Protein AF-0000000083318251 (afdb_homodimer)

Solvent-accessible surface area (backbone atoms only — not comparable to full-atom values): 36968 Å² total; per-residue (Å²): 134,76,71,70,50,58,66,46,50,65,46,56,80,42,42,68,58,52,52,53,50,51,53,50,47,52,53,32,47,53,43,43,46,72,70,48,44,55,51,30,54,49,55,52,57,96,43,34,61,51,55,39,45,80,78,42,57,48,48,56,60,62,6,31,60,29,30,42,24,49,38,45,20,66,58,70,63,47,60,68,31,48,54,24,24,52,47,34,44,60,57,45,47,57,32,65,59,53,40,79,66,62,45,38,44,41,22,44,31,27,29,28,25,23,40,37,45,20,75,74,69,63,40,66,68,27,42,38,52,29,50,48,40,31,25,50,42,45,30,35,46,26,74,56,43,32,35,51,35,29,59,69,66,49,94,94,40,83,32,62,27,29,32,43,35,61,47,42,60,17,37,46,39,24,45,50,46,14,66,76,64,70,28,58,36,37,37,52,52,38,51,38,25,53,52,40,40,60,71,67,35,46,44,95,76,27,47,32,45,40,30,38,31,29,38,52,78,64,34,49,79,71,47,52,55,22,72,57,20,68,36,66,83,30,30,23,29,45,43,40,15,28,41,21,26,17,25,26,50,49,16,70,77,68,65,42,62,70,32,43,53,47,18,50,40,22,43,52,41,49,50,60,58,15,56,76,53,66,23,39,23,42,37,27,75,59,44,65,81,71,75,80,48,45,12,32,34,22,23,17,37,28,22,38,16,28,46,51,41,29,74,74,48,55,72,88,59,20,56,61,30,44,51,50,20,48,44,15,46,49,38,34,42,75,74,31,46,43,78,53,53,89,38,47,60,41,32,26,29,15,42,81,26,60,86,45,87,54,53,46,33,39,33,45,60,24,34,29,28,40,51,49,35,55,28,49,75,69,71,41,53,66,88,57,111,137,73,72,70,50,57,67,45,49,64,45,56,80,44,41,67,58,50,54,51,49,51,54,51,46,53,54,33,48,51,42,44,46,72,70,47,43,54,51,31,54,49,54,53,56,95,43,32,59,50,54,40,45,80,77,41,58,48,48,56,59,61,5,32,61,28,31,42,25,49,36,45,20,67,58,69,64,47,60,68,30,48,54,24,25,54,47,35,44,58,58,45,47,57,34,64,60,53,41,78,64,62,44,36,44,40,23,46,32,27,28,28,26,23,39,38,45,20,74,74,69,63,39,66,67,27,44,38,50,29,49,47,40,32,26,52,44,45,28,34,44,25,76,58,44,32,34,49,34,31,60,71,65,47,97,95,39,84,32,60,26,30,30,43,35,63,46,43,60,18,37,46,38,23,44,48,44,13,65,75,64,70,28,58,37,36,37,50,52,36,50,38,24,52,52,40,40,59,70,68,35,47,44,95,77,26,48,32,45,40,28,40,31,29,38,52,79,63,34,49,81,72,46,51,55,23,73,55,20,68,35,65,84,29,28,24,31,45,43,39,15,28,42,20,26,17,25,26,51,49,16,72,77,67,66,41,63,70,33,44,53,47,18,49,39,22,42,54,42,49,50,60,58,16,56,75,52,66,22,38,24,44,37,27,75,59,44,68,80,70,76,80,48,45,12,32,34,20,22,17,37,29,21,39,16,28,45,52,40,28,73,76,47,54,74,88,60,20,56,60,31,44,52,52,21,49,43,14,47,49,38,34,43,76,74,31,46,44,78,53,55,91,37,47,59,42,32,27,29,16,42,81,25,62,85,46,90,56,53,46,33,36,33,45,62,24,34,28,27,42,50,49,36,54,27,49,75,68,73,40,53,67,87,56,112

Radius of gyration: 29.48 Å; Cα contacts (8 Å, |Δi|>4): 1597; chains: 2; bounding box: 56×85×66 Å

Secondary structure (DSSP, 8-state):
--THHHHHHHHHTTHHHHHHHHHHHHHHHHHHHHHHTT---SS-BTTB---HHHH-TT-GGGGHHHHHHHHHHHHH--HHHHHHHHHHHHHTHHHHHH-TT--TTHHHHHIIIIIHHHHHH--HHHHHHHHHHHHHHHTTEETTTTEE--S--BTTB--TTEEEGGGGGTTHHHHHHHHHHT-HHHHHHHHHHHHHHHHHTB-TTS-B-SEEEE-TTT--EEE---TTSSSTT--BHHHHHHHHHHHHHHHHHH--HHHHHHHHHHHHHHHHHHHTTTT--BSBTTS-SSS--B-HHHHHHHHHHHHHHHTTS-HHHHHHHHHHHHHHHHHHHHHHB---TTS--SB--B-S-TT-S--SB--HHHHHHHHHHHHHHTT------/--THHHHHHHHHTTHHHHHHHHHHHHHHHHHHHHHHTT---SS-BTTB---HHHH-TT-GGGGHHHHHHHHHHHHH--HHHHHHHHHHHHHTHHHHHH-TT--TTHHHHHIIIIIHHHHHH--HHHHHHHHHHHHHHHTTEETTTTEE--S--BTTB--TTEEEGGGGGTTHHHHHHHHHHT-HHHHHHHHHHHHHHHHHTB-TTS-B-SEEEE-TTT--EEE---TTSSSTT--BHHHHHHHHHHHHHHHHHH--HHHHHHHHHHHHHHHHHHHTTTT--BSBTTS-SSS--B-HHHHHHHHHHHHHHHTTS-HHHHHHHHHHHHHHHHHHHHHHB---TTS--SB--B-S-TT-S--SB--HHHHHHHHHHHHHHTT------

Organism: Saccharibacillus brassicae (NCBI:txid2583377)

Structure (mmCIF, N/CA/C/O backbone):
data_AF-0000000083318251-model_v1
#
loop_
_entity.id
_entity.type
_entity.pdbx_description
1 polymer 'Glycosyl hydrolase family 88'
#
loop_
_atom_site.group_PDB
_atom_site.id
_atom_site.type_symbol
_atom_site.label_atom_id
_atom_site.label_alt_id
_atom_site.label_comp_id
_atom_site.label_asym_id
_atom_site.label_entity_id
_atom_site.label_seq_id
_atom_site.pdbx_PDB_ins_code
_atom_site.Cartn_x
_atom_site.Cartn_y
_atom_site.Cartn_z
_atom_site.occupancy
_atom_site.B_iso_or_equiv
_atom_site.auth_seq_id
_atom_site.auth_comp_id
_atom_site.auth_asym_id
_atom_site.auth_atom_id
_atom_site.pdbx_PDB_model_num
ATOM 1 N N . MET A 1 1 ? -28.094 23.766 28.031 1 26.75 1 MET A N 1
ATOM 2 C CA . MET A 1 1 ? -27.516 25.094 28.141 1 26.75 1 MET A CA 1
ATOM 3 C C . MET A 1 1 ? -26.422 25.312 27.094 1 26.75 1 MET A C 1
ATOM 5 O O . MET A 1 1 ? -25.797 24.344 26.641 1 26.75 1 MET A O 1
ATOM 9 N N . GLN A 1 2 ? -26.203 26.562 26.375 1 32.31 2 GLN A N 1
ATOM 10 C CA . GLN A 1 2 ? -25.891 27 25.031 1 32.31 2 GLN A CA 1
ATOM 11 C C . GLN A 1 2 ? -24.391 26.844 24.734 1 32.31 2 GLN A C 1
ATOM 13 O O . GLN A 1 2 ? -23.562 27.578 25.281 1 32.31 2 GLN A O 1
ATOM 18 N N . PRO A 1 3 ? -23.797 25.734 24.578 1 40.62 3 PRO A N 1
ATOM 19 C CA . PRO A 1 3 ? -22.406 25.422 24.234 1 40.62 3 PRO A CA 1
ATOM 20 C C . PRO A 1 3 ? -21.781 26.422 23.281 1 40.62 3 PRO A C 1
ATOM 22 O O . PRO A 1 3 ? -20.562 26.578 23.25 1 40.62 3 PRO A O 1
ATOM 25 N N . SER A 1 4 ? -22.578 26.938 22.266 1 44.03 4 SER A N 1
ATOM 26 C CA . SER A 1 4 ? -22.359 27.922 21.203 1 44.03 4 SER A CA 1
ATOM 27 C C . SER A 1 4 ? -22 29.281 21.766 1 44.03 4 SER A C 1
ATOM 29 O O . SER A 1 4 ? -21.516 30.156 21.047 1 44.03 4 SER A O 1
ATOM 31 N N . ASN A 1 5 ? -22.203 29.531 22.953 1 45.66 5 ASN A N 1
ATOM 32 C CA . ASN A 1 5 ? -22.172 30.906 23.453 1 45.66 5 ASN A CA 1
ATOM 33 C C . ASN A 1 5 ? -20.75 31.359 23.766 1 45.66 5 ASN A C 1
ATOM 35 O O . ASN A 1 5 ? -20.375 32.5 23.469 1 45.66 5 ASN A O 1
ATOM 39 N N . ASP A 1 6 ? -19.953 30.422 24.359 1 48.22 6 ASP A N 1
ATOM 40 C CA . ASP A 1 6 ? -18.625 30.875 24.766 1 48.22 6 ASP A CA 1
ATOM 41 C C . ASP A 1 6 ? -17.688 30.984 23.562 1 48.22 6 ASP A C 1
ATOM 43 O O . ASP A 1 6 ? -16.844 31.891 23.5 1 48.22 6 ASP A O 1
ATOM 47 N N . LYS A 1 7 ? -17.766 29.953 22.672 1 62 7 LYS A N 1
ATOM 48 C CA . LYS A 1 7 ? -17.031 30.125 21.422 1 62 7 LYS A CA 1
ATOM 49 C C . LYS A 1 7 ? -17.406 31.422 20.734 1 62 7 LYS A C 1
ATOM 51 O O . LYS A 1 7 ? -16.547 32.125 20.203 1 62 7 LYS A O 1
ATOM 56 N N . HIS A 1 8 ? -18.469 31.844 20.922 1 63.84 8 HIS A N 1
ATOM 57 C CA . HIS A 1 8 ? -19.047 33.031 20.312 1 63.84 8 HIS A CA 1
ATOM 58 C C . HIS A 1 8 ? -18.625 34.281 21.062 1 63.84 8 HIS A C 1
ATOM 60 O O . HIS A 1 8 ? -18.453 35.344 20.469 1 63.84 8 HIS A O 1
ATOM 66 N N . ALA A 1 9 ? -18.391 34 22.281 1 68 9 ALA A N 1
ATOM 67 C CA . ALA A 1 9 ? -18 35.188 23.062 1 68 9 ALA A CA 1
ATOM 68 C C . ALA A 1 9 ? -16.547 35.594 22.781 1 68 9 ALA A C 1
ATOM 70 O O . ALA A 1 9 ? -16.266 36.75 22.562 1 68 9 ALA A O 1
ATOM 71 N N . ALA A 1 10 ? -15.555 34.625 22.781 1 73.94 10 ALA A N 1
ATOM 72 C CA . ALA A 1 10 ? -14.156 34.938 22.484 1 73.94 10 ALA A CA 1
ATOM 73 C C . ALA A 1 10 ? -14.008 35.469 21.078 1 73.94 10 ALA A C 1
ATOM 75 O O . ALA A 1 10 ? -13.273 36.438 20.859 1 73.94 10 ALA A O 1
ATOM 76 N N . ILE A 1 11 ? -14.734 34.938 20.141 1 84.12 11 ILE A N 1
ATOM 77 C CA . ILE A 1 11 ? -14.68 35.375 18.734 1 84.12 11 ILE A CA 1
ATOM 78 C C . ILE A 1 11 ? -15.25 36.781 18.609 1 84.12 11 ILE A C 1
ATOM 80 O O . ILE A 1 11 ? -14.773 37.562 17.797 1 84.12 11 ILE A O 1
ATOM 84 N N . GLY A 1 12 ? -16.172 37.031 19.406 1 82.44 12 GLY A N 1
ATOM 85 C CA . GLY A 1 12 ? -16.828 38.344 19.359 1 82.44 12 GLY A CA 1
ATOM 86 C C . GLY A 1 12 ? -15.867 39.5 19.594 1 82.44 12 GLY A C 1
ATOM 87 O O . GLY A 1 12 ? -15.945 40.5 18.922 1 82.44 12 GLY A O 1
ATOM 88 N N . GLU A 1 13 ? -14.859 39.312 20.406 1 85.88 13 GLU A N 1
ATOM 89 C CA . GLU A 1 13 ? -13.891 40.344 20.75 1 85.88 13 GLU A CA 1
ATOM 90 C C . GLU A 1 13 ? -12.906 40.594 19.609 1 85.88 13 GLU A C 1
ATOM 92 O O . GLU A 1 13 ? -12.227 41.594 19.562 1 85.88 13 GLU A O 1
ATOM 97 N N . HIS A 1 14 ? -12.867 39.594 18.75 1 91.31 14 HIS A N 1
ATOM 98 C CA . HIS A 1 14 ? -11.898 39.656 17.656 1 91.31 14 HIS A CA 1
ATOM 99 C C . HIS A 1 14 ? -12.594 39.719 16.297 1 91.31 14 HIS A C 1
ATOM 101 O O . HIS A 1 14 ? -11.977 39.438 15.273 1 91.31 14 HIS A O 1
ATOM 107 N N . ARG A 1 15 ? -13.82 40.062 16.281 1 92.5 15 ARG A N 1
ATOM 108 C CA . ARG A 1 15 ? -14.648 40 15.094 1 92.5 15 ARG A CA 1
ATOM 109 C C . ARG A 1 15 ? -14.141 40.969 14.023 1 92.5 15 ARG A C 1
ATOM 111 O O . ARG A 1 15 ? -14.125 40.625 12.836 1 92.5 15 ARG A O 1
ATOM 118 N N . ASP A 1 16 ? -13.727 42.125 14.445 1 94.5 16 ASP A N 1
ATOM 119 C CA . ASP A 1 16 ? -13.234 43.125 13.492 1 94.5 16 ASP A CA 1
ATOM 120 C C . ASP A 1 16 ? -11.977 42.625 12.781 1 94.5 16 ASP A C 1
ATOM 122 O O . ASP A 1 16 ? -11.852 42.75 11.562 1 94.5 16 ASP A O 1
ATOM 126 N N . TRP A 1 17 ? -11.094 42.125 13.539 1 96.12 17 TRP A N 1
ATOM 127 C CA . TRP A 1 17 ? -9.875 41.594 12.969 1 96.12 17 TRP A CA 1
ATOM 128 C C . TRP A 1 17 ? -10.188 40.438 12.016 1 96.12 17 TRP A C 1
ATOM 130 O O . TRP A 1 17 ? -9.617 40.344 10.922 1 96.12 17 TRP A O 1
ATOM 140 N N . LEU A 1 18 ? -11.07 39.594 12.477 1 96.56 18 LEU A N 1
ATOM 141 C CA . LEU A 1 18 ? -11.422 38.406 11.688 1 96.56 18 LEU A CA 1
ATOM 142 C C . LEU A 1 18 ? -12.039 38.812 10.352 1 96.56 18 LEU A C 1
ATOM 144 O O . LEU A 1 18 ? -11.664 38.312 9.305 1 96.56 18 LEU A O 1
ATOM 148 N N . ASP A 1 19 ? -12.945 39.781 10.352 1 96.19 19 ASP A N 1
ATOM 149 C CA . ASP A 1 19 ? -13.617 40.25 9.148 1 96.19 19 ASP A CA 1
ATOM 150 C C . ASP A 1 19 ? -12.641 40.906 8.188 1 96.19 19 ASP A C 1
ATOM 152 O O . ASP A 1 19 ? -12.672 40.656 6.98 1 96.19 19 ASP A O 1
ATOM 156 N N . SER A 1 20 ? -11.828 41.719 8.75 1 97.5 20 SER A N 1
ATOM 157 C CA . SER A 1 20 ? -10.828 42.375 7.934 1 97.5 20 SER A CA 1
ATOM 158 C C . SER A 1 20 ? -9.859 41.375 7.301 1 97.5 20 SER A C 1
ATOM 160 O O . SER A 1 20 ? -9.523 41.5 6.121 1 97.5 20 SER A O 1
ATOM 162 N N . THR A 1 21 ? -9.422 40.438 8.109 1 98 21 THR A N 1
ATOM 163 C CA . THR A 1 21 ? -8.492 39.438 7.625 1 98 21 THR A CA 1
ATOM 164 C C . THR A 1 21 ? -9.141 38.594 6.535 1 98 21 THR A C 1
ATOM 166 O O . THR A 1 21 ? -8.492 38.25 5.539 1 98 21 THR A O 1
ATOM 169 N N . LEU A 1 22 ? -10.375 38.219 6.684 1 97.62 22 LEU A N 1
ATOM 170 C CA . LEU A 1 22 ? -11.102 37.438 5.684 1 97.62 22 LEU A CA 1
ATOM 171 C C . LEU A 1 22 ? -11.188 38.219 4.359 1 97.62 22 LEU A C 1
ATOM 173 O O . LEU A 1 22 ? -11.023 37.625 3.291 1 97.62 22 LEU A O 1
ATOM 177 N N . ASP A 1 23 ? -11.438 39.5 4.434 1 97.81 23 ASP A N 1
ATOM 178 C CA . ASP A 1 23 ? -11.508 40.312 3.23 1 97.81 23 ASP A CA 1
ATOM 179 C C . ASP A 1 23 ? -10.156 40.344 2.518 1 97.81 23 ASP A C 1
ATOM 181 O O . ASP A 1 23 ? -10.094 40.25 1.291 1 97.81 23 ASP A O 1
ATOM 185 N N . LYS A 1 24 ? -9.125 40.5 3.295 1 98.5 24 LYS A N 1
ATOM 186 C CA . LYS A 1 24 ? -7.781 40.531 2.725 1 98.5 24 LYS A CA 1
ATOM 187 C C . LYS A 1 24 ? -7.441 39.188 2.074 1 98.5 24 LYS A C 1
ATOM 189 O O . LYS A 1 24 ? -6.812 39.156 1.016 1 98.5 24 LYS A O 1
ATOM 194 N N . LEU A 1 25 ? -7.852 38.094 2.74 1 98.5 25 LEU A N 1
ATOM 195 C CA . LEU A 1 25 ? -7.605 36.75 2.211 1 98.5 25 LEU A CA 1
ATOM 196 C C . LEU A 1 25 ? -8.297 36.594 0.862 1 98.5 25 LEU A C 1
ATOM 198 O O . LEU A 1 25 ? -7.715 36 -0.059 1 98.5 25 LEU A O 1
ATOM 202 N N . LYS A 1 26 ? -9.516 37.062 0.724 1 98.31 26 LYS A N 1
ATOM 203 C CA . LYS A 1 26 ? -10.258 36.906 -0.522 1 98.31 26 LYS A CA 1
ATOM 204 C C . LYS A 1 26 ? -9.555 37.625 -1.672 1 98.31 26 LYS A C 1
ATOM 206 O O . LYS A 1 26 ? -9.438 37.094 -2.77 1 98.31 26 LYS A O 1
ATOM 211 N N . VAL A 1 27 ? -9.078 38.781 -1.372 1 98.44 27 VAL A N 1
ATOM 212 C CA . VAL A 1 27 ? -8.375 39.562 -2.389 1 98.44 27 VAL A CA 1
ATOM 213 C C . VAL A 1 27 ? -7.07 38.875 -2.764 1 98.44 27 VAL A C 1
ATOM 215 O O . VAL A 1 27 ? -6.777 38.688 -3.947 1 98.44 27 VAL A O 1
ATOM 218 N N . LYS A 1 28 ? -6.285 38.5 -1.766 1 98.69 28 LYS A N 1
ATOM 219 C CA . LYS A 1 28 ? -4.98 37.875 -1.958 1 98.69 28 LYS A CA 1
ATOM 220 C C . LYS A 1 28 ? -5.113 36.562 -2.705 1 98.69 28 LYS A C 1
ATOM 222 O O . LYS A 1 28 ? -4.363 36.281 -3.648 1 98.69 28 LYS A O 1
ATOM 227 N N . MET A 1 29 ? -6.059 35.75 -2.332 1 98.75 29 MET A N 1
ATOM 228 C CA . MET A 1 29 ? -6.215 34.406 -2.91 1 98.75 29 MET A CA 1
ATOM 229 C C . MET A 1 29 ? -6.762 34.5 -4.332 1 98.75 29 MET A C 1
ATOM 231 O O . MET A 1 29 ? -6.414 33.656 -5.184 1 98.75 29 MET A O 1
ATOM 235 N N . SER A 1 30 ? -7.645 35.438 -4.559 1 98.56 30 SER A N 1
ATOM 236 C CA . SER A 1 30 ? -8.133 35.625 -5.922 1 98.56 30 SER A CA 1
ATOM 237 C C . SER A 1 30 ? -6.984 35.938 -6.875 1 98.56 30 SER A C 1
ATOM 239 O O . SER A 1 30 ? -6.887 35.375 -7.957 1 98.56 30 SER A O 1
ATOM 241 N N . ALA A 1 31 ? -6.125 36.812 -6.453 1 98.56 31 ALA A N 1
ATOM 242 C CA . ALA A 1 31 ? -4.984 37.219 -7.273 1 98.56 31 ALA A CA 1
ATOM 243 C C . ALA A 1 31 ? -4.012 36.062 -7.461 1 98.56 31 ALA A C 1
ATOM 245 O O . ALA A 1 31 ? -3.531 35.812 -8.57 1 98.56 31 ALA A O 1
ATOM 246 N N . GLU A 1 32 ? -3.715 35.344 -6.391 1 98.62 32 GLU A N 1
ATOM 247 C CA . GLU A 1 32 ? -2.771 34.25 -6.461 1 98.62 32 GLU A CA 1
ATOM 248 C C . GLU A 1 32 ? -3.332 33.094 -7.297 1 98.62 32 GLU A C 1
ATOM 250 O O . GLU A 1 32 ? -2.598 32.438 -8.047 1 98.62 32 GLU A O 1
ATOM 255 N N . CYS A 1 33 ? -4.613 32.844 -7.148 1 98.69 33 CYS A N 1
ATOM 256 C CA . CYS A 1 33 ? -5.23 31.781 -7.934 1 98.69 33 CYS A CA 1
ATOM 257 C C . CYS A 1 33 ? -5.133 32.062 -9.422 1 98.69 33 CYS A C 1
ATOM 259 O O . CYS A 1 33 ? -4.844 31.172 -10.219 1 98.69 33 CYS A O 1
ATOM 261 N N . ALA A 1 34 ? -5.391 33.281 -9.781 1 98.31 34 ALA A N 1
ATOM 262 C CA . ALA A 1 34 ? -5.309 33.688 -11.188 1 98.31 34 ALA A CA 1
ATOM 263 C C . ALA A 1 34 ? -3.891 33.531 -11.727 1 98.31 34 ALA A C 1
ATOM 265 O O . ALA A 1 34 ? -3.701 33.156 -12.883 1 98.31 34 ALA A O 1
ATOM 266 N N . ARG A 1 35 ? -2.941 33.75 -10.914 1 97.88 35 ARG A N 1
ATOM 267 C CA . ARG A 1 35 ? -1.545 33.75 -11.336 1 97.88 35 ARG A CA 1
ATOM 268 C C . ARG A 1 35 ? -0.963 32.344 -11.289 1 97.88 35 ARG A C 1
ATOM 270 O O . ARG A 1 35 ? -0.237 31.922 -12.203 1 97.88 35 ARG A O 1
ATOM 277 N N . ILE A 1 36 ? -1.237 31.562 -10.234 1 98.25 36 ILE A N 1
ATOM 278 C CA . ILE A 1 36 ? -0.594 30.266 -9.992 1 98.25 36 ILE A CA 1
ATOM 279 C C . ILE A 1 36 ? -1.369 29.172 -10.703 1 98.25 36 ILE A C 1
ATOM 281 O O . ILE A 1 36 ? -0.772 28.25 -11.281 1 98.25 36 ILE A O 1
ATOM 285 N N . GLY A 1 37 ? -2.688 29.219 -10.648 1 97.75 37 GLY A N 1
ATOM 286 C CA . GLY A 1 37 ? -3.533 28.219 -11.281 1 97.75 37 GLY A CA 1
ATOM 287 C C . GLY A 1 37 ? -3.182 26.797 -10.875 1 97.75 37 GLY A C 1
ATOM 288 O O . GLY A 1 37 ? -3.174 26.469 -9.688 1 97.75 37 GLY A O 1
ATOM 289 N N . SER A 1 38 ? -2.715 26.078 -11.828 1 97.62 38 SER A N 1
ATOM 290 C CA . SER A 1 38 ? -2.42 24.672 -11.594 1 97.62 38 SER A CA 1
ATOM 291 C C . SER A 1 38 ? -0.967 24.469 -11.18 1 97.62 38 SER A C 1
ATOM 293 O O . SER A 1 38 ? -0.5 23.328 -11.062 1 97.62 38 SER A O 1
ATOM 295 N N . GLY A 1 39 ? -0.242 25.578 -11.031 1 98.31 39 GLY A N 1
ATOM 296 C CA . GLY A 1 39 ? 1.103 25.453 -10.484 1 98.31 39 GLY A CA 1
ATOM 297 C C . GLY A 1 39 ? 1.131 24.922 -9.07 1 98.31 39 GLY A C 1
ATOM 298 O O . GLY A 1 39 ? 0.113 24.938 -8.375 1 98.31 39 GLY A O 1
ATOM 299 N N . ILE A 1 40 ? 2.277 24.375 -8.688 1 98.69 40 ILE A N 1
ATOM 300 C CA . ILE A 1 40 ? 2.457 23.844 -7.34 1 98.69 40 ILE A CA 1
ATOM 301 C C . ILE A 1 40 ? 3.516 24.656 -6.598 1 98.69 40 ILE A C 1
ATOM 303 O O . ILE A 1 40 ? 4.711 24.5 -6.852 1 98.69 40 ILE A O 1
ATOM 307 N N . PRO A 1 41 ? 3.098 25.5 -5.688 1 98.69 41 PRO A N 1
ATOM 308 C CA . PRO A 1 41 ? 4.016 26.406 -5.008 1 98.69 41 PRO A CA 1
ATOM 309 C C . PRO A 1 41 ? 4.645 25.797 -3.76 1 98.69 41 PRO A C 1
ATOM 311 O O . PRO A 1 41 ? 4.117 24.828 -3.213 1 98.69 41 PRO A O 1
ATOM 314 N N . TYR A 1 42 ? 5.805 26.422 -3.346 1 98.56 42 TYR A N 1
ATOM 315 C CA . TYR A 1 42 ? 6.449 26.031 -2.092 1 98.56 42 TYR A CA 1
ATOM 316 C C . TYR A 1 42 ? 6.973 27.266 -1.355 1 98.56 42 TYR A C 1
ATOM 318 O O . TYR A 1 42 ? 6.289 27.812 -0.494 1 98.56 42 TYR A O 1
ATOM 326 N N . ILE A 1 43 ? 7.98 27.812 -1.711 1 98.5 43 ILE A N 1
ATOM 327 C CA . ILE A 1 43 ? 8.555 29.047 -1.199 1 98.5 43 ILE A CA 1
ATOM 328 C C . ILE A 1 43 ? 8.773 30.031 -2.348 1 98.5 43 ILE A C 1
ATOM 330 O O . ILE A 1 43 ? 9.414 29.703 -3.346 1 98.5 43 ILE A O 1
ATOM 334 N N . PRO A 1 44 ? 8.148 31.266 -2.252 1 97.88 44 PRO A N 1
ATOM 335 C CA . PRO A 1 44 ? 8.344 32.219 -3.354 1 97.88 44 PRO A CA 1
ATOM 336 C C . PRO A 1 44 ? 9.758 32.781 -3.41 1 97.88 44 PRO A C 1
ATOM 338 O O . PRO A 1 44 ? 10.414 32.906 -2.373 1 97.88 44 PRO A O 1
ATOM 341 N N . ALA A 1 45 ? 10.18 33.031 -4.57 1 95.31 45 ALA A N 1
ATOM 342 C CA . ALA A 1 45 ? 11.422 33.75 -4.852 1 95.31 45 ALA A CA 1
ATOM 343 C C . ALA A 1 45 ? 11.148 35.094 -5.523 1 95.31 45 ALA A C 1
ATOM 345 O O . ALA A 1 45 ? 10.477 35.156 -6.555 1 95.31 45 ALA A O 1
ATOM 346 N N . ASN A 1 46 ? 11.641 36.156 -4.914 1 94.69 46 ASN A N 1
ATOM 347 C CA . ASN A 1 46 ? 11.445 37.5 -5.438 1 94.69 46 ASN A CA 1
ATOM 348 C C . ASN A 1 46 ? 9.961 37.812 -5.613 1 94.69 46 ASN A C 1
ATOM 350 O O . ASN A 1 46 ? 9.547 38.312 -6.668 1 94.69 46 ASN A O 1
ATOM 354 N N . GLY A 1 47 ? 9.188 37.344 -4.699 1 95.62 47 GLY A N 1
ATOM 355 C CA . GLY A 1 47 ? 7.777 37.688 -4.645 1 95.62 47 GLY A CA 1
ATOM 356 C C . GLY A 1 47 ? 6.914 36.812 -5.539 1 95.62 47 GLY A C 1
ATOM 357 O O . GLY A 1 47 ? 5.73 37.094 -5.73 1 95.62 47 GLY A O 1
ATOM 358 N N . ARG A 1 48 ? 7.555 35.719 -6.082 1 97.69 48 ARG A N 1
ATOM 359 C CA . ARG A 1 48 ? 6.809 34.875 -7.004 1 97.69 48 ARG A CA 1
ATOM 360 C C . ARG A 1 48 ? 7.047 33.406 -6.703 1 97.69 48 ARG A C 1
ATOM 362 O O . ARG A 1 48 ? 8.18 32.969 -6.434 1 97.69 48 ARG A O 1
ATOM 369 N N . TYR A 1 49 ? 5.914 32.688 -6.715 1 97.81 49 TYR A N 1
ATOM 370 C CA . TYR A 1 49 ? 6.07 31.219 -6.621 1 97.81 49 TYR A CA 1
ATOM 371 C C . TYR A 1 49 ? 6.574 30.641 -7.938 1 97.81 49 TYR A C 1
ATOM 373 O O . TYR A 1 49 ? 6.16 31.078 -9.016 1 97.81 49 TYR A O 1
ATOM 381 N N . GLU A 1 50 ? 7.52 29.75 -7.828 1 96.56 50 GLU A N 1
ATOM 382 C CA . GLU A 1 50 ? 7.852 28.875 -8.945 1 96.56 50 GLU A CA 1
ATOM 383 C C . GLU A 1 50 ? 7.082 27.547 -8.867 1 96.56 50 GLU A C 1
ATOM 385 O O . GLU A 1 50 ? 6.617 27.172 -7.797 1 96.56 50 GLU A O 1
ATOM 390 N N . ASP A 1 51 ? 6.902 26.953 -10.031 1 97.75 51 ASP A N 1
ATOM 391 C CA . ASP A 1 51 ? 6.188 25.672 -10.039 1 97.75 51 ASP A CA 1
ATOM 392 C C . ASP A 1 51 ? 7.062 24.547 -9.484 1 97.75 51 ASP A C 1
ATOM 394 O O . ASP A 1 51 ? 7.789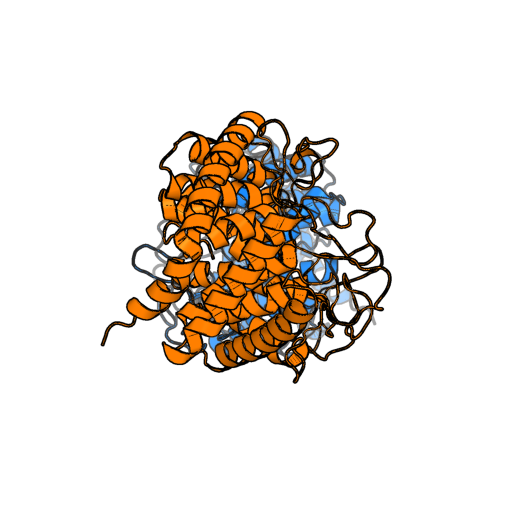 23.891 -10.242 1 97.75 51 ASP A O 1
ATOM 398 N N . TRP A 1 52 ? 6.922 24.219 -8.305 1 97 52 TRP A N 1
ATOM 399 C CA . TRP A 1 52 ? 7.719 23.234 -7.598 1 97 52 TRP A CA 1
ATOM 400 C C . TRP A 1 52 ? 7.402 21.828 -8.094 1 97 52 TRP A C 1
ATOM 402 O O . TRP A 1 52 ? 8.227 20.922 -7.965 1 97 52 TRP A O 1
ATOM 412 N N . GLY A 1 53 ? 6.23 21.609 -8.656 1 96.75 53 GLY A N 1
ATOM 413 C CA . GLY A 1 53 ? 5.848 20.297 -9.172 1 96.75 53 GLY A CA 1
ATOM 414 C C . GLY A 1 53 ? 6.719 19.844 -10.328 1 96.75 53 GLY A C 1
ATOM 415 O O . GLY A 1 53 ? 6.91 18.641 -10.523 1 96.75 53 GLY A O 1
ATOM 416 N N . VAL A 1 54 ? 7.203 20.812 -11.062 1 97.12 54 VAL A N 1
ATOM 417 C CA . VAL A 1 54 ? 8.109 20.484 -12.156 1 97.12 54 VAL A CA 1
ATOM 418 C C . VAL A 1 54 ? 9.453 20.016 -11.594 1 97.12 54 VAL A C 1
ATOM 420 O O . VAL A 1 54 ? 10.07 19.094 -12.141 1 97.12 54 VAL A O 1
ATOM 423 N N . ARG A 1 55 ? 9.836 20.625 -10.508 1 95.94 55 ARG A N 1
ATOM 424 C CA . ARG A 1 55 ? 11.109 20.281 -9.875 1 95.94 55 ARG A CA 1
ATOM 425 C C . ARG A 1 55 ? 11.016 18.953 -9.125 1 95.94 55 ARG A C 1
ATOM 427 O O . ARG A 1 55 ? 11.938 18.141 -9.172 1 95.94 55 ARG A O 1
ATOM 434 N N . ASP A 1 56 ? 9.984 18.766 -8.414 1 98 56 ASP A N 1
ATOM 435 C CA . ASP A 1 56 ? 9.82 17.562 -7.59 1 98 56 ASP A CA 1
ATOM 436 C C . ASP A 1 56 ? 8.336 17.25 -7.379 1 98 56 ASP A C 1
ATOM 438 O O . ASP A 1 56 ? 7.727 17.719 -6.418 1 98 56 ASP A O 1
ATOM 442 N N . ILE A 1 57 ? 7.793 16.344 -8.141 1 98.38 57 ILE A N 1
ATOM 443 C CA . ILE A 1 57 ? 6.375 16 -8.125 1 98.38 57 ILE A CA 1
ATOM 444 C C . ILE A 1 57 ? 6.051 15.203 -6.863 1 98.38 57 ILE A C 1
ATOM 446 O O . ILE A 1 57 ? 4.883 15.023 -6.52 1 98.38 57 ILE A O 1
ATOM 450 N N . TYR A 1 58 ? 7.105 14.734 -6.148 1 98.31 58 TYR A N 1
ATOM 451 C CA . TYR A 1 58 ? 6.918 13.914 -4.957 1 98.31 58 TYR A CA 1
ATOM 452 C C . TYR A 1 58 ? 7.004 14.758 -3.693 1 98.31 58 TYR A C 1
ATOM 454 O O . TYR A 1 58 ? 6.809 14.25 -2.586 1 98.31 58 TYR A O 1
ATOM 462 N N . TRP A 1 59 ? 7.258 16.016 -3.783 1 98.31 59 TRP A N 1
ATOM 463 C CA . TRP A 1 59 ? 7.496 16.844 -2.607 1 98.31 59 TRP A CA 1
ATOM 464 C C . TRP A 1 59 ? 6.27 16.875 -1.703 1 98.31 59 TRP A C 1
ATOM 466 O O . TRP A 1 59 ? 5.141 17.031 -2.18 1 98.31 59 TRP A O 1
ATOM 476 N N . TRP A 1 60 ? 6.492 16.797 -0.399 1 98.12 60 TRP A N 1
ATOM 477 C CA . TRP A 1 60 ? 5.441 16.484 0.561 1 98.12 60 TRP A CA 1
ATOM 478 C C . TRP A 1 60 ? 4.445 17.625 0.679 1 98.12 60 TRP A C 1
ATOM 480 O O . TRP A 1 60 ? 3.311 17.422 1.124 1 98.12 60 TRP A O 1
ATOM 490 N N . THR A 1 61 ? 4.781 18.844 0.282 1 98.62 61 THR A N 1
ATOM 491 C CA . THR A 1 61 ? 3.916 20 0.483 1 98.62 61 THR A CA 1
ATOM 492 C C . THR A 1 61 ? 2.953 20.172 -0.689 1 98.62 61 THR A C 1
ATOM 494 O O . THR A 1 61 ? 2.107 21.062 -0.683 1 98.62 61 THR A O 1
ATOM 497 N N . ASN A 1 62 ? 3.01 19.312 -1.659 1 98.75 62 ASN A N 1
ATOM 498 C CA . ASN A 1 62 ? 2.348 19.531 -2.941 1 98.75 62 ASN A CA 1
ATOM 499 C C . ASN A 1 62 ? 0.829 19.484 -2.801 1 98.75 62 ASN A C 1
ATOM 501 O O . ASN A 1 62 ? 0.105 19.859 -3.729 1 98.75 62 ASN A O 1
ATOM 505 N N . GLY A 1 63 ? 0.365 19.172 -1.646 1 98.69 63 GLY A N 1
ATOM 506 C CA . GLY A 1 63 ? -1.076 19.109 -1.454 1 98.69 63 GLY A CA 1
ATOM 507 C C . GLY A 1 63 ? -1.637 20.375 -0.811 1 98.69 63 GLY A C 1
ATOM 508 O O . GLY A 1 63 ? -2.854 20.578 -0.794 1 98.69 63 GLY A O 1
ATOM 509 N N . PHE A 1 64 ? -0.831 21.281 -0.367 1 98.88 64 PHE A N 1
ATOM 510 C CA . PHE A 1 64 ? -1.318 22.375 0.476 1 98.88 64 PHE A CA 1
ATOM 511 C C . PHE A 1 64 ? -1.976 23.453 -0.366 1 98.88 64 PHE A C 1
ATOM 513 O O . PHE A 1 64 ? -2.969 24.062 0.051 1 98.88 64 PHE A O 1
ATOM 520 N N . TRP A 1 65 ? -1.438 23.719 -1.616 1 98.88 65 TRP A N 1
ATOM 521 C CA . TRP A 1 65 ? -2.055 24.719 -2.49 1 98.88 65 TRP A CA 1
ATOM 522 C C . TRP A 1 65 ? -3.475 24.297 -2.863 1 98.88 65 TRP A C 1
ATOM 524 O O . TRP A 1 65 ? -4.426 25.062 -2.641 1 98.88 65 TRP A O 1
ATOM 534 N N . PRO A 1 66 ? -3.688 23.125 -3.338 1 98.88 66 PRO A N 1
ATOM 535 C CA . PRO A 1 66 ? -5.078 22.734 -3.59 1 98.88 66 PRO A CA 1
ATOM 536 C C . PRO A 1 66 ? -5.934 22.75 -2.326 1 98.88 66 PRO A C 1
ATOM 538 O O . PRO A 1 66 ? -7.133 23.031 -2.395 1 98.88 66 PRO A O 1
ATOM 541 N N . GLY A 1 67 ? -5.344 22.375 -1.172 1 98.81 67 GLY A N 1
ATOM 542 C CA . GLY A 1 67 ? -6.082 22.5 0.074 1 98.81 67 GLY A CA 1
ATOM 543 C C . GLY A 1 67 ? -6.602 23.906 0.323 1 98.81 67 GLY A C 1
ATOM 544 O O . GLY A 1 67 ? -7.754 24.094 0.726 1 98.81 67 GLY A O 1
ATOM 545 N N . MET A 1 68 ? -5.738 24.875 0.074 1 98.88 68 MET A N 1
ATOM 546 C CA . MET A 1 68 ? -6.141 26.281 0.182 1 98.88 68 MET A CA 1
ATOM 547 C C . MET A 1 68 ? -7.273 26.594 -0.789 1 98.88 68 MET A C 1
ATOM 549 O O . MET A 1 68 ? -8.242 27.266 -0.423 1 98.88 68 MET A O 1
ATOM 553 N N . LEU A 1 69 ? -7.117 26.109 -1.968 1 98.88 69 LEU A N 1
ATOM 554 C CA . LEU A 1 69 ? -8.094 26.375 -3.016 1 98.88 69 LEU A CA 1
ATOM 555 C C . LEU A 1 69 ? -9.453 25.781 -2.65 1 98.88 69 LEU A C 1
ATOM 557 O O . LEU A 1 69 ? -10.484 26.438 -2.799 1 98.88 69 LEU A O 1
ATOM 561 N N . TRP A 1 70 ? -9.469 24.609 -2.119 1 98.81 70 TRP A N 1
ATOM 562 C CA . TRP A 1 70 ? -10.727 23.984 -1.72 1 98.81 70 TRP A CA 1
ATOM 563 C C . TRP A 1 70 ? -11.367 24.75 -0.563 1 98.81 70 TRP A C 1
ATOM 565 O O . TRP A 1 70 ? -12.594 24.922 -0.521 1 98.81 70 TRP A O 1
ATOM 575 N N . GLN A 1 71 ? -10.531 25.172 0.425 1 98.69 71 GLN A N 1
ATOM 576 C CA . GLN A 1 71 ? -11.055 25.984 1.517 1 98.69 71 GLN A CA 1
ATOM 577 C C . GLN A 1 71 ? -11.734 27.25 0.987 1 98.69 71 GLN A C 1
ATOM 579 O O . GLN A 1 71 ? -12.844 27.578 1.398 1 98.69 71 GLN A O 1
ATOM 584 N N . MET A 1 72 ? -11.078 27.875 0.052 1 98.69 72 MET A N 1
ATOM 585 C CA . MET A 1 72 ? -11.602 29.141 -0.478 1 98.69 72 MET A CA 1
ATOM 586 C C . MET A 1 72 ? -12.828 28.891 -1.354 1 98.69 72 MET A C 1
ATOM 588 O O . MET A 1 72 ? -13.75 29.703 -1.38 1 98.69 72 MET A O 1
ATOM 592 N N . HIS A 1 73 ? -12.773 27.812 -2.096 1 98.5 73 HIS A N 1
ATOM 593 C CA . HIS A 1 73 ? -13.961 27.453 -2.869 1 98.5 73 HIS A CA 1
ATOM 594 C C . HIS A 1 73 ? -15.18 27.281 -1.967 1 98.5 73 HIS A C 1
ATOM 596 O O . HIS A 1 73 ? -16.266 27.781 -2.279 1 98.5 73 HIS A O 1
ATOM 602 N N . LYS A 1 74 ? -14.992 26.609 -0.92 1 97.44 74 LYS A N 1
ATOM 603 C CA . LYS A 1 74 ? -16.094 26.406 0.028 1 97.44 74 LYS A CA 1
ATOM 604 C C . LYS A 1 74 ? -16.547 27.734 0.617 1 97.44 74 LYS A C 1
ATOM 606 O O . LYS A 1 74 ? -17.75 27.984 0.731 1 97.44 74 LYS A O 1
ATOM 611 N N . ALA A 1 75 ? -15.633 28.594 0.948 1 97.12 75 ALA A N 1
ATOM 612 C CA . ALA A 1 75 ? -15.93 29.844 1.657 1 97.12 75 ALA A CA 1
ATOM 613 C C . ALA A 1 75 ? -16.578 30.859 0.728 1 97.12 75 ALA A C 1
ATOM 615 O O . ALA A 1 75 ? -17.438 31.641 1.152 1 97.12 75 ALA A O 1
ATOM 616 N N . THR A 1 76 ? -16.219 30.844 -0.614 1 97.25 76 THR A N 1
ATOM 617 C CA . THR A 1 76 ? -16.609 31.953 -1.487 1 97.25 76 THR A CA 1
ATOM 618 C C . THR A 1 76 ? -17.547 31.469 -2.582 1 97.25 76 THR A C 1
ATOM 620 O O . THR A 1 76 ? -18.234 32.25 -3.221 1 97.25 76 THR A O 1
ATOM 623 N N . GLY A 1 77 ? -17.453 30.141 -2.922 1 96.75 77 GLY A N 1
ATOM 624 C CA . GLY A 1 77 ? -18.25 29.578 -4.004 1 96.75 77 GLY A CA 1
ATOM 625 C C . GLY A 1 77 ? -17.625 29.812 -5.371 1 96.75 77 GLY A C 1
ATOM 626 O O . GLY A 1 77 ? -18.172 29.359 -6.383 1 96.75 77 GLY A O 1
ATOM 627 N N . GLU A 1 78 ? -16.516 30.453 -5.422 1 97.38 78 GLU A N 1
ATOM 628 C CA . GLU A 1 78 ? -15.906 30.766 -6.711 1 97.38 78 GLU A CA 1
ATOM 629 C C . GLU A 1 78 ? -15.406 29.5 -7.402 1 97.38 78 GLU A C 1
ATOM 631 O O . GLU A 1 78 ? -14.641 28.734 -6.824 1 97.38 78 GLU A O 1
ATOM 636 N N . THR A 1 79 ? -15.688 29.375 -8.656 1 97.81 79 THR A N 1
ATOM 637 C CA . THR A 1 79 ? -15.414 28.141 -9.391 1 97.81 79 THR A CA 1
ATOM 638 C C . THR A 1 79 ? -13.961 28.094 -9.844 1 97.81 79 THR A C 1
ATOM 640 O O . THR A 1 79 ? -13.43 27.016 -10.133 1 97.81 79 THR A O 1
ATOM 643 N N . ALA A 1 80 ? -13.344 29.266 -9.945 1 98.44 80 ALA A N 1
ATOM 644 C CA . ALA A 1 80 ? -11.938 29.312 -10.344 1 98.44 80 ALA A CA 1
ATOM 645 C C . ALA A 1 80 ? -11.07 28.5 -9.383 1 98.44 80 ALA A C 1
ATOM 647 O O . ALA A 1 80 ? -10.094 27.875 -9.797 1 98.44 80 ALA A O 1
ATOM 648 N N . TYR A 1 81 ? -11.391 28.516 -8.109 1 98.75 81 TYR A N 1
ATOM 649 C CA . TYR A 1 81 ? -10.648 27.766 -7.109 1 98.75 81 TYR A CA 1
ATOM 650 C C . TYR A 1 81 ? -10.773 26.266 -7.352 1 98.75 81 TYR A C 1
ATOM 652 O O . TYR A 1 81 ? -9.781 25.531 -7.309 1 98.75 81 TYR A O 1
ATOM 660 N N . ARG A 1 82 ? -11.969 25.828 -7.633 1 98.62 82 ARG A N 1
ATOM 661 C CA . ARG A 1 82 ? -12.203 24.406 -7.902 1 98.62 82 ARG A CA 1
ATOM 662 C C . ARG A 1 82 ? -11.445 23.953 -9.141 1 98.62 82 ARG A C 1
ATOM 664 O O . ARG A 1 82 ? -10.789 22.906 -9.125 1 98.62 82 ARG A O 1
ATOM 671 N N . ALA A 1 83 ? -11.562 24.734 -10.172 1 98.75 83 ALA A N 1
ATOM 672 C CA . ALA A 1 83 ? -10.898 24.375 -11.43 1 98.75 83 ALA A CA 1
ATOM 673 C C . ALA A 1 83 ? -9.398 24.203 -11.227 1 98.75 83 ALA A C 1
ATOM 675 O O . ALA A 1 83 ? -8.812 23.219 -11.68 1 98.75 83 ALA A O 1
ATOM 676 N N . ALA A 1 84 ? -8.781 25.141 -10.539 1 98.81 84 ALA A N 1
ATOM 677 C CA . ALA A 1 84 ? -7.348 25.078 -10.273 1 98.81 84 ALA A CA 1
ATOM 678 C C . ALA A 1 84 ? -7 23.875 -9.406 1 98.81 84 ALA A C 1
ATOM 680 O O . ALA A 1 84 ? -6.023 23.172 -9.664 1 98.81 84 ALA A O 1
ATOM 681 N N . ALA A 1 85 ? -7.742 23.594 -8.336 1 98.88 85 ALA A N 1
ATOM 682 C CA . ALA A 1 85 ? -7.508 22.484 -7.426 1 98.88 85 ALA A CA 1
ATOM 683 C C . ALA A 1 85 ? -7.555 21.156 -8.172 1 98.88 85 ALA A C 1
ATOM 685 O O . ALA A 1 85 ? -6.699 20.297 -7.961 1 98.88 85 ALA A O 1
ATOM 686 N N . GLU A 1 86 ? -8.539 20.984 -9.047 1 98.88 86 GLU A N 1
ATOM 687 C CA . GLU A 1 86 ? -8.703 19.75 -9.805 1 98.88 86 GLU A CA 1
ATOM 688 C C . GLU A 1 86 ? -7.551 19.531 -10.781 1 98.88 86 GLU A C 1
ATOM 690 O O . GLU A 1 86 ? -7.105 18.406 -10.984 1 98.88 86 GLU A O 1
ATOM 695 N N . GLU A 1 87 ? -7.109 20.609 -11.359 1 98.81 87 GLU A N 1
ATOM 696 C CA . GLU A 1 87 ? -5.988 20.5 -12.289 1 98.81 87 GLU A CA 1
ATOM 697 C C . GLU A 1 87 ? -4.711 20.078 -11.562 1 98.81 87 GLU A C 1
ATOM 699 O O . GLU A 1 87 ? -3.926 19.281 -12.078 1 98.81 87 GLU A O 1
ATOM 704 N N . VAL A 1 88 ? -4.449 20.641 -10.375 1 98.81 88 VAL A N 1
ATOM 705 C CA . VAL A 1 88 ? -3.285 20.234 -9.586 1 98.81 88 VAL A CA 1
ATOM 706 C C . VAL A 1 88 ? -3.395 18.75 -9.219 1 98.81 88 VAL A C 1
ATOM 708 O O . VAL A 1 88 ? -2.406 18.016 -9.273 1 98.81 88 VAL A O 1
ATOM 711 N N . GLU A 1 89 ? -4.578 18.344 -8.805 1 98.75 89 GLU A N 1
ATOM 712 C CA . GLU A 1 89 ? -4.805 16.938 -8.477 1 98.75 89 GLU A CA 1
ATOM 713 C C . GLU A 1 89 ? -4.418 16.031 -9.641 1 98.75 89 GLU A C 1
ATOM 715 O O . GLU A 1 89 ? -3.775 14.992 -9.445 1 98.75 89 GLU A O 1
ATOM 720 N N . GLU A 1 90 ? -4.809 16.391 -10.836 1 98.5 90 GLU A N 1
ATOM 721 C CA . GLU A 1 90 ? -4.48 15.609 -12.023 1 98.5 90 GLU A CA 1
ATOM 722 C C . GLU A 1 90 ? -2.971 15.516 -12.234 1 98.5 90 GLU A C 1
ATOM 724 O O . GLU A 1 90 ? -2.451 14.469 -12.617 1 98.5 90 GLU A O 1
ATOM 729 N N . ARG A 1 91 ? -2.287 16.594 -11.977 1 98.5 91 ARG A N 1
ATOM 730 C CA . ARG A 1 91 ? -0.835 16.594 -12.117 1 98.5 91 ARG A CA 1
ATOM 731 C C . ARG A 1 91 ? -0.188 15.609 -11.148 1 98.5 91 ARG A C 1
ATOM 733 O O . ARG A 1 91 ? 0.83 14.992 -11.477 1 98.5 91 ARG A O 1
ATOM 740 N N . LEU A 1 92 ? -0.753 15.445 -9.984 1 98.5 92 LEU A N 1
ATOM 741 C CA . LEU A 1 92 ? -0.173 14.594 -8.945 1 98.5 92 LEU A CA 1
ATOM 742 C C . LEU A 1 92 ? -0.307 13.125 -9.32 1 98.5 92 LEU A C 1
ATOM 744 O O . LEU A 1 92 ? 0.293 12.258 -8.672 1 98.5 92 LEU A O 1
ATOM 748 N N . ASP A 1 93 ? -1.03 12.758 -10.398 1 97.81 93 ASP A N 1
ATOM 749 C CA . ASP A 1 93 ? -1.071 11.391 -10.906 1 97.81 93 ASP A CA 1
ATOM 750 C C . ASP A 1 93 ? 0.327 10.891 -11.273 1 97.81 93 ASP A C 1
ATOM 752 O O . ASP A 1 93 ? 0.625 9.703 -11.141 1 97.81 93 ASP A O 1
ATOM 756 N N . GLU A 1 94 ? 1.098 11.852 -11.703 1 97.38 94 GLU A N 1
ATOM 757 C CA . GLU A 1 94 ? 2.475 11.5 -12.039 1 97.38 94 GLU A CA 1
ATOM 758 C C . GLU A 1 94 ? 3.193 10.891 -10.836 1 97.38 94 GLU A C 1
ATOM 760 O O . GLU A 1 94 ? 3.957 9.938 -10.977 1 97.38 94 GLU A O 1
ATOM 765 N N . ALA A 1 95 ? 2.979 11.406 -9.688 1 98 95 ALA A N 1
ATOM 766 C CA . ALA A 1 95 ? 3.598 10.883 -8.469 1 98 95 ALA A CA 1
ATOM 767 C C . ALA A 1 95 ? 3.051 9.5 -8.125 1 98 95 ALA A C 1
ATOM 769 O O . ALA A 1 95 ? 3.805 8.609 -7.727 1 98 95 ALA A O 1
ATOM 770 N N . LEU A 1 96 ? 1.748 9.266 -8.258 1 97.12 96 LEU A N 1
ATOM 771 C CA . LEU A 1 96 ? 1.14 7.98 -7.949 1 97.12 96 LEU A CA 1
ATOM 772 C C . LEU A 1 96 ? 1.671 6.891 -8.875 1 97.12 96 LEU A C 1
ATOM 774 O O . LEU A 1 96 ? 1.911 5.762 -8.445 1 97.12 96 LEU A O 1
ATOM 778 N N . LEU A 1 97 ? 1.848 7.246 -10.07 1 94.31 97 LEU A N 1
ATOM 779 C CA . LEU A 1 97 ? 2.342 6.27 -11.039 1 94.31 97 LEU A CA 1
ATOM 780 C C . LEU A 1 97 ? 3.822 5.988 -10.812 1 94.31 97 LEU A C 1
ATOM 782 O O . LEU A 1 97 ? 4.266 4.84 -10.938 1 94.31 97 LEU A O 1
ATOM 786 N N . GLY A 1 98 ? 4.555 6.973 -10.547 1 95.69 98 GLY A N 1
ATOM 787 C CA . GLY A 1 98 ? 5.98 6.805 -10.328 1 95.69 98 GLY A CA 1
ATOM 788 C C . GLY A 1 98 ? 6.305 6.07 -9.039 1 95.69 98 GLY A C 1
ATOM 789 O O . GLY A 1 98 ? 7.207 5.23 -9.008 1 95.69 98 GLY A O 1
ATOM 790 N N . PHE A 1 99 ? 5.668 6.414 -7.934 1 96.88 99 PHE A N 1
ATOM 791 C CA . PHE A 1 99 ? 5.672 5.711 -6.656 1 96.88 99 PHE A CA 1
ATOM 792 C C . PHE A 1 99 ? 6.973 5.957 -5.902 1 96.88 99 PHE A C 1
ATOM 794 O O . PHE A 1 99 ? 6.969 6.105 -4.68 1 96.88 99 PHE A O 1
ATOM 801 N N . ASP A 1 100 ? 8.188 5.992 -6.484 1 94.38 100 ASP A N 1
ATOM 802 C CA . ASP A 1 100 ? 9.516 5.887 -5.879 1 94.38 100 ASP A CA 1
ATOM 803 C C . ASP A 1 100 ? 9.75 7.008 -4.867 1 94.38 100 ASP A C 1
ATOM 805 O O . ASP A 1 100 ? 10.477 6.828 -3.889 1 94.38 100 ASP A O 1
ATOM 809 N N . GLY A 1 101 ? 9.164 8.125 -5.121 1 97 101 GLY A N 1
ATOM 810 C CA . GLY A 1 101 ? 9.398 9.258 -4.238 1 97 101 GLY A CA 1
ATOM 811 C C . GLY A 1 101 ? 8.359 9.391 -3.141 1 97 101 GLY A C 1
ATOM 812 O O . GLY A 1 101 ? 8.469 10.266 -2.279 1 97 101 GLY A O 1
ATOM 813 N N . LEU A 1 102 ? 7.352 8.539 -3.164 1 98 102 LEU A N 1
ATOM 814 C CA . LEU A 1 102 ? 6.266 8.648 -2.195 1 98 102 LEU A CA 1
ATOM 815 C C . LEU A 1 102 ? 6.672 8.039 -0.855 1 98 102 LEU A C 1
ATOM 817 O O . LEU A 1 102 ? 7.367 7.023 -0.814 1 98 102 LEU A O 1
ATOM 821 N N . HIS A 1 103 ? 6.297 8.633 0.18 1 98.06 103 HIS A N 1
ATOM 822 C CA . HIS A 1 103 ? 6.516 8.164 1.545 1 98.06 103 HIS A CA 1
ATOM 823 C C . HIS A 1 103 ? 5.34 8.531 2.445 1 98.06 103 HIS A C 1
ATOM 825 O O . HIS A 1 103 ? 4.211 8.672 1.971 1 98.06 103 HIS A O 1
ATOM 831 N N . HIS A 1 104 ? 5.523 8.656 3.736 1 98.31 104 HIS A N 1
ATOM 832 C CA . HIS A 1 104 ? 4.438 8.766 4.703 1 98.31 104 HIS A CA 1
ATOM 833 C C . HIS A 1 104 ? 3.604 10.016 4.449 1 98.31 104 HIS A C 1
ATOM 835 O O . HIS A 1 104 ? 2.463 10.109 4.91 1 98.31 104 HIS A O 1
ATOM 841 N N . ASP A 1 105 ? 4.074 10.977 3.721 1 98.56 105 ASP A N 1
ATOM 842 C CA . ASP A 1 105 ? 3.438 12.281 3.582 1 98.56 105 ASP A CA 1
ATOM 843 C C . ASP A 1 105 ? 2.365 12.258 2.494 1 98.56 105 ASP A C 1
ATOM 845 O O . ASP A 1 105 ? 1.895 13.305 2.057 1 98.56 105 ASP A O 1
ATOM 849 N N . VAL A 1 106 ? 1.978 11.078 2.051 1 98.75 106 VAL A N 1
ATOM 850 C CA . VAL A 1 106 ? 0.869 10.984 1.106 1 98.75 106 VAL A CA 1
ATOM 851 C C . VAL A 1 106 ? -0.401 11.547 1.742 1 98.75 106 VAL A C 1
ATOM 853 O O . VAL A 1 106 ? -1.305 12.008 1.038 1 98.75 106 VAL A O 1
ATOM 856 N N . GLY A 1 107 ? -0.498 11.57 3.049 1 98.5 107 GLY A N 1
ATOM 857 C CA . GLY A 1 107 ? -1.622 12.211 3.711 1 98.5 107 GLY A CA 1
ATOM 858 C C . GLY A 1 107 ? -1.727 13.688 3.406 1 98.5 107 GLY A C 1
ATOM 859 O O . GLY A 1 107 ? -2.781 14.172 2.984 1 98.5 107 GLY A O 1
ATOM 860 N N . PHE A 1 108 ? -0.586 14.406 3.541 1 98.69 108 PHE A N 1
ATOM 861 C CA . PHE A 1 108 ? -0.542 15.828 3.217 1 98.69 108 PHE A CA 1
ATOM 862 C C . PHE A 1 108 ? -0.911 16.062 1.756 1 98.69 108 PHE A C 1
ATOM 864 O O . PHE A 1 108 ? -1.574 17.047 1.427 1 98.69 108 PHE A O 1
ATOM 871 N N . MET A 1 109 ? -0.505 15.18 0.941 1 98.75 109 MET A N 1
ATOM 872 C CA . MET A 1 109 ? -0.636 15.383 -0.499 1 98.75 109 MET A CA 1
ATOM 873 C C . MET A 1 109 ? -2.061 15.102 -0.961 1 98.75 109 MET A C 1
ATOM 875 O O . MET A 1 109 ? -2.607 15.828 -1.79 1 98.75 109 MET A O 1
ATOM 879 N N . TRP A 1 110 ? -2.723 14.102 -0.349 1 98.81 110 TRP A N 1
ATOM 880 C CA . TRP A 1 110 ? -3.945 13.695 -1.035 1 98.81 110 TRP A CA 1
ATOM 881 C C . TRP A 1 110 ? -5.164 13.922 -0.148 1 98.81 110 TRP A C 1
ATOM 883 O O . TRP A 1 110 ? -6.301 13.922 -0.632 1 98.81 110 TRP A O 1
ATOM 893 N N . LEU A 1 111 ? -5.051 14.109 1.181 1 98.75 111 LEU A N 1
ATOM 894 C CA . LEU A 1 111 ? -6.191 14.594 1.956 1 98.75 111 LEU A CA 1
ATOM 895 C C . LEU A 1 111 ? -6.691 15.93 1.42 1 98.75 111 LEU A C 1
ATOM 897 O O . LEU A 1 111 ? -7.898 16.141 1.285 1 98.75 111 LEU A O 1
ATOM 901 N N . HIS A 1 112 ? -5.719 16.719 0.99 1 98.62 112 HIS A N 1
ATOM 902 C CA . HIS A 1 112 ? -6.02 18.109 0.634 1 98.62 112 HIS A CA 1
ATOM 903 C C . HIS A 1 112 ? -6.277 18.234 -0.863 1 98.62 112 HIS A C 1
ATOM 905 O O . HIS A 1 112 ? -6.539 19.344 -1.352 1 98.62 112 HIS A O 1
ATOM 911 N N . THR A 1 113 ? -6.176 17.156 -1.613 1 98.75 113 THR A N 1
ATOM 912 C CA . THR A 1 113 ? -6.473 17.172 -3.041 1 98.75 113 THR A CA 1
ATOM 913 C C . THR A 1 113 ? -7.605 16.188 -3.367 1 98.75 113 THR A C 1
ATOM 915 O O . THR A 1 113 ? -8.781 16.578 -3.352 1 98.75 113 THR A O 1
ATOM 918 N N . ALA A 1 114 ? -7.297 14.961 -3.309 1 98.88 114 ALA A N 1
ATOM 919 C CA . ALA A 1 114 ? -8.227 13.938 -3.787 1 98.88 114 ALA A CA 1
ATOM 920 C C . ALA A 1 114 ? -9.375 13.734 -2.801 1 98.88 114 ALA A C 1
ATOM 922 O O . ALA A 1 114 ? -10.547 13.703 -3.193 1 98.88 114 ALA A O 1
ATOM 923 N N . VAL A 1 115 ? -9.094 13.562 -1.563 1 98.88 115 VAL A N 1
ATOM 924 C CA . VAL A 1 115 ? -10.133 13.328 -0.57 1 98.88 115 VAL A CA 1
ATOM 925 C C . VAL A 1 115 ? -11.023 14.57 -0.448 1 98.88 115 VAL A C 1
ATOM 927 O O . VAL A 1 115 ? -12.242 14.461 -0.367 1 98.88 115 VAL A O 1
ATOM 930 N N . ALA A 1 116 ? -10.344 15.742 -0.411 1 98.81 116 ALA A N 1
ATOM 931 C CA . ALA A 1 116 ? -11.117 16.984 -0.404 1 98.81 116 ALA A CA 1
ATOM 932 C C . ALA A 1 116 ? -12.047 17.062 -1.607 1 98.81 116 ALA A C 1
ATOM 934 O O . ALA A 1 116 ? -13.242 17.344 -1.461 1 98.81 116 ALA A O 1
ATOM 935 N N . ASN A 1 117 ? -11.5 16.828 -2.807 1 98.81 117 ASN A N 1
ATOM 936 C CA . ASN A 1 117 ? -12.297 16.828 -4.027 1 98.81 117 ASN A CA 1
ATOM 937 C C . ASN A 1 117 ? -13.469 15.859 -3.932 1 98.81 117 ASN A C 1
ATOM 939 O O . ASN A 1 117 ? -14.617 16.234 -4.172 1 98.81 117 ASN A O 1
ATOM 943 N N . TYR A 1 118 ? -13.25 14.711 -3.475 1 98.69 118 TYR A N 1
ATOM 944 C CA . TYR A 1 118 ? -14.289 13.695 -3.352 1 98.69 118 TYR A CA 1
ATOM 945 C C . TYR A 1 118 ? -15.375 14.141 -2.375 1 98.69 118 TYR A C 1
ATOM 947 O O . TYR A 1 118 ? -16.562 14 -2.658 1 98.69 118 TYR A O 1
ATOM 955 N N . ARG A 1 119 ? -14.969 14.633 -1.256 1 97.69 119 ARG A N 1
ATOM 956 C CA . ARG A 1 119 ? -15.922 15.086 -0.247 1 97.69 119 ARG A CA 1
ATOM 957 C C . ARG A 1 119 ? -16.797 16.219 -0.785 1 97.69 119 ARG A C 1
ATOM 959 O O . ARG A 1 119 ? -17.984 16.312 -0.437 1 97.69 119 ARG A O 1
ATOM 966 N N . LEU A 1 120 ? -16.219 17.016 -1.622 1 97.19 120 LEU A N 1
ATOM 967 C CA . LEU A 1 120 ? -16.922 18.219 -2.062 1 97.19 120 LEU A CA 1
ATOM 968 C C . LEU A 1 120 ? -17.688 17.969 -3.352 1 97.19 120 LEU A C 1
ATOM 970 O O . LEU A 1 120 ? -18.734 18.578 -3.584 1 97.19 120 LEU A O 1
ATOM 974 N N . THR A 1 121 ? -17.188 17.016 -4.207 1 97.44 121 THR A N 1
ATOM 975 C CA . THR A 1 121 ? -17.781 16.922 -5.543 1 97.44 121 THR A CA 1
ATOM 976 C C . THR A 1 121 ? -18.312 15.508 -5.797 1 97.44 121 THR A C 1
ATOM 978 O O . THR A 1 121 ? -19.078 15.289 -6.734 1 97.44 121 THR A O 1
ATOM 981 N N . GLY A 1 122 ? -17.875 14.523 -5.039 1 97.88 122 GLY A N 1
ATOM 982 C CA . GLY A 1 122 ? -18.281 13.148 -5.281 1 97.88 122 GLY A CA 1
ATOM 983 C C . GLY A 1 122 ? -17.516 12.492 -6.414 1 97.88 122 GLY A C 1
ATOM 984 O O . GLY A 1 122 ? -17.922 11.438 -6.914 1 97.88 122 GLY A O 1
ATOM 985 N N . SER A 1 123 ? -16.391 13.062 -6.789 1 98.19 123 SER A N 1
ATOM 986 C CA . SER A 1 123 ? -15.602 12.539 -7.906 1 98.19 123 SER A CA 1
ATOM 987 C C . SER A 1 123 ? -15.117 11.117 -7.629 1 98.19 123 SER A C 1
ATOM 989 O O . SER A 1 123 ? -14.312 10.898 -6.723 1 98.19 123 SER A O 1
ATOM 991 N N . ALA A 1 124 ? -15.523 10.164 -8.508 1 97.75 124 ALA A N 1
ATOM 992 C CA . ALA A 1 124 ? -15.133 8.766 -8.352 1 97.75 124 ALA A CA 1
ATOM 993 C C . ALA A 1 124 ? -13.625 8.602 -8.523 1 97.75 124 ALA A C 1
ATOM 995 O O . ALA A 1 124 ? -12.992 7.809 -7.816 1 97.75 124 ALA A O 1
ATOM 996 N N . ARG A 1 125 ? -13.086 9.289 -9.477 1 97.75 125 ARG A N 1
ATOM 997 C CA . ARG A 1 125 ? -11.648 9.211 -9.703 1 97.75 125 ARG A CA 1
ATOM 998 C C . ARG A 1 125 ? -10.875 9.742 -8.5 1 97.75 125 ARG A C 1
ATOM 1000 O O . ARG A 1 125 ? -9.836 9.195 -8.133 1 97.75 125 ARG A O 1
ATOM 1007 N N . SER A 1 126 ? -11.352 10.836 -7.902 1 98.75 126 SER A N 1
ATOM 1008 C CA . SER A 1 126 ? -10.711 11.383 -6.711 1 98.75 126 SER A CA 1
ATOM 1009 C C . SER A 1 126 ? -10.781 10.398 -5.547 1 98.75 126 SER A C 1
ATOM 1011 O O . SER A 1 126 ? -9.82 10.258 -4.785 1 98.75 126 SER A O 1
ATOM 1013 N N . ARG A 1 127 ? -11.93 9.758 -5.418 1 98.56 127 ARG A N 1
ATOM 1014 C CA . ARG A 1 127 ? -12.047 8.711 -4.41 1 98.56 127 ARG A CA 1
ATOM 1015 C C . ARG A 1 127 ? -10.977 7.641 -4.598 1 98.56 127 ARG A C 1
ATOM 1017 O O . ARG A 1 127 ? -10.328 7.227 -3.635 1 98.56 127 ARG A O 1
ATOM 1024 N N . SER A 1 128 ? -10.812 7.238 -5.82 1 98.06 128 SER A N 1
ATOM 1025 C CA . SER A 1 128 ? -9.828 6.215 -6.152 1 98.06 128 SER A CA 1
ATOM 1026 C C . SER A 1 128 ? -8.414 6.684 -5.812 1 98.06 128 SER A C 1
ATOM 1028 O O . SER A 1 128 ? -7.617 5.922 -5.262 1 98.06 128 SER A O 1
ATOM 1030 N N . ARG A 1 129 ? -8.094 7.934 -6.148 1 98.56 129 ARG A N 1
ATOM 1031 C CA . ARG A 1 129 ? -6.793 8.5 -5.824 1 98.56 129 ARG A CA 1
ATOM 1032 C C . ARG A 1 129 ? -6.539 8.469 -4.32 1 98.56 129 ARG A C 1
ATOM 1034 O O . ARG A 1 129 ? -5.449 8.109 -3.873 1 98.56 129 ARG A O 1
ATOM 1041 N N . GLY A 1 130 ? -7.586 8.914 -3.584 1 98.81 130 GLY A N 1
ATOM 1042 C CA . GLY A 1 130 ? -7.477 8.922 -2.133 1 98.81 130 GLY A CA 1
ATOM 1043 C C . GLY A 1 130 ? -7.23 7.543 -1.548 1 98.81 130 GLY A C 1
ATOM 1044 O O . GLY A 1 130 ? -6.383 7.379 -0.67 1 98.81 130 GLY A O 1
ATOM 1045 N N . LEU A 1 131 ? -7.93 6.551 -2.035 1 98.75 131 LEU A N 1
ATOM 1046 C CA . LEU A 1 131 ? -7.789 5.188 -1.538 1 98.75 131 LEU A CA 1
ATOM 1047 C C . LEU A 1 131 ? -6.438 4.602 -1.938 1 98.75 131 LEU A C 1
ATOM 1049 O O . LEU A 1 131 ? -5.852 3.816 -1.189 1 98.75 131 LEU A O 1
ATOM 1053 N N . GLN A 1 132 ? -5.949 4.949 -3.131 1 98.69 132 GLN A N 1
ATOM 1054 C CA . GLN A 1 132 ? -4.609 4.531 -3.523 1 98.69 132 GLN A CA 1
ATOM 1055 C C . GLN A 1 132 ? -3.555 5.102 -2.578 1 98.69 132 GLN A C 1
ATOM 1057 O O . GLN A 1 132 ? -2.648 4.387 -2.145 1 98.69 132 GLN A O 1
ATOM 1062 N N . ALA A 1 133 ? -3.689 6.375 -2.283 1 98.81 133 ALA A N 1
ATOM 1063 C CA . ALA A 1 133 ? -2.764 7.008 -1.347 1 98.81 133 ALA A CA 1
ATOM 1064 C C . ALA A 1 133 ? -2.832 6.348 0.026 1 98.81 133 ALA A C 1
ATOM 1066 O O . ALA A 1 133 ? -1.803 6.121 0.666 1 98.81 133 ALA A O 1
ATOM 1067 N N . ALA A 1 134 ? -4.047 6.055 0.487 1 98.88 134 ALA A N 1
ATOM 1068 C CA . ALA A 1 134 ? -4.223 5.375 1.769 1 98.88 134 ALA A CA 1
ATOM 1069 C C . ALA A 1 134 ? -3.555 4.004 1.758 1 98.88 134 ALA A C 1
ATOM 1071 O O . ALA A 1 134 ? -2.957 3.59 2.754 1 98.88 134 ALA A O 1
ATOM 1072 N N . SER A 1 135 ? -3.674 3.328 0.663 1 98.62 135 SER A N 1
ATOM 1073 C CA . SER A 1 135 ? -3.02 2.033 0.511 1 98.62 135 SER A CA 1
ATOM 1074 C C . SER A 1 135 ? -1.503 2.164 0.603 1 98.62 135 SER A C 1
ATOM 1076 O O . SER A 1 135 ? -0.84 1.337 1.23 1 98.62 135 SER A O 1
ATOM 1078 N N . VAL A 1 136 ? -0.907 3.141 -0.054 1 98.62 136 VAL A N 1
ATOM 1079 C CA . VAL A 1 136 ? 0.528 3.393 0.008 1 98.62 136 VAL A CA 1
ATOM 1080 C C . VAL A 1 136 ? 0.951 3.627 1.456 1 98.62 136 VAL A C 1
ATOM 1082 O O . VAL A 1 136 ? 1.95 3.07 1.916 1 98.62 136 VAL A O 1
ATOM 1085 N N . LEU A 1 137 ? 0.166 4.453 2.145 1 98.88 137 LEU A N 1
ATOM 1086 C CA . LEU A 1 137 ? 0.488 4.75 3.535 1 98.88 137 LEU A CA 1
ATOM 1087 C C . LEU A 1 137 ? 0.396 3.496 4.395 1 98.88 137 LEU A C 1
ATOM 1089 O O . LEU A 1 137 ? 1.293 3.217 5.195 1 98.88 137 LEU A O 1
ATOM 1093 N N . ALA A 1 138 ? -0.676 2.74 4.234 1 98.88 138 ALA A N 1
ATOM 1094 C CA . ALA A 1 138 ? -0.856 1.504 4.992 1 98.88 138 ALA A CA 1
ATOM 1095 C C . ALA A 1 138 ? 0.276 0.52 4.711 1 98.88 138 ALA A C 1
ATOM 1097 O O . ALA A 1 138 ? 0.696 -0.224 5.598 1 98.88 138 ALA A O 1
ATOM 1098 N N . GLY A 1 139 ? 0.745 0.527 3.482 1 98.69 139 GLY A N 1
ATOM 1099 C CA . GLY A 1 139 ? 1.825 -0.364 3.09 1 98.69 139 GLY A CA 1
ATOM 1100 C C . GLY A 1 139 ? 3.139 -0.051 3.783 1 98.69 139 GLY A C 1
ATOM 1101 O O . GLY A 1 139 ? 4.102 -0.811 3.67 1 98.69 139 GLY A O 1
ATOM 1102 N N . ARG A 1 140 ? 3.201 1.045 4.52 1 98.75 140 ARG A N 1
ATOM 1103 C CA . ARG A 1 140 ? 4.426 1.43 5.215 1 98.75 140 ARG A CA 1
ATOM 1104 C C . ARG A 1 140 ? 4.387 0.99 6.676 1 98.75 140 ARG A C 1
ATOM 1106 O O . ARG A 1 140 ? 5.305 1.287 7.441 1 98.75 140 ARG A O 1
ATOM 1113 N N . TYR A 1 141 ? 3.354 0.286 7.09 1 98.88 141 TYR A N 1
ATOM 1114 C CA . TYR A 1 141 ? 3.172 -0.177 8.461 1 98.88 141 TYR A CA 1
ATOM 1115 C C . TYR A 1 141 ? 4.156 -1.291 8.797 1 98.88 141 TYR A C 1
ATOM 1117 O O . TYR A 1 141 ? 4.246 -2.287 8.078 1 98.88 141 TYR A O 1
ATOM 1125 N N . ASN A 1 142 ? 4.945 -1.089 9.82 1 98.81 142 ASN A N 1
ATOM 1126 C CA . ASN A 1 142 ? 5.793 -2.107 10.43 1 98.81 142 ASN A CA 1
ATOM 1127 C C . ASN A 1 142 ? 5.082 -2.82 11.578 1 98.81 142 ASN A C 1
ATOM 1129 O O . ASN A 1 142 ? 4.879 -2.238 12.641 1 98.81 142 ASN A O 1
ATOM 1133 N N . PRO A 1 143 ? 4.742 -4.074 11.344 1 98.38 143 PRO A N 1
ATOM 1134 C CA . PRO A 1 143 ? 3.939 -4.758 12.359 1 98.38 143 PRO A CA 1
ATOM 1135 C C . PRO A 1 143 ? 4.734 -5.078 13.625 1 98.38 143 PRO A C 1
ATOM 1137 O O . PRO A 1 143 ? 4.156 -5.172 14.711 1 98.38 143 PRO A O 1
ATOM 1140 N N . ALA A 1 144 ? 6.035 -5.238 13.586 1 97.5 144 ALA A N 1
ATOM 1141 C CA . ALA A 1 144 ? 6.855 -5.578 14.742 1 97.5 144 ALA A CA 1
ATOM 1142 C C . ALA A 1 144 ? 6.906 -4.422 15.742 1 97.5 144 ALA A C 1
ATOM 1144 O O . ALA A 1 144 ? 6.738 -4.625 16.938 1 97.5 144 ALA A O 1
ATOM 1145 N N . GLY A 1 145 ? 7.117 -3.244 15.211 1 98.19 145 GLY A N 1
ATOM 1146 C CA . GLY A 1 145 ? 7.211 -2.072 16.062 1 98.19 145 GLY A CA 1
ATOM 1147 C C . GLY A 1 145 ? 5.914 -1.296 16.156 1 98.19 145 GLY A C 1
ATOM 1148 O O . GLY A 1 145 ? 5.809 -0.344 16.938 1 98.19 145 GLY A O 1
ATOM 1149 N N . ARG A 1 146 ? 4.938 -1.635 15.352 1 98.56 146 ARG A N 1
ATOM 1150 C CA . ARG A 1 146 ? 3.607 -1.029 15.328 1 98.56 146 ARG A CA 1
ATOM 1151 C C . ARG A 1 146 ? 3.689 0.455 14.984 1 98.56 146 ARG A C 1
ATOM 1153 O O . ARG A 1 146 ? 3.148 1.294 15.711 1 98.56 146 ARG A O 1
ATOM 1160 N N . PHE A 1 147 ? 4.34 0.781 13.93 1 98.81 147 PHE A N 1
ATOM 1161 C CA . PHE A 1 147 ? 4.492 2.166 13.5 1 98.81 147 PHE A CA 1
ATOM 1162 C C . PHE A 1 147 ? 4.512 2.26 11.977 1 98.81 147 PHE A C 1
ATOM 1164 O O . PHE A 1 147 ? 4.66 1.248 11.289 1 98.81 147 PHE A O 1
ATOM 1171 N N . LEU A 1 148 ? 4.262 3.477 11.43 1 98.88 148 LEU A N 1
ATOM 1172 C CA . LEU A 1 148 ? 4.398 3.791 10.008 1 98.88 148 LEU A CA 1
ATOM 1173 C C . LEU A 1 148 ? 5.777 4.363 9.711 1 98.88 148 LEU A C 1
ATOM 1175 O O . LEU A 1 148 ? 6.168 5.387 10.273 1 98.88 148 LEU A O 1
ATOM 1179 N N . ARG A 1 149 ? 6.469 3.668 8.82 1 98.75 149 ARG A N 1
ATOM 1180 C CA . ARG A 1 149 ? 7.762 4.16 8.367 1 98.75 149 ARG A CA 1
ATOM 1181 C C . ARG A 1 149 ? 7.629 5.531 7.715 1 98.75 149 ARG A C 1
ATOM 1183 O O . ARG A 1 149 ? 6.766 5.738 6.863 1 98.75 149 ARG A O 1
ATOM 1190 N N . ALA A 1 150 ? 8.508 6.438 8.031 1 98.19 150 ALA A N 1
ATOM 1191 C CA . ALA A 1 150 ? 8.336 7.824 7.617 1 98.19 150 ALA A CA 1
ATOM 1192 C C . ALA A 1 150 ? 8.922 8.055 6.223 1 98.19 150 ALA A C 1
ATOM 1194 O O . ALA A 1 150 ? 8.172 8.242 5.258 1 98.19 150 ALA A O 1
ATOM 1195 N N . TRP A 1 151 ? 10.289 8.016 6.07 1 98.06 151 TRP A N 1
ATOM 1196 C CA . TRP A 1 151 ? 10.984 8.422 4.852 1 98.06 151 TRP A CA 1
ATOM 1197 C C . TRP A 1 151 ? 11.578 7.215 4.133 1 98.06 151 TRP A C 1
ATOM 1199 O O . TRP A 1 151 ? 11.633 6.117 4.695 1 98.06 151 TRP A O 1
ATOM 1209 N N . ASN A 1 152 ? 11.898 7.43 2.9 1 98 152 ASN A N 1
ATOM 1210 C CA . ASN A 1 152 ? 12.641 6.438 2.131 1 98 152 ASN A CA 1
ATOM 1211 C C . ASN A 1 152 ? 14.109 6.406 2.527 1 98 152 ASN A C 1
ATOM 1213 O O . ASN A 1 152 ? 14.586 7.289 3.248 1 98 152 ASN A O 1
ATOM 1217 N N . ASP A 1 153 ? 14.805 5.402 2.094 1 97.25 153 ASP A N 1
ATOM 1218 C CA . ASP A 1 153 ? 16.234 5.266 2.371 1 97.25 153 ASP A CA 1
ATOM 1219 C C . ASP A 1 153 ? 17.031 6.348 1.653 1 97.25 153 ASP A C 1
ATOM 1221 O O . ASP A 1 153 ? 16.609 6.871 0.625 1 97.25 153 ASP A O 1
ATOM 1225 N N . GLU A 1 154 ? 18.109 6.699 2.225 1 94.25 154 GLU A N 1
ATOM 1226 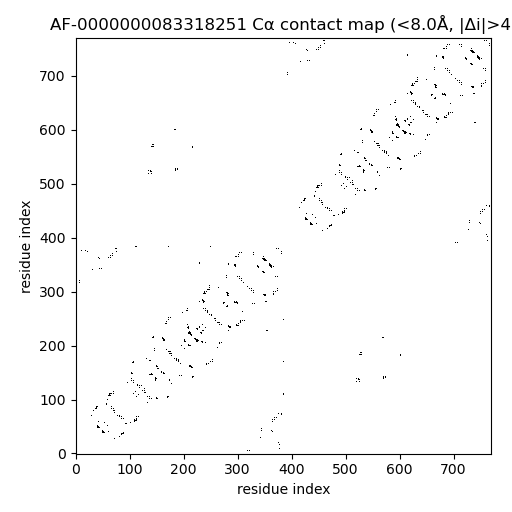C CA . GLU A 1 154 ? 19.172 7.453 1.574 1 94.25 154 GLU A CA 1
ATOM 1227 C C . GLU A 1 154 ? 20.391 6.574 1.322 1 94.25 154 GLU A C 1
ATOM 1229 O O . GLU A 1 154 ? 20.547 5.527 1.949 1 94.25 154 GLU A O 1
ATOM 1234 N N . PRO A 1 155 ? 21.156 6.973 0.328 1 92.62 155 PRO A N 1
ATOM 1235 C CA . PRO A 1 155 ? 22.375 6.168 0.126 1 92.62 155 PRO A CA 1
ATOM 1236 C C . PRO A 1 155 ? 23.156 5.941 1.419 1 92.62 155 PRO A C 1
ATOM 1238 O O . PRO A 1 155 ? 23.578 6.902 2.064 1 92.62 155 PRO A O 1
ATOM 1241 N N . GLY A 1 156 ? 23.281 4.785 1.788 1 92.31 156 GLY A N 1
ATOM 1242 C CA . GLY A 1 156 ? 24.047 4.41 2.961 1 92.31 156 GLY A CA 1
ATOM 1243 C C . GLY A 1 156 ? 23.281 4.555 4.258 1 92.31 156 GLY A C 1
ATOM 1244 O O . GLY A 1 156 ? 23.844 4.391 5.344 1 92.31 156 GLY A O 1
ATOM 1245 N N . ASN A 1 157 ? 22.078 4.891 4.188 1 95.31 157 ASN A N 1
ATOM 1246 C CA . ASN A 1 157 ? 21.25 5.074 5.379 1 95.31 157 ASN A CA 1
ATOM 1247 C C . ASN A 1 157 ? 19.875 4.422 5.219 1 95.31 157 ASN A C 1
ATOM 1249 O O . ASN A 1 157 ? 18.969 5.023 4.656 1 95.31 157 ASN A O 1
ATOM 1253 N N . ASN A 1 158 ? 19.797 3.24 5.75 1 97.56 158 ASN A N 1
ATOM 1254 C CA . ASN A 1 158 ? 18.516 2.551 5.781 1 97.56 158 ASN A CA 1
ATOM 1255 C C . ASN A 1 158 ? 17.594 3.119 6.859 1 97.56 158 ASN A C 1
ATOM 1257 O O . ASN A 1 158 ? 17.953 3.15 8.039 1 97.56 158 ASN A O 1
ATOM 1261 N N . ARG A 1 159 ? 16.406 3.549 6.504 1 98.38 159 ARG A N 1
ATOM 1262 C CA . ARG A 1 159 ? 15.5 4.242 7.414 1 98.38 159 ARG A CA 1
ATOM 1263 C C . ARG A 1 159 ? 14.273 3.389 7.719 1 98.38 159 ARG A C 1
ATOM 1265 O O . ARG A 1 159 ? 13.188 3.92 7.949 1 98.38 159 ARG A O 1
ATOM 1272 N N . ALA A 1 160 ? 14.438 2.055 7.715 1 98.5 160 ALA A N 1
ATOM 1273 C CA . ALA A 1 160 ? 13.32 1.139 7.906 1 98.5 160 ALA A CA 1
ATOM 1274 C C . ALA A 1 160 ? 12.672 1.341 9.273 1 98.5 160 ALA A C 1
ATOM 1276 O O . ALA A 1 160 ? 11.477 1.086 9.453 1 98.5 160 ALA A O 1
ATOM 1277 N N . GLY A 1 161 ? 13.406 1.859 10.203 1 98.62 161 GLY A N 1
ATOM 1278 C CA . GLY A 1 161 ? 12.898 2.006 11.562 1 98.62 161 GLY A CA 1
ATOM 1279 C C . GLY A 1 161 ? 12.57 3.441 11.922 1 98.62 161 GLY A C 1
ATOM 1280 O O . GLY A 1 161 ? 12.289 3.744 13.086 1 98.62 161 GLY A O 1
ATOM 1281 N N . TRP A 1 162 ? 12.562 4.355 10.938 1 98.56 162 TRP A N 1
ATOM 1282 C CA . TRP A 1 162 ? 12.445 5.777 11.234 1 98.56 162 TRP A CA 1
ATOM 1283 C C . TRP A 1 162 ? 10.984 6.207 11.289 1 98.56 162 TRP A C 1
ATOM 1285 O O . TRP A 1 162 ? 10.242 6.027 10.32 1 98.56 162 TRP A O 1
ATOM 1295 N N . MET A 1 163 ? 10.586 6.742 12.367 1 98.25 163 MET A N 1
ATOM 1296 C CA . MET A 1 163 ? 9.289 7.379 12.578 1 98.25 163 MET A CA 1
ATOM 1297 C C . MET A 1 163 ? 9.453 8.859 12.898 1 98.25 163 MET A C 1
ATOM 1299 O O . MET A 1 163 ? 10.398 9.25 13.586 1 98.25 163 MET A O 1
ATOM 1303 N N . ILE A 1 164 ? 8.586 9.68 12.375 1 98.62 164 ILE A N 1
ATOM 1304 C CA . ILE A 1 164 ? 8.68 11.094 12.727 1 98.62 164 ILE A CA 1
ATOM 1305 C C . ILE A 1 164 ? 7.305 11.617 13.133 1 98.62 164 ILE A C 1
ATOM 1307 O O . ILE A 1 164 ? 6.277 11.086 12.711 1 98.62 164 ILE A O 1
ATOM 1311 N N . VAL A 1 165 ? 7.289 12.656 13.93 1 98.69 165 VAL A N 1
ATOM 1312 C CA . VAL A 1 165 ? 6.094 13.18 14.578 1 98.69 165 VAL A CA 1
ATOM 1313 C C . VAL A 1 165 ? 5.129 13.719 13.516 1 98.69 165 VAL A C 1
ATOM 1315 O O . VAL A 1 165 ? 3.91 13.688 13.711 1 98.69 165 VAL A O 1
ATOM 1318 N N . ASP A 1 166 ? 5.621 14.078 12.32 1 98.56 166 ASP A N 1
ATOM 1319 C CA . ASP A 1 166 ? 4.832 14.641 11.227 1 98.56 166 ASP A CA 1
ATOM 1320 C C . ASP A 1 166 ? 3.768 13.656 10.758 1 98.56 166 ASP A C 1
ATOM 1322 O O . ASP A 1 166 ? 2.721 14.055 10.242 1 98.56 166 ASP A O 1
ATOM 1326 N N . CYS A 1 167 ? 4.043 12.367 10.977 1 98.56 167 CYS A N 1
ATOM 1327 C CA . CYS A 1 167 ? 3.146 11.328 10.484 1 98.56 167 CYS A CA 1
ATOM 1328 C C . CYS A 1 167 ? 1.776 11.43 11.148 1 98.56 167 CYS A C 1
ATOM 1330 O O . CYS A 1 167 ? 0.778 10.969 10.594 1 98.56 167 CYS A O 1
ATOM 1332 N N . LEU A 1 168 ? 1.715 12.07 12.305 1 98.81 168 LEU A N 1
ATOM 1333 C CA . LEU A 1 168 ? 0.448 12.242 13 1 98.81 168 LEU A CA 1
ATOM 1334 C C . LEU A 1 168 ? -0.543 13.023 12.148 1 98.81 168 LEU A C 1
ATOM 1336 O O . LEU A 1 168 ? -1.756 12.82 12.258 1 98.81 168 LEU A O 1
ATOM 1340 N N . MET A 1 169 ? -0.01 13.852 11.25 1 98.75 169 MET A N 1
ATOM 1341 C CA . MET A 1 169 ? -0.876 14.648 10.383 1 98.75 169 MET A CA 1
ATOM 1342 C C . MET A 1 169 ? -1.29 13.859 9.148 1 98.75 169 MET A C 1
ATOM 1344 O O . MET A 1 169 ? -2.205 14.266 8.43 1 98.75 169 MET A O 1
ATOM 1348 N N . ASN A 1 170 ? -0.67 12.758 8.93 1 98.75 170 ASN A N 1
ATOM 1349 C CA . ASN A 1 170 ? -0.958 11.961 7.742 1 98.75 170 ASN A CA 1
ATOM 1350 C C . ASN A 1 170 ? -1.911 10.805 8.055 1 98.75 170 ASN A C 1
ATOM 1352 O O . ASN A 1 170 ? -2.621 10.328 7.172 1 98.75 170 ASN A O 1
ATOM 1356 N N . VAL A 1 171 ? -2.045 10.445 9.32 1 98.5 171 VAL A N 1
ATOM 1357 C CA . VAL A 1 171 ? -2.793 9.266 9.742 1 98.5 171 VAL A CA 1
ATOM 1358 C C . VAL A 1 171 ? -4.285 9.484 9.5 1 98.5 171 VAL A C 1
ATOM 1360 O O . VAL A 1 171 ? -5.035 8.531 9.297 1 98.5 171 VAL A O 1
ATOM 1363 N N . PRO A 1 172 ? -4.789 10.766 9.453 1 98.88 172 PRO A N 1
ATOM 1364 C CA . PRO A 1 172 ? -6.211 10.953 9.156 1 98.88 172 PRO A CA 1
ATOM 1365 C C . PRO A 1 172 ? -6.617 10.336 7.816 1 98.88 172 PRO A C 1
ATOM 1367 O O . PRO A 1 172 ? -7.773 9.945 7.637 1 98.88 172 PRO A O 1
ATOM 1370 N N . LEU A 1 173 ? -5.695 10.234 6.91 1 98.94 173 LEU A N 1
ATOM 1371 C CA . LEU A 1 173 ? -5.977 9.578 5.641 1 98.94 173 LEU A CA 1
ATOM 1372 C C . LEU A 1 173 ? -6.449 8.148 5.863 1 98.94 173 LEU A C 1
ATOM 1374 O O . LEU A 1 173 ? -7.344 7.664 5.164 1 98.94 173 LEU A O 1
ATOM 1378 N N . LEU A 1 174 ? -5.848 7.477 6.812 1 98.94 174 LEU A N 1
ATOM 1379 C CA . LEU A 1 174 ? -6.215 6.098 7.117 1 98.94 174 LEU A CA 1
ATOM 1380 C C . LEU A 1 174 ? -7.57 6.043 7.816 1 98.94 174 LEU A C 1
ATOM 1382 O O . LEU A 1 174 ? -8.375 5.141 7.555 1 98.94 174 LEU A O 1
ATOM 1386 N N . TYR A 1 175 ? -7.852 7.016 8.734 1 98.94 175 TYR A N 1
ATOM 1387 C CA . TYR A 1 175 ? -9.18 7.062 9.328 1 98.94 175 TYR A CA 1
ATOM 1388 C C . TYR A 1 175 ? -10.25 7.238 8.258 1 98.94 175 TYR A C 1
ATOM 1390 O O . TYR A 1 175 ? -11.281 6.555 8.281 1 98.94 175 TYR A O 1
ATOM 1398 N N . TRP A 1 176 ? -10 8.125 7.336 1 98.88 176 TRP A N 1
ATOM 1399 C CA . TRP A 1 176 ? -10.938 8.336 6.242 1 98.88 176 TRP A CA 1
ATOM 1400 C C . TRP A 1 176 ? -11.141 7.055 5.438 1 98.88 176 TRP A C 1
ATOM 1402 O O . TRP A 1 176 ? -12.273 6.668 5.148 1 98.88 176 TRP A O 1
ATOM 1412 N N . ALA A 1 177 ? -10.078 6.43 5.074 1 98.81 177 ALA A N 1
ATOM 1413 C CA . ALA A 1 177 ? -10.172 5.215 4.27 1 98.81 177 ALA A CA 1
ATOM 1414 C C . ALA A 1 177 ? -10.984 4.141 4.984 1 98.81 177 ALA A C 1
ATOM 1416 O O . ALA A 1 177 ? -11.758 3.418 4.355 1 98.81 177 ALA A O 1
ATOM 1417 N N . SER A 1 178 ? -10.75 3.982 6.254 1 98.81 178 SER A N 1
ATOM 1418 C CA . SER A 1 178 ? -11.5 3.01 7.035 1 98.81 178 SER A CA 1
ATOM 1419 C C . SER A 1 178 ? -13 3.301 6.984 1 98.81 178 SER A C 1
ATOM 1421 O O . SER A 1 178 ? -13.805 2.396 6.75 1 98.81 178 SER A O 1
ATOM 1423 N N . GLU A 1 179 ? -13.328 4.535 7.195 1 98.44 179 GLU A N 1
ATOM 1424 C CA . GLU A 1 179 ? -14.734 4.922 7.164 1 98.44 179 GLU A CA 1
ATOM 1425 C C . GLU A 1 179 ? -15.336 4.719 5.773 1 98.44 179 GLU A C 1
ATOM 1427 O O . GLU A 1 179 ? -16.438 4.188 5.641 1 98.44 179 GLU A O 1
ATOM 1432 N N . GLU A 1 180 ? -14.617 5.105 4.777 1 97.88 180 GLU A N 1
ATOM 1433 C CA . GLU A 1 180 ? -15.094 5.07 3.396 1 97.88 180 GLU A CA 1
ATOM 1434 C C . GLU A 1 180 ? -15.328 3.635 2.93 1 97.88 180 GLU A C 1
ATOM 1436 O O . GLU A 1 180 ? -16.281 3.361 2.203 1 97.88 180 GLU A O 1
ATOM 1441 N N . THR A 1 181 ? -14.477 2.736 3.396 1 97.62 181 THR A N 1
ATOM 1442 C CA . THR A 1 181 ? -14.516 1.376 2.871 1 97.62 181 THR A CA 1
ATOM 1443 C C . THR A 1 181 ? -15.156 0.427 3.879 1 97.62 181 THR A C 1
ATOM 1445 O O . THR A 1 181 ? -15.367 -0.752 3.584 1 97.62 181 THR A O 1
ATOM 1448 N N . GLN A 1 182 ? -15.398 0.894 5.082 1 97.88 182 GLN A N 1
ATOM 1449 C CA . GLN A 1 182 ? -15.859 0.044 6.176 1 97.88 182 GLN A CA 1
ATOM 1450 C C . GLN A 1 182 ? -14.914 -1.138 6.387 1 97.88 182 GLN A C 1
ATOM 1452 O O . GLN A 1 182 ? -15.367 -2.279 6.508 1 97.88 182 GLN A O 1
ATOM 1457 N N . ASP A 1 183 ? -13.695 -0.899 6.297 1 98.38 183 ASP A N 1
ATOM 1458 C CA . ASP A 1 183 ? -12.602 -1.826 6.547 1 98.38 183 ASP A CA 1
ATOM 1459 C C . ASP A 1 183 ? -11.766 -1.377 7.746 1 98.38 183 ASP A C 1
ATOM 1461 O O . ASP A 1 183 ? -11.055 -0.369 7.672 1 98.38 183 ASP A O 1
ATOM 1465 N N . PRO A 1 184 ? -11.766 -2.064 8.844 1 98.56 184 PRO A N 1
ATOM 1466 C CA . PRO A 1 184 ? -11.141 -1.585 10.07 1 98.56 184 PRO A CA 1
ATOM 1467 C C . PRO A 1 184 ? -9.617 -1.616 10.008 1 98.56 184 PRO A C 1
ATOM 1469 O O . PRO A 1 184 ? -8.945 -1.027 10.859 1 98.56 184 PRO A O 1
ATOM 1472 N N . ARG A 1 185 ? -9.031 -2.291 9 1 98.44 185 ARG A N 1
ATOM 1473 C CA . ARG A 1 185 ? -7.578 -2.43 8.984 1 98.44 185 ARG A CA 1
ATOM 1474 C C . ARG A 1 185 ? -6.898 -1.063 8.984 1 98.44 185 ARG A C 1
ATOM 1476 O O . ARG A 1 185 ? -5.875 -0.877 9.648 1 98.44 185 ARG A O 1
ATOM 1483 N N . TYR A 1 186 ? -7.469 -0.1 8.227 1 98.81 186 TYR A N 1
ATOM 1484 C CA . TYR A 1 186 ? -6.863 1.223 8.125 1 98.81 186 TYR A CA 1
ATOM 1485 C C . TYR A 1 186 ? -6.863 1.926 9.477 1 98.81 186 TYR A C 1
ATOM 1487 O O . TYR A 1 186 ? -5.848 2.484 9.891 1 98.81 186 TYR A O 1
ATOM 1495 N N . ARG A 1 187 ? -7.973 1.888 10.109 1 98.75 187 ARG A N 1
ATOM 1496 C CA . ARG A 1 187 ? -8.102 2.488 11.438 1 98.75 187 ARG A CA 1
ATOM 1497 C C . ARG A 1 187 ? -7.176 1.809 12.438 1 98.75 187 ARG A C 1
ATOM 1499 O O . ARG A 1 187 ? -6.559 2.475 13.273 1 98.75 187 ARG A O 1
ATOM 1506 N N . ASP A 1 188 ? -7.098 0.506 12.398 1 98.81 188 ASP A N 1
ATOM 1507 C CA . ASP A 1 188 ? -6.254 -0.245 13.32 1 98.81 188 ASP A CA 1
ATOM 1508 C C . ASP A 1 188 ? -4.781 0.122 13.141 1 98.81 188 ASP A C 1
ATOM 1510 O O . ASP A 1 188 ? -4.047 0.255 14.125 1 98.81 188 ASP A O 1
ATOM 1514 N N . ILE A 1 189 ? -4.363 0.264 11.922 1 98.88 189 ILE A N 1
ATOM 1515 C CA . ILE A 1 189 ? -2.994 0.675 11.633 1 98.88 189 ILE A CA 1
ATOM 1516 C C . ILE A 1 189 ? -2.756 2.086 12.164 1 98.88 189 ILE A C 1
ATOM 1518 O O . ILE A 1 189 ? -1.724 2.355 12.781 1 98.88 189 ILE A O 1
ATOM 1522 N N . ALA A 1 190 ? -3.697 3 11.922 1 98.88 190 ALA A N 1
ATOM 1523 C CA . ALA A 1 190 ? -3.596 4.367 12.43 1 98.88 190 ALA A CA 1
ATOM 1524 C C . ALA A 1 190 ? -3.447 4.379 13.945 1 98.88 190 ALA A C 1
ATOM 1526 O O . ALA A 1 190 ? -2.537 5.02 14.477 1 98.88 190 ALA A O 1
ATOM 1527 N N . ILE A 1 191 ? -4.273 3.621 14.633 1 98.88 191 ILE A N 1
ATOM 1528 C CA . ILE A 1 191 ? -4.273 3.578 16.094 1 98.88 191 ILE A CA 1
ATOM 1529 C C . ILE A 1 191 ? -2.957 2.99 16.594 1 98.88 191 ILE A C 1
ATOM 1531 O O . ILE A 1 191 ? -2.365 3.5 17.547 1 98.88 191 ILE A O 1
ATOM 1535 N N . ALA A 1 192 ? -2.514 1.936 15.922 1 98.81 192 ALA A N 1
ATOM 1536 C CA . ALA A 1 192 ? -1.238 1.336 16.312 1 98.81 192 ALA A CA 1
ATOM 1537 C C . ALA A 1 192 ? -0.11 2.361 16.25 1 98.81 192 ALA A C 1
ATOM 1539 O O . ALA A 1 192 ? 0.694 2.467 17.172 1 98.81 192 ALA A O 1
ATOM 1540 N N . HIS A 1 193 ? -0.055 3.109 15.211 1 98.88 193 HIS A N 1
ATOM 1541 C CA . HIS A 1 193 ? 0.982 4.121 15.047 1 98.88 193 HIS A CA 1
ATOM 1542 C C . HIS A 1 193 ? 0.876 5.195 16.125 1 98.88 193 HIS A C 1
ATOM 1544 O O . HIS A 1 193 ? 1.877 5.555 16.75 1 98.88 193 HIS A O 1
ATOM 1550 N N . VAL A 1 194 ? -0.288 5.723 16.328 1 98.88 194 VAL A N 1
ATOM 1551 C CA . VAL A 1 194 ? -0.491 6.82 17.266 1 98.88 194 VAL A CA 1
ATOM 1552 C C . VAL A 1 194 ? -0.157 6.352 18.688 1 98.88 194 VAL A C 1
ATOM 1554 O O . VAL A 1 194 ? 0.441 7.094 19.469 1 98.88 194 VAL A O 1
ATOM 1557 N N . ASP A 1 195 ? -0.508 5.109 19 1 98.81 195 ASP A N 1
ATOM 1558 C CA . ASP A 1 195 ? -0.14 4.543 20.297 1 98.81 195 ASP A CA 1
ATOM 1559 C C . ASP A 1 195 ? 1.378 4.492 20.469 1 98.81 195 ASP A C 1
ATOM 1561 O O . ASP A 1 195 ? 1.896 4.75 21.547 1 98.81 195 ASP A O 1
ATOM 1565 N N . THR A 1 196 ? 2.033 4.156 19.422 1 98.81 196 THR A N 1
ATOM 1566 C CA . THR A 1 196 ? 3.49 4.102 19.469 1 98.81 196 THR A CA 1
ATOM 1567 C C . THR A 1 196 ? 4.074 5.5 19.656 1 98.81 196 THR A C 1
ATOM 1569 O O . THR A 1 196 ? 5.031 5.68 20.422 1 98.81 196 THR A O 1
ATOM 1572 N N . VAL A 1 197 ? 3.518 6.488 19 1 98.62 197 VAL A N 1
ATOM 1573 C CA . VAL A 1 197 ? 3.943 7.871 19.156 1 98.62 197 VAL A CA 1
ATOM 1574 C C . VAL A 1 197 ? 3.764 8.289 20.625 1 98.62 197 VAL A C 1
ATOM 1576 O O . VAL A 1 197 ? 4.664 8.891 21.219 1 98.62 197 VAL A O 1
ATOM 1579 N N . LEU A 1 198 ? 2.654 7.98 21.156 1 98.06 198 LEU A N 1
ATOM 1580 C CA . LEU A 1 198 ? 2.35 8.328 22.547 1 98.06 198 LEU A CA 1
ATOM 1581 C C . LEU A 1 198 ? 3.398 7.75 23.484 1 98.06 198 LEU A C 1
ATOM 1583 O O . LEU A 1 198 ? 3.822 8.414 24.438 1 98.06 198 LEU A O 1
ATOM 1587 N N . ARG A 1 199 ? 3.859 6.59 23.141 1 97.19 199 ARG A N 1
ATOM 1588 C CA . ARG A 1 199 ? 4.75 5.863 24.047 1 97.19 199 ARG A CA 1
ATOM 1589 C C . ARG A 1 199 ? 6.199 6.301 23.844 1 97.19 199 ARG A C 1
ATOM 1591 O O . ARG A 1 199 ? 7.012 6.207 24.766 1 97.19 199 ARG A O 1
ATOM 1598 N N . THR A 1 200 ? 6.5 6.785 22.688 1 98.31 200 THR A N 1
ATOM 1599 C CA . THR A 1 200 ? 7.922 6.898 22.391 1 98.31 200 THR A CA 1
ATOM 1600 C C . THR A 1 200 ? 8.297 8.344 22.078 1 98.31 200 THR A C 1
ATOM 1602 O O . THR A 1 200 ? 9.406 8.781 22.391 1 98.31 200 THR A O 1
ATOM 1605 N N . THR A 1 201 ? 7.434 9.109 21.484 1 98.44 201 THR A N 1
ATOM 1606 C CA . THR A 1 201 ? 7.77 10.383 20.859 1 98.44 201 THR A CA 1
ATOM 1607 C C . THR A 1 201 ? 7.457 11.539 21.812 1 98.44 201 THR A C 1
ATOM 1609 O O . THR A 1 201 ? 8.18 12.531 21.844 1 98.44 201 THR A O 1
ATOM 1612 N N . LEU A 1 202 ? 6.383 11.391 22.547 1 98 202 LEU A N 1
ATOM 1613 C CA . LEU A 1 202 ? 5.926 12.438 23.453 1 98 202 LEU A CA 1
ATOM 1614 C C . LEU A 1 202 ? 6.59 12.305 24.812 1 98 202 LEU A C 1
ATOM 1616 O O . LEU A 1 202 ? 6.629 11.211 25.391 1 98 202 LEU A O 1
ATOM 1620 N N . ARG A 1 203 ? 7.129 13.391 25.281 1 97.31 203 ARG A N 1
ATOM 1621 C CA . ARG A 1 203 ? 7.723 13.422 26.609 1 97.31 203 ARG A CA 1
ATOM 1622 C C . ARG A 1 203 ? 6.676 13.75 27.672 1 97.31 203 ARG A C 1
ATOM 1624 O O . ARG A 1 203 ? 5.605 14.266 27.359 1 97.31 203 ARG A O 1
ATOM 1631 N N . ALA A 1 204 ? 7.008 13.523 28.922 1 96 204 ALA A N 1
ATOM 1632 C CA . ALA A 1 204 ? 6.062 13.68 30.016 1 96 204 ALA A CA 1
ATOM 1633 C C . ALA A 1 204 ? 5.664 15.141 30.203 1 96 204 ALA A C 1
ATOM 1635 O O . ALA A 1 204 ? 4.551 15.438 30.641 1 96 204 ALA A O 1
ATOM 1636 N N . ASP A 1 205 ? 6.496 16.016 29.828 1 97.06 205 ASP A N 1
ATOM 1637 C CA . ASP A 1 205 ? 6.215 17.422 30.047 1 97.06 205 ASP A CA 1
ATOM 1638 C C . ASP A 1 205 ? 5.398 18.016 28.906 1 97.06 205 ASP A C 1
ATOM 1640 O O . ASP A 1 205 ? 5.113 19.219 28.891 1 97.06 205 ASP A O 1
ATOM 1644 N N . GLY A 1 206 ? 5.09 17.234 27.875 1 97.81 206 GLY A N 1
ATOM 1645 C CA . GLY A 1 206 ? 4.27 17.688 26.766 1 97.81 206 GLY A CA 1
ATOM 1646 C C . GLY A 1 206 ? 5.078 18.031 25.531 1 97.81 206 GLY A C 1
ATOM 1647 O O . GLY A 1 206 ? 4.516 18.266 24.453 1 97.81 206 GLY A O 1
ATOM 1648 N N . SER A 1 207 ? 6.402 18.094 25.688 1 98.44 207 SER A N 1
ATOM 1649 C CA . SER A 1 207 ? 7.242 18.297 24.516 1 98.44 207 SER A CA 1
ATOM 1650 C C . SER A 1 207 ? 7.387 17.016 23.703 1 98.44 207 SER A C 1
ATOM 1652 O O . SER A 1 207 ? 7.082 15.93 24.188 1 98.44 207 SER A O 1
ATOM 1654 N N . ALA A 1 208 ? 7.812 17.219 22.453 1 98.38 208 ALA A N 1
ATOM 1655 C CA . ALA A 1 208 ? 7.863 16.062 21.562 1 98.38 208 ALA A CA 1
ATOM 1656 C C . ALA A 1 208 ? 9.211 15.977 20.844 1 98.38 208 ALA A C 1
ATOM 1658 O O . ALA A 1 208 ? 9.805 17 20.5 1 98.38 208 ALA A O 1
ATOM 1659 N N . ASN A 1 209 ? 9.688 14.75 20.656 1 98.31 209 ASN A N 1
ATOM 1660 C CA . ASN A 1 209 ? 10.781 14.5 19.719 1 98.31 209 ASN A CA 1
ATOM 1661 C C . ASN A 1 209 ? 10.32 14.617 18.281 1 98.31 209 ASN A C 1
ATOM 1663 O O . ASN A 1 209 ? 9.172 14.305 17.953 1 98.31 209 ASN A O 1
ATOM 1667 N N . HIS A 1 210 ? 11.211 15.078 17.438 1 98.62 210 HIS A N 1
ATOM 1668 C CA . HIS A 1 210 ? 10.906 15.094 16.016 1 98.62 210 HIS A CA 1
ATOM 1669 C C . HIS A 1 210 ? 11.008 13.688 15.422 1 98.62 210 HIS A C 1
ATOM 1671 O O . HIS A 1 210 ? 10.102 13.242 14.719 1 98.62 210 HIS A O 1
ATOM 1677 N N . ILE A 1 211 ? 12.094 13.023 15.617 1 98.69 211 ILE A N 1
ATOM 1678 C CA . ILE A 1 211 ? 12.414 11.719 15.039 1 98.69 211 ILE A CA 1
ATOM 1679 C C . ILE A 1 211 ? 12.602 10.688 16.156 1 98.69 211 ILE A C 1
ATOM 1681 O O . ILE A 1 211 ? 13.219 10.984 17.172 1 98.69 211 ILE A O 1
ATOM 1685 N N . VAL A 1 212 ? 12.078 9.539 16.016 1 98.75 212 VAL A N 1
ATOM 1686 C CA . VAL A 1 212 ? 12.383 8.352 16.812 1 98.75 212 VAL A CA 1
ATOM 1687 C C . VAL A 1 212 ? 12.781 7.199 15.898 1 98.75 212 VAL A C 1
ATOM 1689 O O . VAL A 1 212 ? 12.055 6.859 14.961 1 98.75 212 VAL A O 1
ATOM 1692 N N . ILE A 1 213 ? 13.922 6.66 16.156 1 98.69 213 ILE A N 1
ATOM 1693 C CA . ILE A 1 213 ? 14.391 5.496 15.414 1 98.69 213 ILE A CA 1
ATOM 1694 C C . ILE A 1 213 ? 14.148 4.23 16.234 1 98.69 213 ILE A C 1
ATOM 1696 O O . ILE A 1 213 ? 14.625 4.109 17.359 1 98.69 213 ILE A O 1
ATOM 1700 N N . LEU A 1 214 ? 13.422 3.332 15.664 1 98.75 214 LEU A N 1
ATOM 1701 C CA . LEU A 1 214 ? 13.156 2.035 16.266 1 98.75 214 LEU A CA 1
ATOM 1702 C C . LEU A 1 214 ? 13.891 0.922 15.539 1 98.75 214 LEU A C 1
ATOM 1704 O O . LEU A 1 214 ? 14.188 1.048 14.344 1 98.75 214 LEU A O 1
ATOM 1708 N N . ASP A 1 215 ? 14.242 -0.092 16.266 1 98.62 215 ASP A N 1
ATOM 1709 C CA . ASP A 1 215 ? 14.648 -1.323 15.594 1 98.62 215 ASP A CA 1
ATOM 1710 C C . ASP A 1 215 ? 13.484 -1.915 14.797 1 98.62 215 ASP A C 1
ATOM 1712 O O . ASP A 1 215 ? 12.461 -2.297 15.367 1 98.62 215 ASP A O 1
ATOM 1716 N N . PRO A 1 216 ? 13.633 -1.951 13.523 1 98.25 216 PRO A N 1
ATOM 1717 C CA . PRO A 1 216 ? 12.492 -2.398 12.727 1 98.25 216 PRO A CA 1
ATOM 1718 C C . PRO A 1 216 ? 12.18 -3.881 12.914 1 98.25 216 PRO A C 1
ATOM 1720 O O . PRO A 1 216 ? 11.141 -4.363 12.461 1 98.25 216 PRO A O 1
ATOM 1723 N N . VAL A 1 217 ? 12.992 -4.652 13.562 1 98.06 217 VAL A N 1
ATOM 1724 C CA . VAL A 1 217 ? 12.812 -6.086 13.758 1 98.06 217 VAL A CA 1
ATOM 1725 C C . VAL A 1 217 ? 11.969 -6.336 15.008 1 98.06 217 VAL A C 1
ATOM 1727 O O . VAL A 1 217 ? 11.141 -7.254 15.031 1 98.06 217 VAL A O 1
ATOM 1730 N N . ASP A 1 218 ? 12.141 -5.375 16.031 1 97.44 218 ASP A N 1
ATOM 1731 C CA . ASP A 1 218 ? 11.445 -5.73 17.266 1 97.44 218 ASP A CA 1
ATOM 1732 C C . ASP A 1 218 ? 10.773 -4.512 17.891 1 97.44 218 ASP A C 1
ATOM 1734 O O . ASP A 1 218 ? 10.07 -4.633 18.891 1 97.44 218 ASP A O 1
ATOM 1738 N N . GLY A 1 219 ? 11.016 -3.357 17.406 1 97.75 219 GLY A N 1
ATOM 1739 C CA . GLY A 1 219 ? 10.281 -2.174 17.812 1 97.75 219 GLY A CA 1
ATOM 1740 C C . GLY A 1 219 ? 10.922 -1.437 18.969 1 97.75 219 GLY A C 1
ATOM 1741 O O . GLY A 1 219 ? 10.383 -0.444 19.469 1 97.75 219 GLY A O 1
ATOM 1742 N N . THR A 1 220 ? 12.094 -1.865 19.391 1 98.5 220 THR A N 1
ATOM 1743 C CA . THR A 1 220 ? 12.758 -1.181 20.5 1 98.5 220 THR A CA 1
ATOM 1744 C C . THR A 1 220 ? 13.297 0.176 20.047 1 98.5 220 THR A C 1
ATOM 1746 O O . THR A 1 220 ? 13.766 0.318 18.922 1 98.5 220 THR A O 1
ATOM 1749 N N . VAL A 1 221 ? 13.25 1.154 20.906 1 98.5 221 VAL A N 1
ATOM 1750 C CA . VAL A 1 221 ? 13.75 2.486 20.578 1 98.5 221 VAL A CA 1
ATOM 1751 C C . VAL A 1 221 ? 15.273 2.477 20.562 1 98.5 221 VAL A C 1
ATOM 1753 O O . VAL A 1 221 ? 15.914 2.043 21.531 1 98.5 221 VAL A O 1
ATOM 1756 N N . LEU A 1 222 ? 15.797 2.945 19.484 1 98.62 222 LEU A N 1
ATOM 1757 C CA . LEU A 1 222 ? 17.25 2.949 19.312 1 98.62 222 LEU A CA 1
ATOM 1758 C C . LEU A 1 222 ? 17.812 4.348 19.516 1 98.62 222 LEU A C 1
ATOM 1760 O O . LEU A 1 222 ? 18.891 4.508 20.094 1 98.62 222 LEU A O 1
ATOM 1764 N N . ASP A 1 223 ? 17.156 5.336 19.031 1 98.25 223 ASP A N 1
ATOM 1765 C CA . ASP A 1 223 ? 17.703 6.691 19.047 1 98.25 223 ASP A CA 1
ATOM 1766 C C . ASP A 1 223 ? 16.594 7.723 18.844 1 98.25 223 ASP A C 1
ATOM 1768 O O . ASP A 1 223 ? 15.484 7.379 18.422 1 98.25 223 ASP A O 1
ATOM 1772 N N . LYS A 1 224 ? 16.828 8.961 19.203 1 98.19 224 LYS A N 1
ATOM 1773 C CA . LYS A 1 224 ? 15.922 10.086 18.984 1 98.19 224 LYS A CA 1
ATOM 1774 C C . LYS A 1 224 ? 16.688 11.312 18.5 1 98.19 224 LYS A C 1
ATOM 1776 O O . LYS A 1 224 ? 16.828 12.305 19.219 1 98.19 224 LYS A O 1
ATOM 1781 N N . PRO A 1 225 ? 17.094 11.281 17.219 1 97.56 225 PRO A N 1
ATOM 1782 C CA . PRO A 1 225 ? 17.875 12.398 16.688 1 97.56 225 PRO A CA 1
ATOM 1783 C C . PRO A 1 225 ? 17.078 13.711 16.672 1 97.56 225 PRO A C 1
ATOM 1785 O O . PRO A 1 225 ? 15.852 13.688 16.688 1 97.56 225 PRO A O 1
ATOM 1788 N N . GLY A 1 226 ? 17.844 14.844 16.609 1 96.31 226 GLY A N 1
ATOM 1789 C CA . GLY A 1 226 ? 17.234 16.172 16.719 1 96.31 226 GLY A CA 1
ATOM 1790 C C . GLY A 1 226 ? 16.438 16.562 15.492 1 96.31 226 GLY A C 1
ATOM 1791 O O . GLY A 1 226 ? 15.539 17.406 15.578 1 96.31 226 GLY A O 1
ATOM 1792 N N . GLY A 1 227 ? 16.844 15.984 14.328 1 96.81 227 GLY A N 1
ATOM 1793 C CA . GLY A 1 227 ? 16.109 16.25 13.102 1 96.81 227 GLY A CA 1
ATOM 1794 C C . GLY A 1 227 ? 16.156 17.719 12.695 1 96.81 227 GLY A C 1
ATOM 1795 O O . GLY A 1 227 ? 17.219 18.312 12.609 1 96.81 227 GLY A O 1
ATOM 1796 N N . GLN A 1 228 ? 14.914 18.297 12.531 1 97.56 228 GLN A N 1
ATOM 1797 C CA . GLN A 1 228 ? 14.797 19.656 12.016 1 97.56 228 GLN A CA 1
ATOM 1798 C C . GLN A 1 228 ? 14.852 20.672 13.141 1 97.56 228 GLN A C 1
ATOM 1800 O O . GLN A 1 228 ? 14.773 21.875 12.898 1 97.56 228 GLN A O 1
ATOM 1805 N N . GLY A 1 229 ? 14.898 20.266 14.359 1 98.19 229 GLY A N 1
ATOM 1806 C CA . GLY A 1 229 ? 15.062 21.141 15.508 1 98.19 229 GLY A CA 1
ATOM 1807 C C . GLY A 1 229 ? 16.516 21.5 15.789 1 98.19 229 GLY A C 1
ATOM 1808 O O . GLY A 1 229 ? 17.375 21.328 14.93 1 98.19 229 GLY A O 1
ATOM 1809 N N . PHE A 1 230 ? 16.734 22.078 16.922 1 98.19 230 PHE A N 1
ATOM 1810 C CA . PHE A 1 230 ? 18.047 22.594 17.281 1 98.19 230 PHE A CA 1
ATOM 1811 C C . PHE A 1 230 ? 19.016 21.453 17.578 1 98.19 230 PHE A C 1
ATOM 1813 O O . PHE A 1 230 ? 20.156 21.469 17.141 1 98.19 230 PHE A O 1
ATOM 1820 N N . ALA A 1 231 ? 18.562 20.531 18.391 1 97.5 231 ALA A N 1
ATOM 1821 C CA . ALA A 1 231 ? 19.438 19.453 18.859 1 97.5 231 ALA A CA 1
ATOM 1822 C C . ALA A 1 231 ? 18.641 18.266 19.391 1 97.5 231 ALA A C 1
ATOM 1824 O O . ALA A 1 231 ? 17.406 18.328 19.469 1 97.5 231 ALA A O 1
ATOM 1825 N N . GLU A 1 232 ? 19.391 17.172 19.594 1 96.81 232 GLU A N 1
ATOM 1826 C CA . GLU A 1 232 ? 18.781 16.062 20.344 1 96.81 232 GLU A CA 1
ATOM 1827 C C . GLU A 1 232 ? 18.25 16.547 21.688 1 96.81 232 GLU A C 1
ATOM 1829 O O . GLU A 1 232 ? 18.938 17.25 22.422 1 96.81 232 GLU A O 1
ATOM 1834 N N . GLY A 1 233 ? 16.984 16.188 21.891 1 95.44 233 GLY A N 1
ATOM 1835 C CA . GLY A 1 233 ? 16.375 16.578 23.141 1 95.44 233 GLY A CA 1
ATOM 1836 C C . GLY A 1 233 ? 15.727 17.938 23.109 1 95.44 233 GLY A C 1
ATOM 1837 O O . GLY A 1 233 ? 15.008 18.328 24.031 1 95.44 233 GLY A O 1
ATOM 1838 N N . SER A 1 234 ? 15.984 18.656 22.016 1 97.56 234 SER A N 1
ATOM 1839 C CA . SER A 1 234 ? 15.344 19.969 21.906 1 97.56 234 SER A CA 1
ATOM 1840 C C . SER A 1 234 ? 13.859 19.828 21.578 1 97.56 234 SER A C 1
ATOM 1842 O O . SER A 1 234 ? 13.297 18.734 21.688 1 97.56 234 SER A O 1
ATOM 1844 N N . SER A 1 235 ? 13.18 21 21.359 1 98.31 235 SER A N 1
ATOM 1845 C CA . SER A 1 235 ? 11.742 21.016 21.109 1 98.31 235 SER A CA 1
ATOM 1846 C C . SER A 1 235 ? 11.406 21.859 19.891 1 98.31 235 SER A C 1
ATOM 1848 O O . SER A 1 235 ? 11.062 23.031 20.016 1 98.31 235 SER A O 1
ATOM 1850 N N . TRP A 1 236 ? 11.508 21.156 18.734 1 98.75 236 TRP A N 1
ATOM 1851 C CA . TRP A 1 236 ? 11.18 21.766 17.453 1 98.75 236 TRP A CA 1
ATOM 1852 C C . TRP A 1 236 ? 9.719 22.188 17.406 1 98.75 236 TRP A C 1
ATOM 1854 O O . TRP A 1 236 ? 8.82 21.344 17.562 1 98.75 236 TRP A O 1
ATOM 1864 N N . SER A 1 237 ? 9.445 23.484 17.203 1 98.81 237 SER A N 1
ATOM 1865 C CA . SER A 1 237 ? 8.117 24.031 17.422 1 98.81 237 SER A CA 1
ATOM 1866 C C . SER A 1 237 ? 7.109 23.484 16.422 1 98.81 237 SER A C 1
ATOM 1868 O O . SER A 1 237 ? 5.969 23.172 16.781 1 98.81 237 SER A O 1
ATOM 1870 N N . ARG A 1 238 ? 7.461 23.391 15.18 1 98.81 238 ARG A N 1
ATOM 1871 C CA . ARG A 1 238 ? 6.512 22.828 14.219 1 98.81 238 ARG A CA 1
ATOM 1872 C C . ARG A 1 238 ? 6.215 21.359 14.523 1 98.81 238 ARG A C 1
ATOM 1874 O O . ARG A 1 238 ? 5.09 20.906 14.328 1 98.81 238 ARG A O 1
ATOM 1881 N N . GLY A 1 239 ? 7.223 20.578 14.914 1 98.75 239 GLY A N 1
ATOM 1882 C CA . GLY A 1 239 ? 6.965 19.234 15.383 1 98.75 239 GLY A CA 1
ATOM 1883 C C . GLY A 1 239 ? 5.969 19.172 16.516 1 98.75 239 GLY A C 1
ATOM 1884 O O . GLY A 1 239 ? 5.121 18.281 16.578 1 98.75 239 GLY A O 1
ATOM 1885 N N . GLN A 1 240 ? 6.074 20.125 17.422 1 98.75 240 GLN A N 1
ATOM 1886 C CA . GLN A 1 240 ? 5.109 20.25 18.516 1 98.75 240 GLN A CA 1
ATOM 1887 C C . GLN A 1 240 ? 3.705 20.516 17.969 1 98.75 240 GLN A C 1
ATOM 1889 O O . GLN A 1 240 ? 2.727 19.969 18.484 1 98.75 240 GLN A O 1
ATOM 1894 N N . ALA A 1 241 ? 3.684 21.359 17 1 98.94 241 ALA A N 1
ATOM 1895 C CA . ALA A 1 241 ? 2.391 21.688 16.406 1 98.94 241 ALA A CA 1
ATOM 1896 C C . ALA A 1 241 ? 1.777 20.469 15.727 1 98.94 241 ALA A C 1
ATOM 1898 O O . ALA A 1 241 ? 0.577 20.219 15.852 1 98.94 241 ALA A O 1
ATOM 1899 N N . TRP A 1 242 ? 2.621 19.688 14.977 1 98.69 242 TRP A N 1
ATOM 1900 C CA . TRP A 1 242 ? 2.166 18.438 14.375 1 98.69 242 TRP A CA 1
ATOM 1901 C C . TRP A 1 242 ? 1.591 17.5 15.43 1 98.69 242 TRP A C 1
ATOM 1903 O O . TRP A 1 242 ? 0.539 16.891 15.227 1 98.69 242 TRP A O 1
ATOM 1913 N N . ALA A 1 243 ? 2.287 17.391 16.531 1 98.88 243 ALA A N 1
ATOM 1914 C CA . ALA A 1 243 ? 1.861 16.5 17.625 1 98.88 243 ALA A CA 1
ATOM 1915 C C . ALA A 1 243 ? 0.518 16.953 18.188 1 98.88 243 ALA A C 1
ATOM 1917 O O . ALA A 1 243 ? -0.372 16.125 18.406 1 98.88 243 ALA A O 1
ATOM 1918 N N . LEU A 1 244 ? 0.414 18.234 18.438 1 98.94 244 LEU A N 1
ATOM 1919 C CA . LEU A 1 244 ? -0.813 18.797 19 1 98.94 244 LEU A CA 1
ATOM 1920 C C . LEU A 1 244 ? -2 18.516 18.078 1 98.94 244 LEU A C 1
ATOM 1922 O O . LEU A 1 244 ? -2.986 17.906 18.5 1 98.94 244 LEU A O 1
ATOM 1926 N N . TYR A 1 245 ? -1.846 18.938 16.859 1 98.94 245 TYR A N 1
ATOM 1927 C CA . TYR A 1 245 ? -2.951 18.812 15.922 1 98.94 245 TYR A CA 1
ATOM 1928 C C . TYR A 1 245 ? -3.246 17.344 15.633 1 98.94 245 TYR A C 1
ATOM 1930 O O . TYR A 1 245 ? -4.406 16.922 15.641 1 98.94 245 TYR A O 1
ATOM 1938 N N . GLY A 1 246 ? -2.203 16.594 15.438 1 98.81 246 GLY A N 1
ATOM 1939 C CA . GLY A 1 246 ? -2.363 15.172 15.141 1 98.81 246 GLY A CA 1
ATOM 1940 C C . GLY A 1 246 ? -3.055 14.406 16.25 1 98.81 246 GLY A C 1
ATOM 1941 O O . GLY A 1 246 ? -3.912 13.562 15.984 1 98.81 246 GLY A O 1
ATOM 1942 N N . MET A 1 247 ? -2.707 14.68 17.5 1 98.81 247 MET A N 1
ATOM 1943 C CA . MET A 1 247 ? -3.352 14.008 18.625 1 98.81 247 MET A CA 1
ATOM 1944 C C . MET A 1 247 ? -4.812 14.422 18.734 1 98.81 247 MET A C 1
ATOM 1946 O O . MET A 1 247 ? -5.68 13.594 19.016 1 98.81 247 MET A O 1
ATOM 1950 N N . ALA A 1 248 ? -5.039 15.664 18.547 1 98.88 248 ALA A N 1
ATOM 1951 C CA . ALA A 1 248 ? -6.418 16.141 18.594 1 98.88 248 ALA A CA 1
ATOM 1952 C C . ALA A 1 248 ? -7.262 15.477 17.5 1 98.88 248 ALA A C 1
ATOM 1954 O O . ALA A 1 248 ? -8.391 15.039 17.766 1 98.88 248 ALA A O 1
ATOM 1955 N N . LEU A 1 249 ? -6.73 15.406 16.297 1 98.88 249 LEU A N 1
ATOM 1956 C CA . LEU A 1 249 ? -7.434 14.75 15.195 1 98.88 249 LEU A CA 1
ATOM 1957 C C . LEU A 1 249 ? -7.648 13.273 15.484 1 98.88 249 LEU A C 1
ATOM 1959 O O . LEU A 1 249 ? -8.711 12.719 15.18 1 98.88 249 LEU A O 1
ATOM 1963 N N . SER A 1 250 ? -6.617 12.633 15.992 1 98.88 250 SER A N 1
ATOM 1964 C CA . SER A 1 250 ? -6.762 11.219 16.328 1 98.88 250 SER A CA 1
ATOM 1965 C C . SER A 1 250 ? -7.863 11 17.359 1 98.88 250 SER A C 1
ATOM 1967 O O . SER A 1 250 ? -8.617 10.031 17.281 1 98.88 250 SER A O 1
ATOM 1969 N N . HIS A 1 251 ? -7.93 11.906 18.328 1 98.81 251 HIS A N 1
ATOM 1970 C CA . HIS A 1 251 ? -9.031 11.828 19.281 1 98.81 251 HIS A CA 1
ATOM 1971 C C . HIS A 1 251 ? -10.375 11.969 18.562 1 98.81 251 HIS A C 1
ATOM 1973 O O . HIS A 1 251 ? -11.32 11.242 18.875 1 98.81 251 HIS A O 1
ATOM 1979 N N . ARG A 1 252 ? -10.477 12.891 17.719 1 98.56 252 ARG A N 1
ATOM 1980 C CA . ARG A 1 252 ? -11.727 13.078 16.984 1 98.56 252 ARG A CA 1
ATOM 1981 C C . ARG A 1 252 ? -12.172 11.781 16.328 1 98.56 252 ARG A C 1
ATOM 1983 O O . ARG A 1 252 ? -13.352 11.422 16.391 1 98.56 252 ARG A O 1
ATOM 1990 N N . HIS A 1 253 ? -11.234 11.062 15.719 1 98.44 253 HIS A N 1
ATOM 1991 C CA . HIS A 1 253 ? -11.562 9.898 14.898 1 98.44 253 HIS A CA 1
ATOM 1992 C C . HIS A 1 253 ? -11.766 8.656 15.766 1 98.44 253 HIS A C 1
ATOM 1994 O O . HIS A 1 253 ? -12.461 7.727 15.359 1 98.44 253 HIS A O 1
ATOM 2000 N N . THR A 1 254 ? -11.211 8.617 16.969 1 98.44 254 THR A N 1
ATOM 2001 C CA . THR A 1 254 ? -11.211 7.371 17.719 1 98.44 254 THR A CA 1
ATOM 2002 C C . THR A 1 254 ? -11.984 7.531 19.031 1 98.44 254 THR A C 1
ATOM 2004 O O . THR A 1 254 ? -12.375 6.543 19.656 1 98.44 254 THR A O 1
ATOM 2007 N N . ARG A 1 255 ? -12.023 8.789 19.5 1 98.19 255 ARG A N 1
ATOM 2008 C CA . ARG A 1 255 ? -12.656 9.164 20.766 1 98.19 255 ARG A CA 1
ATOM 2009 C C . ARG A 1 255 ? -11.867 8.617 21.953 1 98.19 255 ARG A C 1
ATOM 2011 O O . ARG A 1 255 ? -12.391 8.523 23.062 1 98.19 255 ARG A O 1
ATOM 2018 N N . LYS A 1 256 ? -10.625 8.242 21.719 1 98.31 256 LYS A N 1
ATOM 2019 C CA . LYS A 1 256 ? -9.773 7.785 22.812 1 98.31 256 LYS A CA 1
ATOM 2020 C C . LYS A 1 256 ? -9.391 8.938 23.734 1 98.31 256 LYS A C 1
ATOM 2022 O O . LYS A 1 256 ? -8.828 9.945 23.281 1 98.31 256 LYS A O 1
ATOM 2027 N N . SER A 1 257 ? -9.547 8.703 25 1 98.5 257 SER A N 1
ATOM 2028 C CA . SER A 1 257 ? -9.281 9.758 25.984 1 98.5 257 SER A CA 1
ATOM 2029 C C . SER A 1 257 ? -7.781 10.008 26.125 1 98.5 257 SER A C 1
ATOM 2031 O O . SER A 1 257 ? -7.355 11.133 26.375 1 98.5 257 SER A O 1
ATOM 2033 N N . GLU A 1 258 ? -7.004 8.977 25.938 1 98.5 258 GLU A N 1
ATOM 2034 C CA . GLU A 1 258 ? -5.559 9.125 26.047 1 98.5 258 GLU A CA 1
ATOM 2035 C C . GLU A 1 258 ? -5.02 10.109 25.016 1 98.5 258 GLU A C 1
ATOM 2037 O O . GLU A 1 258 ? -4.055 10.828 25.281 1 98.5 258 GLU A O 1
ATOM 2042 N N . TYR A 1 259 ? -5.656 10.102 23.859 1 98.75 259 TYR A N 1
ATOM 2043 C CA . TYR A 1 259 ? -5.238 11.031 22.812 1 98.75 259 TYR A CA 1
ATOM 2044 C C . TYR A 1 259 ? -5.625 12.461 23.172 1 98.75 259 TYR A C 1
ATOM 2046 O O . TYR A 1 259 ? -4.855 13.398 22.938 1 98.75 259 TYR A O 1
ATOM 2054 N N . LEU A 1 260 ? -6.773 12.648 23.719 1 98.69 260 LEU A N 1
ATOM 2055 C CA . LEU A 1 260 ? -7.223 13.961 24.172 1 98.69 260 LEU A CA 1
ATOM 2056 C C . LEU A 1 260 ? -6.309 14.508 25.25 1 98.69 260 LEU A C 1
ATOM 2058 O O . LEU A 1 260 ? -5.898 15.672 25.203 1 98.69 260 LEU A O 1
ATOM 2062 N N . ASP A 1 261 ? -6.02 13.656 26.219 1 98.69 261 ASP A N 1
ATOM 2063 C CA . ASP A 1 261 ? -5.145 14.062 27.312 1 98.69 261 ASP A CA 1
ATOM 2064 C C . ASP A 1 261 ? -3.762 14.453 26.797 1 98.69 261 ASP A C 1
ATOM 2066 O O . ASP A 1 261 ? -3.172 15.43 27.25 1 98.69 261 ASP A O 1
ATOM 2070 N N . ALA A 1 262 ? -3.295 13.688 25.875 1 98.75 262 ALA A N 1
ATOM 2071 C CA . ALA A 1 262 ? -2.008 14.016 25.266 1 98.75 262 ALA A CA 1
ATOM 2072 C C . ALA A 1 262 ? -2.066 15.359 24.547 1 98.75 262 ALA A C 1
ATOM 2074 O O . ALA A 1 262 ? -1.156 16.188 24.672 1 98.75 262 ALA A O 1
ATOM 2075 N N . ALA A 1 263 ? -3.104 15.586 23.75 1 98.81 263 ALA A N 1
ATOM 2076 C CA . ALA A 1 263 ? -3.273 16.844 23.047 1 98.81 263 ALA A CA 1
ATOM 2077 C C . ALA A 1 263 ? -3.279 18.031 24.016 1 98.81 263 ALA A C 1
ATOM 2079 O O . ALA A 1 263 ? -2.678 19.062 23.734 1 98.81 263 ALA A O 1
ATOM 2080 N N . LYS A 1 264 ? -3.941 17.859 25.141 1 98.75 264 LYS A N 1
ATOM 2081 C CA . LYS A 1 264 ? -3.988 18.906 26.156 1 98.75 264 LYS A CA 1
ATOM 2082 C C . LYS A 1 264 ? -2.598 19.203 26.703 1 98.75 264 LYS A C 1
ATOM 2084 O O . LYS A 1 264 ? -2.209 20.375 26.828 1 98.75 264 LYS A O 1
ATOM 2089 N N . ARG A 1 265 ? -1.896 18.156 27.031 1 98.75 265 ARG A N 1
ATOM 2090 C CA . ARG A 1 265 ? -0.552 18.328 27.562 1 98.75 265 ARG A CA 1
ATOM 2091 C C . ARG A 1 265 ? 0.347 19.062 26.562 1 98.75 265 ARG A C 1
ATOM 2093 O O . ARG A 1 265 ? 1.093 19.969 26.953 1 98.75 265 ARG A O 1
ATOM 2100 N N . ILE A 1 266 ? 0.27 18.656 25.344 1 98.88 266 ILE A N 1
ATOM 2101 C CA . ILE A 1 266 ? 1.074 19.281 24.297 1 98.88 266 ILE A CA 1
ATOM 2102 C C . ILE A 1 266 ? 0.665 20.734 24.125 1 98.88 266 ILE A C 1
ATOM 2104 O O . ILE A 1 266 ? 1.518 21.609 23.969 1 98.88 266 ILE A O 1
ATOM 2108 N N . ALA A 1 267 ? -0.62 20.969 24.141 1 98.88 267 ALA A N 1
ATOM 2109 C CA . ALA A 1 267 ? -1.161 22.312 23.969 1 98.88 267 ALA A CA 1
ATOM 2110 C C . ALA A 1 267 ? -0.635 23.25 25.062 1 98.88 267 ALA A C 1
ATOM 2112 O O . ALA A 1 267 ? -0.196 24.375 24.766 1 98.88 267 ALA A O 1
ATOM 2113 N N . HIS A 1 268 ? -0.715 22.812 26.266 1 98.88 268 HIS A N 1
ATOM 2114 C CA . HIS A 1 268 ? -0.272 23.656 27.375 1 98.88 268 HIS A CA 1
ATOM 2115 C C . HIS A 1 268 ? 1.211 23.984 27.266 1 98.88 268 HIS A C 1
ATOM 2117 O O . HIS A 1 268 ? 1.615 25.125 27.484 1 98.88 268 HIS A O 1
ATOM 2123 N N . TYR A 1 269 ? 1.996 22.969 26.922 1 98.81 269 TYR A N 1
ATOM 2124 C CA . TYR A 1 269 ? 3.422 23.203 26.703 1 98.81 269 TYR A CA 1
ATOM 2125 C C . TYR A 1 269 ? 3.648 24.219 25.594 1 98.81 269 TYR A C 1
ATOM 2127 O O . TYR A 1 269 ? 4.457 25.141 25.75 1 98.81 269 TYR A O 1
ATOM 2135 N N . PHE A 1 270 ? 2.945 24.047 24.5 1 98.94 270 PHE A N 1
ATOM 2136 C CA . PHE A 1 270 ? 3.102 24.922 23.344 1 98.94 270 PHE A CA 1
ATOM 2137 C C . PHE A 1 270 ? 2.703 26.344 23.688 1 98.94 270 PHE A C 1
ATOM 2139 O O . PHE A 1 270 ? 3.441 27.297 23.391 1 98.94 270 PHE A O 1
ATOM 2146 N N . ILE A 1 271 ? 1.545 26.562 24.344 1 98.88 271 ILE A N 1
ATOM 2147 C CA . ILE A 1 271 ? 1.014 27.875 24.703 1 98.88 271 ILE A CA 1
ATOM 2148 C C . ILE A 1 271 ? 1.984 28.594 25.625 1 98.88 271 ILE A C 1
ATOM 2150 O O . ILE A 1 271 ? 2.275 29.781 25.453 1 98.88 271 ILE A O 1
ATOM 2154 N N . ALA A 1 272 ? 2.465 27.875 26.594 1 98.75 272 ALA A N 1
ATOM 2155 C CA . ALA A 1 272 ? 3.391 28.469 27.547 1 98.75 272 ALA A CA 1
ATOM 2156 C C . ALA A 1 272 ? 4.629 29.016 26.859 1 98.75 272 ALA A C 1
ATOM 2158 O O . ALA A 1 272 ? 5.105 30.109 27.188 1 98.75 272 ALA A O 1
ATOM 2159 N N . ASN A 1 273 ? 5.156 28.25 25.938 1 98.62 273 ASN A N 1
ATOM 2160 C CA . ASN A 1 273 ? 6.352 28.688 25.234 1 98.62 273 ASN A CA 1
ATOM 2161 C C . ASN A 1 273 ? 6.051 29.828 24.266 1 98.62 273 ASN A C 1
ATOM 2163 O O . ASN A 1 273 ? 6.824 30.797 24.172 1 98.62 273 ASN A O 1
ATOM 2167 N N . ALA A 1 274 ? 4.941 29.766 23.547 1 98.5 274 ALA A N 1
ATOM 2168 C CA . ALA A 1 274 ? 4.57 30.797 22.578 1 98.5 274 ALA A CA 1
ATOM 2169 C C . ALA A 1 274 ? 4.293 32.125 23.281 1 98.5 274 ALA A C 1
ATOM 2171 O O . ALA A 1 274 ? 4.586 33.188 22.75 1 98.5 274 ALA A O 1
ATOM 2172 N N . ALA A 1 275 ? 3.719 32.094 24.438 1 98.06 275 ALA A N 1
ATOM 2173 C CA . ALA A 1 275 ? 3.373 33.281 25.203 1 98.06 275 ALA A CA 1
ATOM 2174 C C . ALA A 1 275 ? 4.621 34.094 25.547 1 98.06 275 ALA A C 1
ATOM 2176 O O . ALA A 1 275 ? 4.562 35.312 25.641 1 98.06 275 ALA A O 1
ATOM 2177 N N . MET A 1 276 ? 5.734 33.469 25.672 1 96.88 276 MET A N 1
ATOM 2178 C CA . MET A 1 276 ? 6.977 34.125 26.047 1 96.88 276 MET A CA 1
ATOM 2179 C C . MET A 1 276 ? 7.477 35.031 24.938 1 96.88 276 MET A C 1
ATOM 2181 O O . MET A 1 276 ? 8.289 35.938 25.188 1 96.88 276 MET A O 1
ATOM 2185 N N . THR A 1 277 ? 7 34.781 23.734 1 97.25 277 THR A N 1
ATOM 2186 C CA . THR A 1 277 ? 7.48 35.562 22.594 1 97.25 277 THR A CA 1
ATOM 2187 C C . THR A 1 277 ? 6.32 36.281 21.891 1 97.25 277 THR A C 1
ATOM 2189 O O . THR A 1 277 ? 6.309 36.375 20.656 1 97.25 277 THR A O 1
ATOM 2192 N N . GLY A 1 278 ? 5.262 36.625 22.641 1 97.62 278 GLY A N 1
ATOM 2193 C CA . GLY A 1 278 ? 4.137 37.344 22.078 1 97.62 278 GLY A CA 1
ATOM 2194 C C . GLY A 1 278 ? 3.287 36.5 21.156 1 97.62 278 GLY A C 1
ATOM 2195 O O . GLY A 1 278 ? 2.721 37.031 20.188 1 97.62 278 GLY A O 1
ATOM 2196 N N . TYR A 1 279 ? 3.332 35.156 21.266 1 98.31 279 TYR A N 1
ATOM 2197 C CA . TYR A 1 279 ? 2.492 34.188 20.578 1 98.31 279 TYR A CA 1
ATOM 2198 C C . TYR A 1 279 ? 2.951 33.969 19.141 1 98.31 279 TYR A C 1
ATOM 2200 O O . TYR A 1 279 ? 2.199 33.438 18.312 1 98.31 279 TYR A O 1
ATOM 2208 N N . VAL A 1 280 ? 4.102 34.438 18.797 1 98.44 280 VAL A N 1
ATOM 2209 C CA . VAL A 1 280 ? 4.836 33.938 17.625 1 98.44 280 VAL A CA 1
ATOM 2210 C C . VAL A 1 280 ? 5.945 33 18.078 1 98.44 280 VAL A C 1
ATOM 2212 O O . VAL A 1 280 ? 7.02 33.438 18.484 1 98.44 280 VAL A O 1
ATOM 2215 N N . PRO A 1 281 ? 5.77 31.719 17.891 1 98.62 281 PRO A N 1
ATOM 2216 C CA . PRO A 1 281 ? 6.723 30.75 18.453 1 98.62 281 PRO A CA 1
ATOM 2217 C C . PRO A 1 281 ? 8.102 30.844 17.812 1 98.62 281 PRO A C 1
ATOM 2219 O O . PRO A 1 281 ? 8.219 31.219 16.641 1 98.62 281 PRO A O 1
ATOM 2222 N N . LEU A 1 282 ? 9.109 30.531 18.641 1 98.56 282 LEU A N 1
ATOM 2223 C CA . LEU A 1 282 ? 10.453 30.312 18.125 1 98.56 282 LEU A CA 1
ATOM 2224 C C . LEU A 1 282 ? 10.516 29.016 17.328 1 98.56 282 LEU A C 1
ATOM 2226 O O . LEU A 1 282 ? 9.672 28.125 17.5 1 98.56 282 LEU A O 1
ATOM 2230 N N . ALA A 1 283 ? 11.539 28.922 16.469 1 98.69 283 ALA A N 1
ATOM 2231 C CA . ALA A 1 283 ? 11.68 27.75 15.625 1 98.69 283 ALA A CA 1
ATOM 2232 C C . ALA A 1 283 ? 11.961 26.5 16.469 1 98.69 283 ALA A C 1
ATOM 2234 O O . ALA A 1 283 ? 11.656 25.375 16.047 1 98.69 283 ALA A O 1
ATOM 2235 N N . ASP A 1 284 ? 12.5 26.688 17.578 1 98.81 284 ASP A N 1
ATOM 2236 C CA . ASP A 1 284 ? 12.75 25.656 18.562 1 98.81 284 ASP A CA 1
ATOM 2237 C C . ASP A 1 284 ? 12.672 26.219 19.984 1 98.81 284 ASP A C 1
ATOM 2239 O O . ASP A 1 284 ? 13.391 27.156 20.312 1 98.81 284 ASP A O 1
ATOM 2243 N N . PHE A 1 285 ? 11.867 25.609 20.844 1 98.62 285 PHE A N 1
ATOM 2244 C CA . PHE A 1 285 ? 11.57 26.156 22.156 1 98.62 285 PHE A CA 1
ATOM 2245 C C . PHE A 1 285 ? 12.742 25.938 23.109 1 98.62 285 PHE A C 1
ATOM 2247 O O . PHE A 1 285 ? 12.805 26.547 24.172 1 98.62 285 PHE A O 1
ATOM 2254 N N . ARG A 1 286 ? 13.648 25.062 22.734 1 98.06 286 ARG A N 1
ATOM 2255 C CA . ARG A 1 286 ? 14.781 24.75 23.594 1 98.06 286 ARG A CA 1
ATOM 2256 C C . ARG A 1 286 ? 16.094 25.141 22.938 1 98.06 286 ARG A C 1
ATOM 2258 O O . ARG A 1 286 ? 17.156 24.609 23.297 1 98.06 286 ARG A O 1
ATOM 2265 N N . ALA A 1 287 ? 16.047 25.906 21.922 1 97.81 287 ALA A N 1
ATOM 2266 C CA . ALA A 1 287 ? 17.25 26.453 21.297 1 97.81 287 ALA A CA 1
ATOM 2267 C C . ALA A 1 287 ? 17.828 27.594 22.141 1 97.81 287 ALA A C 1
ATOM 2269 O O . ALA A 1 287 ? 17.141 28.141 23 1 97.81 287 ALA A O 1
ATOM 2270 N N . PRO A 1 288 ? 19.141 27.938 21.875 1 96.94 288 PRO A N 1
ATOM 2271 C CA . PRO A 1 288 ? 19.688 29.125 22.531 1 96.94 288 PRO A CA 1
ATOM 2272 C C . PRO A 1 288 ? 18.891 30.391 22.219 1 96.94 288 PRO A C 1
ATOM 2274 O O . PRO A 1 288 ? 18.219 30.453 21.188 1 96.94 288 PRO A O 1
ATOM 2277 N N . ALA A 1 289 ? 19.016 31.375 23.141 1 95.75 289 ALA A N 1
ATOM 2278 C CA . ALA A 1 289 ? 18.25 32.594 23.016 1 95.75 289 ALA A CA 1
ATOM 2279 C C . ALA A 1 289 ? 18.578 33.344 21.719 1 95.75 289 ALA A C 1
ATOM 2281 O O . ALA A 1 289 ? 17.734 34.031 21.156 1 95.75 289 ALA A O 1
ATOM 2282 N N . GLU A 1 290 ? 19.922 33.188 21.344 1 95.81 290 GLU A N 1
ATOM 2283 C CA . GLU A 1 290 ? 20.344 33.844 20.109 1 95.81 290 GLU A CA 1
ATOM 2284 C C . GLU A 1 290 ? 20.922 32.812 19.141 1 95.81 290 GLU A C 1
ATOM 2286 O O . GLU A 1 290 ? 21.625 31.875 19.547 1 95.81 290 GLU A O 1
ATOM 2291 N N . PRO A 1 291 ? 20.719 32.969 17.891 1 96.31 291 PRO A N 1
ATOM 2292 C CA . PRO A 1 291 ? 19.859 33.969 17.281 1 96.31 291 PRO A CA 1
ATOM 2293 C C . PRO A 1 291 ? 18.375 33.688 17.484 1 96.31 291 PRO A C 1
ATOM 2295 O O . PRO A 1 291 ? 17.984 32.531 17.672 1 96.31 291 PRO A O 1
ATOM 2298 N N . VAL A 1 292 ? 17.562 34.719 17.484 1 96.19 292 VAL A N 1
ATOM 2299 C CA . VAL A 1 292 ? 16.125 34.594 17.547 1 96.19 292 VAL A CA 1
ATOM 2300 C C . VAL A 1 292 ? 15.594 34.188 16.156 1 96.19 292 VAL A C 1
ATOM 2302 O O . VAL A 1 292 ? 15.773 34.906 15.188 1 96.19 292 VAL A O 1
ATOM 2305 N N . VAL A 1 293 ? 15.047 33.062 16.094 1 97.12 293 VAL A N 1
ATOM 2306 C CA . VAL A 1 293 ? 14.453 32.562 14.867 1 97.12 293 VAL A CA 1
ATOM 2307 C C . VAL A 1 293 ? 13 32.156 15.117 1 97.12 293 VAL A C 1
ATOM 2309 O O . VAL A 1 293 ? 12.734 31.25 15.914 1 97.12 293 VAL A O 1
ATOM 2312 N N . HIS A 1 294 ? 12.07 32.812 14.406 1 98.12 294 HIS A N 1
ATOM 2313 C CA . HIS A 1 294 ? 10.648 32.5 14.57 1 98.12 294 HIS A CA 1
ATOM 2314 C C . HIS A 1 294 ? 10.195 31.453 13.57 1 98.12 294 HIS A C 1
ATOM 2316 O O . HIS A 1 294 ? 10.906 31.141 12.609 1 98.12 294 HIS A O 1
ATOM 2322 N N . ASP A 1 295 ? 9.055 30.844 13.844 1 98.75 295 ASP A N 1
ATOM 2323 C CA . ASP A 1 295 ? 8.391 29.969 12.883 1 98.75 295 ASP A CA 1
ATOM 2324 C C . ASP A 1 295 ? 6.875 30.156 12.922 1 98.75 295 ASP A C 1
ATOM 2326 O O . ASP A 1 295 ? 6.18 29.484 13.695 1 98.75 295 ASP A O 1
ATOM 2330 N N . THR A 1 296 ? 6.359 30.938 12 1 98.88 296 THR A N 1
ATOM 2331 C CA . THR A 1 296 ? 4.93 31.219 11.945 1 98.88 296 THR A CA 1
ATOM 2332 C C . THR A 1 296 ? 4.156 30 11.438 1 98.88 296 THR A C 1
ATOM 2334 O O . THR A 1 296 ? 2.943 29.906 11.633 1 98.88 296 THR A O 1
ATOM 2337 N N . THR A 1 297 ? 4.84 29.047 10.68 1 98.81 297 THR A N 1
ATOM 2338 C CA . THR A 1 297 ? 4.156 27.828 10.273 1 98.81 297 THR A CA 1
ATOM 2339 C C . THR A 1 297 ? 3.771 27 11.492 1 98.81 297 THR A C 1
ATOM 2341 O O . THR A 1 297 ? 2.705 26.375 11.508 1 98.81 297 THR A O 1
ATOM 2344 N N . ALA A 1 298 ? 4.613 26.984 12.5 1 98.88 298 ALA A N 1
ATOM 2345 C CA . ALA A 1 298 ? 4.289 26.312 13.758 1 98.88 298 ALA A CA 1
ATOM 2346 C C . ALA A 1 298 ? 3.096 26.969 14.438 1 98.88 298 ALA A C 1
ATOM 2348 O O . ALA A 1 298 ? 2.197 26.297 14.93 1 98.88 298 ALA A O 1
ATOM 2349 N N . ALA A 1 299 ? 3.1 28.312 14.461 1 98.88 299 ALA A N 1
ATOM 2350 C CA . ALA A 1 299 ? 2.014 29.062 15.086 1 98.88 299 ALA A CA 1
ATOM 2351 C C . ALA A 1 299 ? 0.677 28.75 14.422 1 98.88 299 ALA A C 1
ATOM 2353 O O . ALA A 1 299 ? -0.313 28.469 15.102 1 98.88 299 ALA A O 1
ATOM 2354 N N . ALA A 1 300 ? 0.665 28.844 13.109 1 98.94 300 ALA A N 1
ATOM 2355 C CA . ALA A 1 300 ? -0.571 28.641 12.359 1 98.94 300 ALA A CA 1
ATOM 2356 C C . ALA A 1 300 ? -1.079 27.203 12.523 1 98.94 300 ALA A C 1
ATOM 2358 O O . ALA A 1 300 ? -2.275 26.984 12.719 1 98.94 300 ALA A O 1
ATOM 2359 N N . CYS A 1 301 ? -0.181 26.234 12.406 1 98.94 301 CYS A N 1
ATOM 2360 C CA . CYS A 1 301 ? -0.561 24.828 12.578 1 98.94 301 CYS A CA 1
ATOM 2361 C C . CYS A 1 301 ? -1.062 24.578 13.992 1 98.94 301 CYS A C 1
ATOM 2363 O O . CYS A 1 301 ? -2.092 23.922 14.188 1 98.94 301 CYS A O 1
ATOM 2365 N N . ALA A 1 302 ? -0.334 25.062 14.977 1 98.94 302 ALA A N 1
ATOM 2366 C CA . ALA A 1 302 ? -0.753 24.891 16.359 1 98.94 302 ALA A CA 1
ATOM 2367 C C . ALA A 1 302 ? -2.119 25.531 16.609 1 98.94 302 ALA A C 1
ATOM 2369 O O . ALA A 1 302 ? -2.945 24.984 17.344 1 98.94 302 ALA A O 1
ATOM 2370 N N . ALA A 1 303 ? -2.297 26.719 16.062 1 98.94 303 ALA A N 1
ATOM 2371 C CA . ALA A 1 303 ? -3.592 27.375 16.203 1 98.94 303 ALA A CA 1
ATOM 2372 C C . ALA A 1 303 ? -4.723 26.469 15.719 1 98.94 303 ALA A C 1
ATOM 2374 O O . ALA A 1 303 ? -5.754 26.344 16.391 1 98.94 303 ALA A O 1
ATOM 2375 N N . CYS A 1 304 ? -4.527 25.828 14.586 1 98.88 304 CYS A N 1
ATOM 2376 C CA . CYS A 1 304 ? -5.531 24.906 14.078 1 98.88 304 CYS A CA 1
ATOM 2377 C C . CYS A 1 304 ? -5.703 23.719 15.016 1 98.88 304 CYS A C 1
ATOM 2379 O O . CYS A 1 304 ? -6.82 23.266 15.25 1 98.88 304 CYS A O 1
ATOM 2381 N N . GLY A 1 305 ? -4.582 23.203 15.547 1 98.94 305 GLY A N 1
ATOM 2382 C CA . GLY A 1 305 ? -4.66 22.141 16.547 1 98.94 305 GLY A CA 1
ATOM 2383 C C . GLY A 1 305 ? -5.418 22.547 17.797 1 98.94 305 GLY A C 1
ATOM 2384 O O . GLY A 1 305 ? -6.203 21.766 18.328 1 98.94 305 GLY A O 1
ATOM 2385 N N . LEU A 1 306 ? -5.176 23.75 18.234 1 98.88 306 LEU A N 1
ATOM 2386 C CA . LEU A 1 306 ? -5.871 24.281 19.406 1 98.88 306 LEU A CA 1
ATOM 2387 C C . LEU A 1 306 ? -7.363 24.422 19.125 1 98.88 306 LEU A C 1
ATOM 2389 O O . LEU A 1 306 ? -8.188 24.125 20 1 98.88 306 LEU A O 1
ATOM 2393 N N . LEU A 1 307 ? -7.684 24.891 17.969 1 98.75 307 LEU A N 1
ATOM 2394 C CA . LEU A 1 307 ? -9.094 24.984 17.609 1 98.75 307 LEU A CA 1
ATOM 2395 C C . LEU A 1 307 ? -9.742 23.609 17.547 1 98.75 307 LEU A C 1
ATOM 2397 O O . LEU A 1 307 ? -10.898 23.438 17.953 1 98.75 307 LEU A O 1
ATOM 2401 N N . GLU A 1 308 ? -9.023 22.625 17.016 1 98.75 308 GLU A N 1
ATOM 2402 C CA . GLU A 1 308 ? -9.516 21.25 17.031 1 98.75 308 GLU A CA 1
ATOM 2403 C C . GLU A 1 308 ? -9.742 20.75 18.453 1 98.75 308 GLU A C 1
ATOM 2405 O O . GLU A 1 308 ? -10.773 20.141 18.75 1 98.75 308 GLU A O 1
ATOM 2410 N N . LEU A 1 309 ? -8.797 21 19.281 1 98.62 309 LEU A N 1
ATOM 2411 C CA . LEU A 1 309 ? -8.883 20.609 20.688 1 98.62 309 LEU A CA 1
ATOM 2412 C C . LEU A 1 309 ? -10.07 21.281 21.359 1 98.62 309 LEU A C 1
ATOM 2414 O O . LEU A 1 309 ? -10.758 20.672 22.172 1 98.62 309 LEU A O 1
ATOM 2418 N N . ALA A 1 310 ? -10.297 22.516 21.047 1 98.19 310 ALA A N 1
ATOM 2419 C CA . ALA A 1 310 ? -11.383 23.297 21.641 1 98.19 310 ALA A CA 1
ATOM 2420 C C . ALA A 1 310 ? -12.734 22.641 21.359 1 98.19 310 ALA A C 1
ATOM 2422 O O . ALA A 1 310 ? -13.656 22.734 22.172 1 98.19 310 ALA A O 1
ATOM 2423 N N . GLU A 1 311 ? -12.852 22 20.25 1 97.12 311 GLU A N 1
ATOM 2424 C CA . GLU A 1 311 ? -14.102 21.344 19.875 1 97.12 311 GLU A CA 1
ATOM 2425 C C . GLU A 1 311 ? -14.32 20.078 20.719 1 97.12 311 GLU A C 1
ATOM 2427 O O . GLU A 1 311 ? -15.438 19.562 20.797 1 97.12 311 GLU A O 1
ATOM 2432 N N . ALA A 1 312 ? -13.266 19.578 21.344 1 97.62 312 ALA A N 1
ATOM 2433 C CA . ALA A 1 312 ? -13.328 18.281 22 1 97.62 312 ALA A CA 1
ATOM 2434 C C . ALA A 1 312 ? -13.516 18.438 23.5 1 97.62 312 ALA A C 1
ATOM 2436 O O . ALA A 1 312 ? -13.727 17.453 24.219 1 97.62 312 ALA A O 1
ATOM 2437 N N . VAL A 1 313 ? -13.469 19.703 23.984 1 97.25 313 VAL A N 1
ATOM 2438 C CA . VAL A 1 313 ? -13.469 19.906 25.422 1 97.25 313 VAL A CA 1
ATOM 2439 C C . VAL A 1 313 ? -14.711 20.688 25.844 1 97.25 313 VAL A C 1
ATOM 2441 O O . VAL A 1 313 ? -15.445 21.188 24.984 1 97.25 313 VAL A O 1
ATOM 2444 N N . ASP A 1 314 ? -14.906 20.781 27.156 1 93.81 314 ASP A N 1
ATOM 2445 C CA . ASP A 1 314 ? -16.094 21.453 27.672 1 93.81 314 ASP A CA 1
ATOM 2446 C C . ASP A 1 314 ? -15.938 22.984 27.594 1 93.81 314 ASP A C 1
ATOM 2448 O O . ASP A 1 314 ? -14.844 23.484 27.344 1 93.81 314 ASP A O 1
ATOM 2452 N N . GLU A 1 315 ? -16.969 23.609 27.906 1 89.69 315 GLU A N 1
ATOM 2453 C CA . GLU A 1 315 ? -17.094 25.062 27.719 1 89.69 315 GLU A CA 1
ATOM 2454 C C . GLU A 1 315 ? -16.062 25.812 28.531 1 89.69 315 GLU A C 1
ATOM 2456 O O . GLU A 1 315 ? -15.492 26.797 28.062 1 89.69 315 GLU A O 1
ATOM 2461 N N . HIS A 1 316 ? -15.766 25.406 29.672 1 90.88 316 HIS A N 1
ATOM 2462 C CA . HIS A 1 316 ? -14.891 26.156 30.562 1 90.88 316 HIS A CA 1
ATOM 2463 C C . HIS A 1 316 ? -13.43 26.016 30.172 1 90.88 316 HIS A C 1
ATOM 2465 O O . HIS A 1 316 ? -12.594 26.844 30.531 1 90.88 316 HIS A O 1
ATOM 2471 N N . GLU A 1 317 ? -13.102 24.922 29.391 1 93.62 317 GLU A N 1
ATOM 2472 C CA . GLU A 1 317 ? -11.742 24.734 28.891 1 93.62 317 GLU A CA 1
ATOM 2473 C C . GLU A 1 317 ? -11.57 25.359 27.516 1 93.62 317 GLU A C 1
ATOM 2475 O O . GLU A 1 317 ? -10.453 25.719 27.125 1 93.62 317 GLU A O 1
ATOM 2480 N N . ARG A 1 318 ? -12.594 25.5 26.859 1 96.12 318 ARG A N 1
ATOM 2481 C CA . ARG A 1 318 ? -12.609 25.875 25.453 1 96.12 318 ARG A CA 1
ATOM 2482 C C . ARG A 1 318 ? -11.984 27.25 25.234 1 96.12 318 ARG A C 1
ATOM 2484 O O . ARG A 1 318 ? -11.227 27.453 24.297 1 96.12 318 ARG A O 1
ATOM 2491 N N . ARG A 1 319 ? -12.281 28.219 26.078 1 94.69 319 ARG A N 1
ATOM 2492 C CA . ARG A 1 319 ? -11.867 29.609 25.906 1 94.69 319 ARG A CA 1
ATOM 2493 C C . ARG A 1 319 ? -10.344 29.719 25.812 1 94.69 319 ARG A C 1
ATOM 2495 O O . ARG A 1 319 ? -9.82 30.484 25 1 94.69 319 ARG A O 1
ATOM 2502 N N . LEU A 1 320 ? -9.648 28.984 26.656 1 96.44 320 LEU A N 1
ATOM 2503 C CA . LEU A 1 320 ? -8.195 29.016 26.672 1 96.44 320 LEU A CA 1
ATOM 2504 C C . LEU A 1 320 ? -7.629 28.719 25.281 1 96.44 320 LEU A C 1
ATOM 2506 O O . LEU A 1 320 ? -6.758 29.438 24.781 1 96.44 320 LEU A O 1
ATOM 2510 N N . TYR A 1 321 ? -8.133 27.625 24.719 1 98.44 321 TYR A N 1
ATOM 2511 C CA . TYR A 1 321 ? -7.59 27.141 23.453 1 98.44 321 TYR A CA 1
ATOM 2512 C C . TYR A 1 321 ? -7.953 28.078 22.312 1 98.44 321 TYR A C 1
ATOM 2514 O O . TYR A 1 321 ? -7.105 28.406 21.484 1 98.44 321 TYR A O 1
ATOM 2522 N N . VAL A 1 322 ? -9.18 28.578 22.266 1 97.88 322 VAL A N 1
ATOM 2523 C CA . VAL A 1 322 ? -9.625 29.469 21.219 1 97.88 322 VAL A CA 1
ATOM 2524 C C . VAL A 1 322 ? -8.844 30.797 21.297 1 97.88 322 VAL A C 1
ATOM 2526 O O . VAL A 1 322 ? -8.352 31.281 20.281 1 97.88 322 VAL A O 1
ATOM 2529 N N . GLU A 1 323 ? -8.68 31.344 22.484 1 97.12 323 GLU A N 1
ATOM 2530 C CA . GLU A 1 323 ? -7.965 32.594 22.672 1 97.12 323 GLU A CA 1
ATOM 2531 C C . GLU A 1 323 ? -6.5 32.469 22.266 1 97.12 323 GLU A C 1
ATOM 2533 O O . GLU A 1 323 ? -5.945 33.344 21.609 1 97.12 323 GLU A O 1
ATOM 2538 N N . ALA A 1 324 ? -5.922 31.391 22.672 1 98.44 324 ALA A N 1
ATOM 2539 C CA . ALA A 1 324 ? -4.527 31.172 22.312 1 98.44 324 ALA A CA 1
ATOM 2540 C C . ALA A 1 324 ? -4.375 31.062 20.797 1 98.44 324 ALA A C 1
ATOM 2542 O O . ALA A 1 324 ? -3.42 31.594 20.219 1 98.44 324 ALA A O 1
ATOM 2543 N N . ALA A 1 325 ? -5.309 30.312 20.172 1 98.75 325 ALA A N 1
ATOM 2544 C CA . ALA A 1 325 ? -5.285 30.188 18.719 1 98.75 325 ALA A CA 1
ATOM 2545 C C . ALA A 1 325 ? -5.371 31.547 18.047 1 98.75 325 ALA A C 1
ATOM 2547 O O . ALA A 1 325 ? -4.586 31.859 17.141 1 98.75 325 ALA A O 1
ATOM 2548 N N . ILE A 1 326 ? -6.277 32.375 18.5 1 98.56 326 ILE A N 1
ATOM 2549 C CA . ILE A 1 326 ? -6.488 33.719 17.922 1 98.56 326 ILE A CA 1
ATOM 2550 C C . ILE A 1 326 ? -5.23 34.562 18.125 1 98.56 326 ILE A C 1
ATOM 2552 O O . ILE A 1 326 ? -4.77 35.219 17.188 1 98.56 326 ILE A O 1
ATOM 2556 N N . ARG A 1 327 ? -4.676 34.531 19.281 1 98.44 327 ARG A N 1
ATOM 2557 C CA . ARG A 1 327 ? -3.488 35.344 19.562 1 98.44 327 ARG A CA 1
ATOM 2558 C C . ARG A 1 327 ? -2.322 34.938 18.672 1 98.44 327 ARG A C 1
ATOM 2560 O O . ARG A 1 327 ? -1.568 35.781 18.203 1 98.44 327 ARG A O 1
ATOM 2567 N N . MET A 1 328 ? -2.182 33.656 18.438 1 98.81 328 MET A N 1
ATOM 2568 C CA . MET A 1 328 ? -1.096 33.156 17.594 1 98.81 328 MET A CA 1
ATOM 2569 C C . MET A 1 328 ? -1.286 33.625 16.156 1 98.81 328 MET A C 1
ATOM 2571 O O . MET A 1 328 ? -0.343 34.094 15.516 1 98.81 328 MET A O 1
ATOM 2575 N N . LEU A 1 329 ? -2.5 33.438 15.641 1 98.81 329 LEU A N 1
ATOM 2576 C CA . LEU A 1 329 ? -2.785 33.844 14.266 1 98.81 329 LEU A CA 1
ATOM 2577 C C . LEU A 1 329 ? -2.627 35.344 14.094 1 98.81 329 LEU A C 1
ATOM 2579 O O . LEU A 1 329 ? -2.006 35.812 13.133 1 98.81 329 LEU A O 1
ATOM 2583 N N . ARG A 1 330 ? -3.121 36.125 15.023 1 98.31 330 ARG A N 1
ATOM 2584 C CA . ARG A 1 330 ? -3.074 37.562 14.953 1 98.31 330 ARG A CA 1
ATOM 2585 C C . ARG A 1 330 ? -1.642 38.094 15.062 1 98.31 330 ARG A C 1
ATOM 2587 O O . ARG A 1 330 ? -1.228 38.969 14.312 1 98.31 330 ARG A O 1
ATOM 2594 N N . ALA A 1 331 ? -0.949 37.562 16 1 98.62 331 ALA A N 1
ATOM 2595 C CA . ALA A 1 331 ? 0.436 37.969 16.188 1 98.62 331 ALA A CA 1
ATOM 2596 C C . ALA A 1 331 ? 1.275 37.656 14.953 1 98.62 331 ALA A C 1
ATOM 2598 O O . ALA A 1 331 ? 2.086 38.5 14.531 1 98.62 331 ALA A O 1
ATOM 2599 N N . SER A 1 332 ? 1.115 36.469 14.406 1 98.75 332 SER A N 1
ATOM 2600 C CA . SER A 1 332 ? 1.843 36.062 13.203 1 98.75 332 SER A CA 1
ATOM 2601 C C . SER A 1 332 ? 1.483 36.969 12.023 1 98.75 332 SER A C 1
ATOM 2603 O O . SER A 1 332 ? 2.357 37.375 11.258 1 98.75 332 SER A O 1
ATOM 2605 N N . GLU A 1 333 ? 0.208 37.281 11.852 1 98.56 333 GLU A N 1
ATOM 2606 C CA . GLU A 1 333 ? -0.263 38.125 10.766 1 98.56 333 GLU A CA 1
ATOM 2607 C C . GLU A 1 333 ? 0.301 39.562 10.898 1 98.56 333 GLU A C 1
ATOM 2609 O O . GLU A 1 333 ? 0.806 40.125 9.922 1 98.56 333 GLU A O 1
ATOM 2614 N N . GLN A 1 334 ? 0.182 40.094 12.086 1 97.88 334 GLN A N 1
ATOM 2615 C CA . GLN A 1 334 ? 0.615 41.469 12.336 1 97.88 334 GLN A CA 1
ATOM 2616 C C . GLN A 1 334 ? 2.098 41.656 12.016 1 97.88 334 GLN A C 1
ATOM 2618 O O . GLN A 1 334 ? 2.502 42.656 11.453 1 97.88 334 GLN A O 1
ATOM 2623 N N . LYS A 1 335 ? 2.822 40.688 12.312 1 98 335 LYS A N 1
ATOM 2624 C CA . LYS A 1 335 ? 4.273 40.812 12.211 1 98 335 LYS A CA 1
ATOM 2625 C C . LYS A 1 335 ? 4.773 40.406 10.828 1 98 335 LYS A C 1
ATOM 2627 O O . LYS A 1 335 ? 5.766 40.938 10.336 1 98 335 LYS A O 1
ATOM 2632 N N . PHE A 1 336 ? 4.082 39.438 10.172 1 98.44 336 PHE A N 1
ATOM 2633 C CA . PHE A 1 336 ? 4.793 38.812 9.07 1 98.44 336 PHE A CA 1
ATOM 2634 C C . PHE A 1 336 ? 3.918 38.75 7.824 1 98.44 336 PHE A C 1
ATOM 2636 O O . PHE A 1 336 ? 4.387 38.344 6.75 1 98.44 336 PHE A O 1
ATOM 2643 N N . ALA A 1 337 ? 2.666 39.094 7.848 1 98.56 337 ALA A N 1
ATOM 2644 C CA . ALA A 1 337 ? 1.78 38.906 6.707 1 98.56 337 ALA A CA 1
ATOM 2645 C C . ALA A 1 337 ? 2.102 39.875 5.582 1 98.56 337 ALA A C 1
ATOM 2647 O O . ALA A 1 337 ? 2.443 41.031 5.84 1 98.56 337 ALA A O 1
ATOM 2648 N N . ASN A 1 338 ? 2.078 39.469 4.426 1 98.44 338 ASN A N 1
ATOM 2649 C CA . ASN A 1 338 ? 2.145 40.25 3.199 1 98.44 338 ASN A CA 1
ATOM 2650 C C . ASN A 1 338 ? 0.818 40.219 2.445 1 98.44 338 ASN A C 1
ATOM 2652 O O . ASN A 1 338 ? 0.452 39.188 1.856 1 98.44 338 ASN A O 1
ATOM 2656 N N . TRP A 1 339 ? 0.112 41.375 2.346 1 98.38 339 TRP A N 1
ATOM 2657 C CA . TRP A 1 339 ? -1.224 41.406 1.76 1 98.38 339 TRP A CA 1
ATOM 2658 C C . TRP A 1 339 ? -1.186 42.031 0.365 1 98.38 339 TRP A C 1
ATOM 2660 O O . TRP A 1 339 ? -2.232 42.281 -0.24 1 98.38 339 TRP A O 1
ATOM 2670 N N . ALA A 1 340 ? 0.063 42.25 -0.142 1 98.06 340 ALA A N 1
ATOM 2671 C CA . ALA A 1 340 ? 0.175 42.781 -1.493 1 98.06 340 ALA A CA 1
ATOM 2672 C C . ALA A 1 340 ? -0.295 41.75 -2.531 1 98.06 340 ALA A C 1
ATOM 2674 O O . ALA A 1 340 ? 0.324 40.719 -2.707 1 98.06 340 ALA A O 1
ATOM 2675 N N . PRO A 1 341 ? -1.333 42.094 -3.285 1 96.94 341 PRO A N 1
ATOM 2676 C CA . PRO A 1 341 ? -1.858 41.125 -4.242 1 96.94 341 PRO A CA 1
ATOM 2677 C C . PRO A 1 341 ? -0.875 40.812 -5.371 1 96.94 341 PRO A C 1
ATOM 2679 O O . PRO A 1 341 ? -0.947 39.75 -5.984 1 96.94 341 PRO A O 1
ATOM 2682 N N . GLY A 1 342 ? 0.063 41.719 -5.617 1 97.19 342 GLY A N 1
ATOM 2683 C CA . GLY A 1 342 ? 1.015 41.531 -6.703 1 97.19 342 GLY A CA 1
ATOM 2684 C C . GLY A 1 342 ? 2.178 40.625 -6.328 1 97.19 342 GLY A C 1
ATOM 2685 O O . GLY A 1 342 ? 2.973 40.25 -7.191 1 97.19 342 GLY A O 1
ATOM 2686 N N . GLU A 1 343 ? 2.289 40.281 -5.051 1 98.12 343 GLU A N 1
ATOM 2687 C CA . GLU A 1 343 ? 3.334 39.375 -4.547 1 98.12 343 GLU A CA 1
ATOM 2688 C C . GLU A 1 343 ? 2.744 38.094 -4.004 1 98.12 343 GLU A C 1
ATOM 2690 O O . GLU A 1 343 ? 1.643 38.094 -3.449 1 98.12 343 GLU A O 1
ATOM 2695 N N . ASP A 1 344 ? 3.49 37.031 -4.219 1 98.25 344 ASP A N 1
ATOM 2696 C CA . ASP A 1 344 ? 3.004 35.719 -3.754 1 98.25 344 ASP A CA 1
ATOM 2697 C C . ASP A 1 344 ? 3.41 35.5 -2.303 1 98.25 344 ASP A C 1
ATOM 2699 O O . ASP A 1 344 ? 4.406 36.031 -1.829 1 98.25 344 ASP A O 1
ATOM 2703 N N . GLY A 1 345 ? 2.594 34.594 -1.677 1 98.44 345 GLY A N 1
ATOM 2704 C CA . GLY A 1 345 ? 2.816 34.312 -0.272 1 98.44 345 GLY A CA 1
ATOM 2705 C C . GLY A 1 345 ? 2.045 35.219 0.666 1 98.44 345 GLY A C 1
ATOM 2706 O O . GLY A 1 345 ? 1.914 36.406 0.408 1 98.44 345 GLY A O 1
ATOM 2707 N N . ILE A 1 346 ? 1.574 34.688 1.739 1 98.69 346 ILE A N 1
ATOM 2708 C CA . ILE A 1 346 ? 0.74 35.438 2.656 1 98.69 346 ILE A CA 1
ATOM 2709 C C . ILE A 1 346 ? 1.446 35.594 4.004 1 98.69 346 ILE A C 1
ATOM 2711 O O . ILE A 1 346 ? 1.751 36.688 4.441 1 98.69 346 ILE A O 1
ATOM 2715 N N . LEU A 1 347 ? 1.685 34.469 4.598 1 98.62 347 LEU A N 1
ATOM 2716 C CA . LEU A 1 347 ? 2.289 34.469 5.926 1 98.62 347 LEU A CA 1
ATOM 2717 C C . LEU A 1 347 ? 3.793 34.219 5.84 1 98.62 347 LEU A C 1
ATOM 2719 O O . LEU A 1 347 ? 4.234 33.094 5.594 1 98.62 347 LEU A O 1
ATOM 2723 N N . GLY A 1 348 ? 4.602 35.281 6.004 1 98.19 348 GLY A N 1
ATOM 2724 C CA . GLY A 1 348 ? 6.035 35.125 6.168 1 98.19 348 GLY A CA 1
ATOM 2725 C C . GLY A 1 348 ? 6.418 34.562 7.531 1 98.19 348 GLY A C 1
ATOM 2726 O O . GLY A 1 348 ? 5.562 34.094 8.273 1 98.19 348 GLY A O 1
ATOM 2727 N N . GLY A 1 349 ? 7.664 34.531 7.777 1 98.31 349 GLY A N 1
ATOM 2728 C CA . GLY A 1 349 ? 8.141 34.188 9.102 1 98.31 349 GLY A CA 1
ATOM 2729 C C . GLY A 1 349 ? 8.234 32.688 9.32 1 98.31 349 GLY A C 1
ATOM 2730 O O . GLY A 1 349 ? 8.477 32.219 10.445 1 98.31 349 GLY A O 1
ATOM 2731 N N . GLY A 1 350 ? 7.953 31.875 8.289 1 98.62 350 GLY A N 1
ATOM 2732 C CA . GLY A 1 350 ? 8.102 30.422 8.406 1 98.62 350 GLY A CA 1
ATOM 2733 C C . GLY A 1 350 ? 9.547 29.969 8.32 1 98.62 350 GLY A C 1
ATOM 2734 O O . GLY A 1 350 ? 10.336 30.531 7.562 1 98.62 350 GLY A O 1
ATOM 2735 N N . THR A 1 351 ? 9.875 28.953 9.047 1 98.69 351 THR A N 1
ATOM 2736 C CA . THR A 1 351 ? 11.219 28.375 9.039 1 98.69 351 THR A CA 1
ATOM 2737 C C . THR A 1 351 ? 11.18 26.891 8.703 1 98.69 351 THR A C 1
ATOM 2739 O O . THR A 1 351 ? 10.516 26.109 9.391 1 98.69 351 THR A O 1
ATOM 2742 N N . VAL A 1 352 ? 11.906 26.484 7.637 1 98.31 352 VAL A N 1
ATOM 2743 C CA . VAL A 1 352 ? 11.898 25.109 7.156 1 98.31 352 VAL A CA 1
ATOM 2744 C C . VAL A 1 352 ? 12.516 24.188 8.203 1 98.31 352 VAL A C 1
ATOM 2746 O O . VAL A 1 352 ? 11.961 23.125 8.516 1 98.31 352 VAL A O 1
ATOM 2749 N N . ALA A 1 353 ? 13.68 24.469 8.703 1 98.06 353 ALA A N 1
ATOM 2750 C CA . ALA A 1 353 ? 14.422 23.812 9.773 1 98.06 353 ALA A CA 1
ATOM 2751 C C . ALA A 1 353 ? 15.336 24.797 10.492 1 98.06 353 ALA A C 1
ATOM 2753 O O . ALA A 1 353 ? 15.703 25.844 9.938 1 98.06 353 ALA A O 1
ATOM 2754 N N . TYR A 1 354 ? 15.648 24.469 11.648 1 98 354 TYR A N 1
ATOM 2755 C CA . TYR A 1 354 ? 16.391 25.422 12.484 1 98 354 TYR A CA 1
ATOM 2756 C C . TYR A 1 354 ? 17.672 25.859 11.805 1 98 354 TYR A C 1
ATOM 2758 O O . TYR A 1 354 ? 18.031 27.031 11.844 1 98 354 TYR A O 1
ATOM 2766 N N . PHE A 1 355 ? 18.422 24.969 11.148 1 97.25 355 PHE A N 1
ATOM 2767 C CA . PHE A 1 355 ? 19.719 25.297 10.57 1 97.25 355 PHE A CA 1
ATOM 2768 C C . PHE A 1 355 ? 19.609 25.484 9.062 1 97.25 355 PHE A C 1
ATOM 2770 O O . PHE A 1 355 ? 20.625 25.531 8.359 1 97.25 355 PHE A O 1
ATOM 2777 N N . SER A 1 356 ? 18.406 25.531 8.578 1 96.62 356 SER A N 1
ATOM 2778 C CA . SER A 1 356 ? 18.188 25.766 7.156 1 96.62 356 SER A CA 1
ATOM 2779 C C . SER A 1 356 ? 18.5 27.219 6.789 1 96.62 356 SER A C 1
ATOM 2781 O O . SER A 1 356 ? 18.469 28.094 7.645 1 96.62 356 SER A O 1
ATOM 2783 N N . GLU A 1 357 ? 18.812 27.422 5.52 1 95.81 357 GLU A N 1
ATOM 2784 C CA . GLU A 1 357 ? 18.953 28.781 5.016 1 95.81 357 GLU A CA 1
ATOM 2785 C C . GLU A 1 357 ? 17.594 29.438 4.801 1 95.81 357 GLU A C 1
ATOM 2787 O O . GLU A 1 357 ? 17.484 30.672 4.801 1 95.81 357 GLU A O 1
ATOM 2792 N N . GLU A 1 358 ? 16.625 28.672 4.625 1 95.81 358 GLU A N 1
ATOM 2793 C CA . GLU A 1 358 ? 15.258 29.172 4.449 1 95.81 358 GLU A CA 1
ATOM 2794 C C . GLU A 1 358 ? 14.578 29.406 5.793 1 95.81 358 GLU A C 1
ATOM 2796 O O . GLU A 1 358 ? 13.766 28.594 6.242 1 95.81 358 GLU A O 1
ATOM 2801 N N . ARG A 1 359 ? 14.891 30.594 6.34 1 96.56 359 ARG A N 1
ATOM 2802 C CA . ARG A 1 359 ? 14.375 31 7.641 1 96.56 359 ARG A CA 1
ATOM 2803 C C . ARG A 1 359 ? 13.516 32.25 7.516 1 96.56 359 ARG A C 1
ATOM 2805 O O . ARG A 1 359 ? 13.859 33.188 6.773 1 96.56 359 ARG A O 1
ATOM 2812 N N . GLU A 1 360 ? 12.422 32.125 8.211 1 97.12 360 GLU A N 1
ATOM 2813 C CA . GLU A 1 360 ? 11.492 33.25 8.32 1 97.12 360 GLU A CA 1
ATOM 2814 C C . GLU A 1 360 ? 11.094 33.781 6.938 1 97.12 360 GLU A C 1
ATOM 2816 O O . GLU A 1 360 ? 11.18 34.969 6.664 1 97.12 360 GLU A O 1
ATOM 2821 N N . VAL A 1 361 ? 10.734 32.875 6.133 1 98 361 VAL A N 1
ATOM 2822 C CA . VAL A 1 361 ? 10.242 33.125 4.785 1 98 361 VAL A CA 1
ATOM 2823 C C . VAL A 1 361 ? 8.797 32.656 4.652 1 98 361 VAL A C 1
ATOM 2825 O O . VAL A 1 361 ? 8.32 31.875 5.488 1 98 361 VAL A O 1
ATOM 2828 N N . PRO A 1 362 ? 8.094 33.188 3.621 1 98.25 362 PRO A N 1
ATOM 2829 C CA . PRO A 1 362 ? 6.785 32.562 3.363 1 98.25 362 PRO A CA 1
ATOM 2830 C C . PRO A 1 362 ? 6.891 31.109 2.914 1 98.25 362 PRO A C 1
ATOM 2832 O O . PRO A 1 362 ? 7.777 30.766 2.127 1 98.25 362 PRO A O 1
ATOM 2835 N N . ILE A 1 363 ? 6.113 30.25 3.475 1 98.56 363 ILE A N 1
ATOM 2836 C CA . ILE A 1 363 ? 6.047 28.844 3.084 1 98.56 363 ILE A CA 1
ATOM 2837 C C . ILE A 1 363 ? 4.594 28.453 2.852 1 98.56 363 ILE A C 1
ATOM 2839 O O . ILE A 1 363 ? 3.705 28.828 3.617 1 98.56 363 ILE A O 1
ATOM 2843 N N . ILE A 1 364 ? 4.285 27.641 1.899 1 98.88 364 ILE A N 1
ATOM 2844 C CA . ILE A 1 364 ? 2.943 27.375 1.398 1 98.88 364 ILE A CA 1
ATOM 2845 C C . ILE A 1 364 ? 2.09 26.766 2.512 1 98.88 364 ILE A C 1
ATOM 2847 O O . ILE A 1 364 ? 0.897 27.062 2.617 1 98.88 364 ILE A O 1
ATOM 2851 N N . TYR A 1 365 ? 2.641 25.891 3.336 1 98.75 365 TYR A N 1
ATOM 2852 C CA . TYR A 1 365 ? 1.814 25.266 4.363 1 98.75 365 TYR A CA 1
ATOM 2853 C C . TYR A 1 365 ? 1.553 26.219 5.512 1 98.75 365 TYR A C 1
ATOM 2855 O O . TYR A 1 365 ? 0.597 26.047 6.273 1 98.75 365 TYR A O 1
ATOM 2863 N N . GLY A 1 366 ? 2.383 27.266 5.711 1 98.81 366 GLY A N 1
ATOM 2864 C CA . GLY A 1 366 ? 2.006 28.359 6.598 1 98.81 366 GLY A CA 1
ATOM 2865 C C . GLY A 1 366 ? 0.735 29.062 6.168 1 98.81 366 GLY A C 1
ATOM 2866 O O . GLY A 1 366 ? -0.147 29.312 6.988 1 98.81 366 GLY A O 1
ATOM 2867 N N . ASP A 1 367 ? 0.693 29.359 4.863 1 98.88 367 ASP A N 1
ATOM 2868 C CA . ASP A 1 367 ? -0.506 29.969 4.301 1 98.88 367 ASP A CA 1
ATOM 2869 C C . ASP A 1 367 ? -1.723 29.062 4.488 1 98.88 367 ASP A C 1
ATOM 2871 O O . ASP A 1 367 ? -2.807 29.547 4.84 1 98.88 367 ASP A O 1
ATOM 2875 N N . TYR A 1 368 ? -1.568 27.812 4.23 1 98.88 368 TYR A N 1
ATOM 2876 C CA . TYR A 1 368 ? -2.688 26.875 4.363 1 98.88 368 TYR A CA 1
ATOM 2877 C C . TYR A 1 368 ? -3.264 26.922 5.773 1 98.88 368 TYR A C 1
ATOM 2879 O O . TYR A 1 368 ? -4.473 27.109 5.949 1 98.88 368 TYR A O 1
ATOM 2887 N N . PHE A 1 369 ? -2.463 26.703 6.773 1 98.94 369 PHE A N 1
ATOM 2888 C CA . PHE A 1 369 ? -2.961 26.609 8.141 1 98.94 369 PHE A CA 1
ATOM 2889 C C . PHE A 1 369 ? -3.496 27.953 8.617 1 98.94 369 PHE A C 1
ATOM 2891 O O . PHE A 1 369 ? -4.449 28 9.398 1 98.94 369 PHE A O 1
ATOM 2898 N N . PHE A 1 370 ? -2.863 29.062 8.133 1 98.88 370 PHE A N 1
ATOM 2899 C CA . PHE A 1 370 ? -3.395 30.375 8.453 1 98.88 370 PHE A CA 1
ATOM 2900 C C . PHE A 1 370 ? -4.809 30.531 7.91 1 98.88 370 PHE A C 1
ATOM 2902 O O . PHE A 1 370 ? -5.715 30.953 8.641 1 98.88 370 PHE A O 1
ATOM 2909 N N . ILE A 1 371 ? -4.984 30.172 6.691 1 98.88 371 ILE A N 1
ATOM 2910 C CA . ILE A 1 371 ? -6.297 30.266 6.055 1 98.88 371 ILE A CA 1
ATOM 2911 C C . ILE A 1 371 ? -7.281 29.344 6.777 1 98.88 371 ILE A C 1
ATOM 2913 O O . ILE A 1 371 ? -8.398 29.75 7.098 1 98.88 371 ILE A O 1
ATOM 2917 N N . GLU A 1 372 ? -6.875 28.109 7.043 1 98.75 372 GLU A N 1
ATOM 2918 C CA . GLU A 1 372 ? -7.734 27.172 7.77 1 98.75 372 GLU A CA 1
ATOM 2919 C C . GLU A 1 372 ? -8.164 27.75 9.117 1 98.75 372 GLU A C 1
ATOM 2921 O O . GLU A 1 372 ? -9.344 27.719 9.461 1 98.75 372 GLU A O 1
ATOM 2926 N N . GLY A 1 373 ? -7.195 28.312 9.844 1 98.75 373 GLY A N 1
ATOM 2927 C CA . GLY A 1 373 ? -7.5 28.875 11.141 1 98.75 373 GLY A CA 1
ATOM 2928 C C . GLY A 1 373 ? -8.508 30.016 11.078 1 98.75 373 GLY A C 1
ATOM 2929 O O . GLY A 1 373 ? -9.477 30.031 11.844 1 98.75 373 GLY A O 1
ATOM 2930 N N . VAL A 1 374 ? -8.289 30.922 10.188 1 98.56 374 VAL A N 1
ATOM 2931 C CA . VAL A 1 374 ? -9.156 32.094 10.047 1 98.56 374 VAL A CA 1
ATOM 2932 C C . VAL A 1 374 ? -10.555 31.641 9.633 1 98.56 374 VAL A C 1
ATOM 2934 O O . VAL A 1 374 ? -11.555 32.125 10.188 1 98.56 374 VAL A O 1
ATOM 2937 N N . LEU A 1 375 ? -10.602 30.734 8.703 1 98.38 375 LEU A N 1
ATOM 2938 C CA . LEU A 1 375 ? -11.898 30.266 8.227 1 98.38 375 LEU A CA 1
ATOM 2939 C C . LEU A 1 375 ? -12.633 29.484 9.32 1 98.38 375 LEU A C 1
ATOM 2941 O O . LEU A 1 375 ? -13.859 29.562 9.43 1 98.38 375 LEU A O 1
ATOM 2945 N N . ARG A 1 376 ? -11.914 28.688 10.078 1 97.94 376 ARG A N 1
ATOM 2946 C CA . ARG A 1 376 ? -12.531 27.969 11.18 1 97.94 376 ARG A CA 1
ATOM 2947 C C . ARG A 1 376 ? -13.125 28.922 12.203 1 97.94 376 ARG A C 1
ATOM 2949 O O . ARG A 1 376 ? -14.234 28.703 12.688 1 97.94 376 ARG A O 1
ATOM 2956 N N . LEU A 1 377 ? -12.398 29.969 12.5 1 97.69 377 LEU A N 1
ATOM 2957 C CA . LEU A 1 377 ? -12.875 30.953 13.469 1 97.69 377 LEU A CA 1
ATOM 2958 C C . LEU A 1 377 ? -14.117 31.672 12.945 1 97.69 377 LEU A C 1
ATOM 2960 O O . LEU A 1 377 ? -14.969 32.094 13.734 1 97.69 377 LEU A O 1
ATOM 2964 N N . SER A 1 378 ? -14.227 31.766 11.656 1 95.75 378 SER A N 1
ATOM 2965 C CA . SER A 1 378 ? -15.359 32.438 11.047 1 95.75 378 SER A CA 1
ATOM 2966 C C . SER A 1 378 ? -16.5 31.469 10.734 1 95.75 378 SER A C 1
ATOM 2968 O O . SER A 1 378 ? -17.547 31.875 10.227 1 95.75 378 SER A O 1
ATOM 2970 N N . GLY A 1 379 ? -16.297 30.141 10.953 1 94.75 379 GLY A N 1
ATOM 2971 C CA . GLY A 1 379 ? -17.312 29.125 10.688 1 94.75 379 GLY A CA 1
ATOM 2972 C C . GLY A 1 379 ? -17.516 28.859 9.211 1 94.75 379 GLY A C 1
ATOM 2973 O O . GLY A 1 379 ? -18.609 28.469 8.797 1 94.75 379 GLY A O 1
ATOM 2974 N N . GLN A 1 380 ? -16.484 29.094 8.422 1 95.25 380 GLN A N 1
ATOM 2975 C CA . GLN A 1 380 ? -16.641 28.984 6.977 1 95.25 380 GLN A CA 1
ATOM 2976 C C . GLN A 1 380 ? -15.75 27.891 6.402 1 95.25 380 GLN A C 1
ATOM 2978 O O . GLN A 1 380 ? -15.742 27.656 5.191 1 95.25 380 GLN A O 1
ATOM 2983 N N . ASP A 1 381 ? -15.047 27.188 7.281 1 94.69 381 ASP A N 1
ATOM 2984 C CA . ASP A 1 381 ? -14.062 26.203 6.816 1 94.69 381 ASP A CA 1
ATOM 2985 C C . ASP A 1 381 ? -14.75 24.922 6.355 1 94.69 381 ASP A C 1
ATOM 2987 O O . ASP A 1 381 ? -15.93 24.703 6.648 1 94.69 381 ASP A O 1
ATOM 2991 N N . ARG A 1 382 ? -14.039 24.188 5.566 1 93.81 382 ARG A N 1
ATOM 2992 C CA . ARG A 1 382 ? -14.312 22.766 5.348 1 93.81 382 ARG A CA 1
ATOM 2993 C C . ARG A 1 382 ? -13.289 21.891 6.078 1 93.81 382 ARG A C 1
ATOM 2995 O O . ARG A 1 382 ? -12.086 22.141 5.992 1 93.81 382 ARG A O 1
ATOM 3002 N N . HIS A 1 383 ? -13.758 20.938 6.816 1 95.12 383 HIS A N 1
ATOM 3003 C CA . HIS A 1 383 ? -12.852 20.031 7.488 1 95.12 383 HIS A CA 1
ATOM 3004 C C . HIS A 1 383 ? -12.203 19.062 6.496 1 95.12 383 HIS A C 1
ATOM 3006 O O . HIS A 1 383 ? -12.844 18.141 6.012 1 95.12 383 HIS A O 1
ATOM 3012 N N . LEU A 1 384 ? -10.922 19.188 6.281 1 96.44 384 LEU A N 1
ATOM 3013 C CA . LEU A 1 384 ? -10.258 18.422 5.234 1 96.44 384 LEU A CA 1
ATOM 3014 C C . LEU A 1 384 ? -9.461 17.266 5.828 1 96.44 384 LEU A C 1
ATOM 3016 O O . LEU A 1 384 ? -8.977 16.406 5.098 1 96.44 384 LEU A O 1
ATOM 3020 N N . TRP A 1 385 ? -9.398 17.266 7.203 1 97.25 385 TRP A N 1
ATOM 3021 C CA . TRP A 1 385 ? -8.578 16.266 7.867 1 97.25 385 TRP A CA 1
ATOM 3022 C C . TRP A 1 385 ? -9.43 15.07 8.297 1 97.25 385 TRP A C 1
ATOM 3024 O O . TRP A 1 385 ? -10.531 15.25 8.82 1 97.25 385 TRP A O 1
ATOM 3034 N N . MET B 1 1 ? 29.016 -36.656 -0.21 1 26.36 1 MET B N 1
ATOM 3035 C CA . MET B 1 1 ? 28.359 -37.562 -1.153 1 26.36 1 MET B CA 1
ATOM 3036 C C . MET B 1 1 ? 27.25 -36.844 -1.922 1 26.36 1 MET B C 1
ATOM 3038 O O . MET B 1 1 ? 26.703 -35.844 -1.447 1 26.36 1 MET B O 1
ATOM 3042 N N . GLN B 1 2 ? 26.891 -37.188 -3.309 1 32.38 2 GLN B N 1
ATOM 3043 C CA . GLN B 1 2 ? 26.5 -36.5 -4.543 1 32.38 2 GLN B CA 1
ATOM 3044 C C . GLN B 1 2 ? 25.016 -36.156 -4.535 1 32.38 2 GLN B C 1
ATOM 3046 O O . GLN B 1 2 ? 24.172 -37.031 -4.656 1 32.38 2 GLN B O 1
ATOM 3051 N N . PRO B 1 3 ? 24.5 -35.281 -3.812 1 41.16 3 PRO B N 1
ATOM 3052 C CA . PRO B 1 3 ? 23.109 -34.812 -3.771 1 41.16 3 PRO B CA 1
ATOM 3053 C C . PRO B 1 3 ? 22.469 -34.75 -5.152 1 41.16 3 PRO B C 1
ATOM 3055 O O . PRO B 1 3 ? 21.25 -34.906 -5.277 1 41.16 3 PRO B O 1
ATOM 3058 N N . SER B 1 4 ? 23.219 -34.312 -6.242 1 44.19 4 SER B N 1
ATOM 3059 C CA . SER B 1 4 ? 22.969 -34.156 -7.672 1 44.19 4 SER B CA 1
ATOM 3060 C C . SER B 1 4 ? 22.609 -35.5 -8.328 1 44.19 4 SER B C 1
ATOM 3062 O O . SER B 1 4 ? 22.078 -35.531 -9.438 1 44.19 4 SER B O 1
ATOM 3064 N N . ASN B 1 5 ? 22.859 -36.562 -7.723 1 45.31 5 ASN B N 1
ATOM 3065 C CA . ASN B 1 5 ? 22.812 -37.844 -8.422 1 45.31 5 ASN B CA 1
ATOM 3066 C C . ASN B 1 5 ? 21.406 -38.406 -8.508 1 45.31 5 ASN B C 1
ATOM 3068 O O . ASN B 1 5 ? 21 -38.938 -9.539 1 45.31 5 ASN B O 1
ATOM 3072 N N . ASP B 1 6 ? 20.625 -38.219 -7.398 1 47.81 6 ASP B N 1
ATOM 3073 C CA . ASP B 1 6 ? 19.297 -38.844 -7.43 1 47.81 6 ASP B CA 1
ATOM 3074 C C . ASP B 1 6 ? 18.328 -38.031 -8.273 1 47.81 6 ASP B C 1
ATOM 3076 O O . ASP B 1 6 ? 17.469 -38.594 -8.961 1 47.81 6 ASP B O 1
ATOM 3080 N N . LYS B 1 7 ? 18.391 -36.656 -8.07 1 61.47 7 LYS B N 1
ATOM 3081 C CA . LYS B 1 7 ? 17.609 -35.844 -9 1 61.47 7 LYS B CA 1
ATOM 3082 C C . LYS B 1 7 ? 17.953 -36.188 -10.445 1 61.47 7 LYS B C 1
ATOM 3084 O O . LYS B 1 7 ? 17.062 -36.25 -11.297 1 61.47 7 LYS B O 1
ATOM 3089 N N . HIS B 1 8 ? 19 -36.562 -10.672 1 63.78 8 HIS B N 1
ATOM 3090 C CA . HIS B 1 8 ? 19.547 -36.875 -11.992 1 63.78 8 HIS B CA 1
ATOM 3091 C C . HIS B 1 8 ? 19.141 -38.281 -12.422 1 63.78 8 HIS B C 1
ATOM 3093 O O . HIS B 1 8 ? 18.938 -38.531 -13.609 1 63.78 8 HIS B O 1
ATOM 3099 N N . ALA B 1 9 ? 18.922 -39.031 -11.391 1 67.06 9 ALA B N 1
ATOM 3100 C CA . ALA B 1 9 ? 18.547 -40.406 -11.742 1 67.06 9 ALA B CA 1
ATOM 3101 C C . ALA B 1 9 ? 17.078 -40.469 -12.18 1 67.06 9 ALA B C 1
ATOM 3103 O O . ALA B 1 9 ? 16.766 -41.094 -13.195 1 67.06 9 ALA B O 1
ATOM 3104 N N . ALA B 1 10 ? 16.094 -39.844 -11.422 1 73.75 10 ALA B N 1
ATOM 3105 C CA . ALA B 1 10 ? 14.688 -39.875 -11.805 1 73.75 10 ALA B CA 1
ATOM 3106 C C . ALA B 1 10 ? 14.484 -39.188 -13.148 1 73.75 10 ALA B C 1
ATOM 3108 O O . ALA B 1 10 ? 13.727 -39.656 -13.992 1 73.75 10 ALA B O 1
ATOM 3109 N N . ILE B 1 11 ? 15.188 -38.125 -13.398 1 84.12 11 ILE B N 1
ATOM 3110 C CA . ILE B 1 11 ? 15.078 -37.344 -14.633 1 84.12 11 ILE B CA 1
ATOM 3111 C C . ILE B 1 11 ? 15.625 -38.156 -15.797 1 84.12 11 ILE B C 1
ATOM 3113 O O . ILE B 1 11 ? 15.109 -38.094 -16.922 1 84.12 11 ILE B O 1
ATOM 3117 N N . GLY B 1 12 ? 16.578 -38.906 -15.484 1 82.38 12 GLY B N 1
ATOM 3118 C CA . GLY B 1 12 ? 17.203 -39.719 -16.516 1 82.38 12 GLY B CA 1
ATOM 3119 C C . GLY B 1 12 ? 16.234 -40.688 -17.188 1 82.38 12 GLY B C 1
ATOM 3120 O O . GLY B 1 12 ? 16.266 -40.844 -18.422 1 82.38 12 GLY B O 1
ATOM 3121 N N . GLU B 1 13 ? 15.258 -41.188 -16.5 1 85.75 13 GLU B N 1
ATOM 3122 C CA . GLU B 1 13 ? 14.281 -42.156 -17.016 1 85.75 13 GLU B CA 1
ATOM 3123 C C . GLU B 1 13 ? 13.258 -41.469 -17.906 1 85.75 13 GLU B C 1
ATOM 3125 O O . GLU B 1 13 ? 12.562 -42.125 -18.688 1 85.75 13 GLU B O 1
ATOM 3130 N N . HIS B 1 14 ? 13.203 -40.156 -17.719 1 91.38 14 HIS B N 1
ATOM 3131 C CA . HIS B 1 14 ? 12.203 -39.406 -18.453 1 91.38 14 HIS B CA 1
ATOM 3132 C C . HIS B 1 14 ? 12.852 -38.406 -19.406 1 91.38 14 HIS B C 1
ATOM 3134 O O . HIS B 1 14 ? 12.203 -37.469 -19.875 1 91.38 14 HIS B O 1
ATOM 3140 N N . ARG B 1 15 ? 14.062 -38.594 -19.734 1 92.56 15 ARG B N 1
ATOM 3141 C CA . ARG B 1 15 ? 14.859 -37.656 -20.5 1 92.56 15 ARG B CA 1
ATOM 3142 C C . ARG B 1 15 ? 14.297 -37.5 -21.906 1 92.56 15 ARG B C 1
ATOM 3144 O O . ARG B 1 15 ? 14.25 -36.375 -22.438 1 92.56 15 ARG B O 1
ATOM 3151 N N . ASP B 1 16 ? 13.883 -38.594 -22.5 1 94.56 16 ASP B N 1
ATOM 3152 C CA . ASP B 1 16 ? 13.344 -38.562 -23.859 1 94.56 16 ASP B CA 1
ATOM 3153 C C . ASP B 1 16 ? 12.07 -37.719 -23.906 1 94.56 16 ASP B C 1
ATOM 3155 O O . ASP B 1 16 ? 11.898 -36.875 -24.797 1 94.56 16 ASP B O 1
ATOM 3159 N N . TRP B 1 17 ? 11.219 -37.969 -23.016 1 96.12 17 TRP B N 1
ATOM 3160 C CA . TRP B 1 17 ? 9.984 -37.188 -22.938 1 96.12 17 TRP B CA 1
ATOM 3161 C C . TRP B 1 17 ? 10.281 -35.719 -22.719 1 96.12 17 TRP B C 1
ATOM 3163 O O . TRP B 1 17 ? 9.68 -34.844 -23.359 1 96.12 17 TRP B O 1
ATOM 3173 N N . LEU B 1 18 ? 11.195 -35.469 -21.812 1 96.56 18 LEU B N 1
ATOM 3174 C CA . LEU B 1 18 ? 11.531 -34.094 -21.469 1 96.56 18 LEU B CA 1
ATOM 3175 C C . LEU B 1 18 ? 12.102 -33.375 -22.672 1 96.56 18 LEU B C 1
ATOM 3177 O O . LEU B 1 18 ? 11.695 -32.25 -22.969 1 96.56 18 LEU B O 1
ATOM 3181 N N . ASP B 1 19 ? 12.984 -34 -23.422 1 96.25 19 ASP B N 1
ATOM 3182 C CA . ASP B 1 19 ? 13.617 -33.375 -24.594 1 96.25 19 ASP B CA 1
ATOM 3183 C C . ASP B 1 19 ? 12.594 -33.125 -25.688 1 96.25 19 ASP B C 1
ATOM 3185 O O . ASP B 1 19 ? 12.586 -32.031 -26.297 1 96.25 19 ASP B O 1
ATOM 3189 N N . SER B 1 20 ? 11.789 -34.094 -25.875 1 97.5 20 SER B N 1
ATOM 3190 C CA . SER B 1 20 ? 10.75 -33.938 -26.891 1 97.5 20 SER B CA 1
ATOM 3191 C C . SER B 1 20 ? 9.781 -32.812 -26.531 1 97.5 20 SER B C 1
ATOM 3193 O O . SER B 1 20 ? 9.391 -32.031 -27.391 1 97.5 20 SER B O 1
ATOM 3195 N N . THR B 1 21 ? 9.375 -32.812 -25.281 1 98 21 THR B N 1
ATOM 3196 C CA . THR B 1 21 ? 8.445 -31.797 -24.812 1 98 21 THR B CA 1
ATOM 3197 C C . THR B 1 21 ? 9.062 -30.406 -24.922 1 98 21 THR B C 1
ATOM 3199 O O . THR B 1 21 ? 8.391 -29.453 -25.312 1 98 21 THR B O 1
ATOM 3202 N N . LEU B 1 22 ? 10.312 -30.266 -24.594 1 97.62 22 LEU B N 1
ATOM 3203 C CA . LEU B 1 22 ? 11.016 -28.984 -24.703 1 97.62 22 LEU B CA 1
ATOM 3204 C C . LEU B 1 22 ? 11.039 -28.5 -26.141 1 97.62 22 LEU B C 1
ATOM 3206 O O . LEU B 1 22 ? 10.844 -27.312 -26.406 1 97.62 22 LEU B O 1
ATOM 3210 N N . ASP B 1 23 ? 11.273 -29.406 -27.062 1 97.81 23 ASP B N 1
ATOM 3211 C CA . ASP B 1 23 ? 11.289 -29.047 -28.484 1 97.81 23 ASP B CA 1
ATOM 3212 C C . ASP B 1 23 ? 9.922 -28.562 -28.938 1 97.81 23 ASP B C 1
ATOM 3214 O O . ASP B 1 23 ? 9.812 -27.578 -29.672 1 97.81 23 ASP B O 1
ATOM 3218 N N . LYS B 1 24 ? 8.914 -29.266 -28.516 1 98.5 24 LYS B N 1
ATOM 3219 C CA . LYS B 1 24 ? 7.547 -28.859 -28.859 1 98.5 24 LYS B CA 1
ATOM 3220 C C . LYS B 1 24 ? 7.207 -27.5 -28.266 1 98.5 24 LYS B C 1
ATOM 3222 O O . LYS B 1 24 ? 6.543 -26.688 -28.922 1 98.5 24 LYS B O 1
ATOM 3227 N N . LEU B 1 25 ? 7.648 -27.266 -27.031 1 98.5 25 LEU B N 1
ATOM 3228 C CA . LEU B 1 25 ? 7.402 -25.984 -26.375 1 98.5 25 LEU B CA 1
ATOM 3229 C C . LEU B 1 25 ? 8.047 -24.844 -27.141 1 98.5 25 LEU B C 1
ATOM 3231 O O . LEU B 1 25 ? 7.445 -23.781 -27.297 1 98.5 25 LEU B O 1
ATOM 3235 N N . LYS B 1 26 ? 9.258 -25.031 -27.625 1 98.31 26 LYS B N 1
ATOM 3236 C CA . LYS B 1 26 ? 9.961 -24 -28.375 1 98.31 26 LYS B CA 1
ATOM 3237 C C . LYS B 1 26 ? 9.203 -23.625 -29.641 1 98.31 26 LYS B C 1
ATOM 3239 O O . LYS B 1 26 ? 9.055 -22.438 -29.953 1 98.31 26 LYS B O 1
ATOM 3244 N N . VAL B 1 27 ? 8.727 -24.625 -30.312 1 98.44 27 VAL B N 1
ATOM 3245 C CA . VAL B 1 27 ? 7.977 -24.391 -31.547 1 98.44 27 VAL B CA 1
ATOM 3246 C C . VAL B 1 27 ? 6.672 -23.656 -31.219 1 98.44 27 VAL B C 1
ATOM 3248 O O . VAL B 1 27 ? 6.344 -22.656 -31.844 1 98.44 27 VAL B O 1
ATOM 3251 N N . LYS B 1 28 ? 5.926 -24.172 -30.266 1 98.69 28 LYS B N 1
ATOM 3252 C CA . LYS B 1 28 ? 4.625 -23.641 -29.875 1 98.69 28 LYS B CA 1
ATOM 3253 C C . LYS B 1 28 ? 4.75 -22.203 -29.375 1 98.69 28 LYS B C 1
ATOM 3255 O O . LYS B 1 28 ? 3.971 -21.328 -29.781 1 98.69 28 LYS B O 1
ATOM 3260 N N . MET B 1 29 ? 5.715 -21.922 -28.547 1 98.75 29 MET B N 1
ATOM 3261 C CA . MET B 1 29 ? 5.871 -20.609 -27.938 1 98.75 29 MET B CA 1
ATOM 3262 C C . MET B 1 29 ? 6.363 -19.594 -28.969 1 98.75 29 MET B C 1
ATOM 3264 O O . MET B 1 29 ? 6 -18.422 -28.906 1 98.75 29 MET B O 1
ATOM 3268 N N . SER B 1 30 ? 7.227 -20.031 -29.844 1 98.56 30 SER B N 1
ATOM 3269 C CA . SER B 1 30 ? 7.66 -19.125 -30.906 1 98.56 30 SER B CA 1
ATOM 3270 C C . SER B 1 30 ? 6.477 -18.656 -31.75 1 98.56 30 SER B C 1
ATOM 3272 O O . SER B 1 30 ? 6.352 -17.453 -32.031 1 98.56 30 SER B O 1
ATOM 3274 N N . ALA B 1 31 ? 5.625 -19.562 -32.094 1 98.56 31 ALA B N 1
ATOM 3275 C CA . ALA B 1 31 ? 4.453 -19.219 -32.906 1 98.56 31 ALA B CA 1
ATOM 3276 C C . ALA B 1 31 ? 3.492 -18.328 -32.125 1 98.56 31 ALA B C 1
ATOM 3278 O O . ALA B 1 31 ? 2.977 -17.344 -32.656 1 98.56 31 ALA B O 1
ATOM 3279 N N . GLU B 1 32 ? 3.242 -18.672 -30.875 1 98.62 32 GLU B N 1
ATOM 3280 C CA . GLU B 1 32 ? 2.314 -17.891 -30.047 1 98.62 32 GLU B CA 1
ATOM 3281 C C . GLU B 1 32 ? 2.867 -16.5 -29.766 1 98.62 32 GLU B C 1
ATOM 3283 O O . GLU B 1 32 ? 2.119 -15.516 -29.766 1 98.62 32 GLU B O 1
ATOM 3288 N N . CYS B 1 33 ? 4.152 -16.422 -29.516 1 98.69 33 CYS B N 1
ATOM 3289 C CA . CYS B 1 33 ? 4.762 -15.125 -29.266 1 98.69 33 CYS B CA 1
ATOM 3290 C C . CYS B 1 33 ? 4.609 -14.203 -30.469 1 98.69 33 CYS B C 1
ATOM 3292 O O . CYS B 1 33 ? 4.309 -13.016 -30.328 1 98.69 33 CYS B O 1
ATOM 3294 N N . ALA B 1 34 ? 4.836 -14.742 -31.641 1 98.31 34 ALA B N 1
ATOM 3295 C CA . ALA B 1 34 ? 4.699 -13.961 -32.875 1 98.31 34 ALA B CA 1
ATOM 3296 C C . ALA B 1 34 ? 3.268 -13.469 -33.031 1 98.31 34 ALA B C 1
ATOM 3298 O O . ALA B 1 34 ? 3.045 -12.352 -33.531 1 98.31 34 ALA B O 1
ATOM 3299 N N . ARG B 1 35 ? 2.338 -14.227 -32.625 1 97.88 35 ARG B N 1
ATOM 3300 C CA . ARG B 1 35 ? 0.929 -13.922 -32.875 1 97.88 35 ARG B CA 1
ATOM 3301 C C . ARG B 1 35 ? 0.373 -13.031 -31.766 1 97.88 35 ARG B C 1
ATOM 3303 O O . ARG B 1 35 ? -0.377 -12.094 -32.031 1 97.88 35 ARG B O 1
ATOM 3310 N N . ILE B 1 36 ? 0.695 -13.32 -30.484 1 98.19 36 ILE B N 1
ATOM 3311 C CA . ILE B 1 36 ? 0.081 -12.664 -29.344 1 98.19 36 ILE B CA 1
ATOM 3312 C C . ILE B 1 36 ? 0.852 -11.383 -29.016 1 98.19 36 ILE B C 1
ATOM 3314 O O . ILE B 1 36 ? 0.252 -10.359 -28.688 1 98.19 36 ILE B O 1
ATOM 3318 N N . GLY B 1 37 ? 2.176 -11.445 -29.047 1 97.75 37 GLY B N 1
ATOM 3319 C CA . GLY B 1 37 ? 3.018 -10.297 -28.75 1 97.75 37 GLY B CA 1
ATOM 3320 C C . GLY B 1 37 ? 2.703 -9.664 -27.406 1 97.75 37 GLY B C 1
ATOM 3321 O O . GLY B 1 37 ? 2.732 -10.336 -26.375 1 97.75 37 GLY B O 1
ATOM 3322 N N . SER B 1 38 ? 2.213 -8.492 -27.484 1 97.56 38 SER B N 1
ATOM 3323 C CA . SER B 1 38 ? 1.949 -7.734 -26.266 1 97.56 38 SER B CA 1
ATOM 3324 C C . SER B 1 38 ? 0.513 -7.934 -25.781 1 97.56 38 SER B C 1
ATOM 3326 O O . SER B 1 38 ? 0.069 -7.273 -24.844 1 97.56 38 SER B O 1
ATOM 3328 N N . GLY B 1 39 ? -0.224 -8.781 -26.5 1 98.31 39 GLY B N 1
ATOM 3329 C CA . GLY B 1 39 ? -1.55 -9.125 -26 1 98.31 39 GLY B CA 1
ATOM 3330 C C . GLY B 1 39 ? -1.526 -9.836 -24.672 1 98.31 39 GLY B C 1
ATOM 3331 O O . GLY B 1 39 ? -0.487 -10.352 -24.25 1 98.31 39 GLY B O 1
ATOM 3332 N N . ILE B 1 40 ? -2.65 -9.773 -23.969 1 98.69 40 ILE B N 1
ATOM 3333 C CA . ILE B 1 40 ? -2.779 -10.438 -22.672 1 98.69 40 ILE B CA 1
ATOM 3334 C C . ILE B 1 40 ? -3.824 -11.547 -22.75 1 98.69 40 ILE B C 1
ATOM 3336 O O . ILE B 1 40 ? -5.027 -11.273 -22.781 1 98.69 40 ILE B O 1
ATOM 3340 N N . PRO B 1 41 ? -3.391 -12.781 -22.797 1 98.69 41 PRO B N 1
ATOM 3341 C CA . PRO B 1 41 ? -4.301 -13.914 -23 1 98.69 41 PRO B CA 1
ATOM 3342 C C . PRO B 1 41 ? -4.875 -14.453 -21.688 1 98.69 41 PRO B C 1
ATOM 3344 O O . PRO B 1 41 ? -4.309 -14.211 -20.625 1 98.69 41 PRO B O 1
ATOM 3347 N N . TYR B 1 42 ? -6.027 -15.18 -21.844 1 98.56 42 TYR B N 1
ATOM 3348 C CA . TYR B 1 42 ? -6.621 -15.875 -20.703 1 98.56 42 TYR B CA 1
ATOM 3349 C C . TYR B 1 42 ? -7.141 -17.25 -21.125 1 98.56 42 TYR B C 1
ATOM 3351 O O . TYR B 1 42 ? -6.43 -18.25 -21 1 98.56 42 TYR B O 1
ATOM 3359 N N . ILE B 1 43 ? -8.172 -17.375 -21.719 1 98.5 43 ILE B N 1
ATOM 3360 C CA . ILE B 1 43 ? -8.75 -18.578 -22.297 1 98.5 43 ILE B CA 1
ATOM 3361 C C . ILE B 1 43 ? -9.016 -18.375 -23.781 1 98.5 43 ILE B C 1
ATOM 3363 O O . ILE B 1 43 ? -9.688 -17.422 -24.172 1 98.5 43 ILE B O 1
ATOM 3367 N N . PRO B 1 44 ? -8.391 -19.25 -24.656 1 97.81 44 PRO B N 1
ATOM 3368 C CA . PRO B 1 44 ? -8.641 -19.047 -26.094 1 97.81 44 PRO B CA 1
ATOM 3369 C C . PRO B 1 44 ? -10.07 -19.391 -26.5 1 97.81 44 PRO B C 1
ATOM 3371 O O . PRO B 1 44 ? -10.688 -20.281 -25.891 1 97.81 44 PRO B O 1
ATOM 3374 N N . ALA B 1 45 ? -10.539 -18.719 -27.453 1 95.19 45 ALA B N 1
ATOM 3375 C CA . ALA B 1 45 ? -11.805 -19 -28.141 1 95.19 45 ALA B CA 1
ATOM 3376 C C . ALA B 1 45 ? -11.57 -19.391 -29.594 1 95.19 45 ALA B C 1
ATOM 3378 O O . ALA B 1 45 ? -10.93 -18.641 -30.344 1 95.19 45 ALA B O 1
ATOM 3379 N N . ASN B 1 46 ? -12.07 -20.531 -29.953 1 94.56 46 ASN B N 1
ATOM 3380 C CA . ASN B 1 46 ? -11.914 -21.031 -31.312 1 94.56 46 ASN B CA 1
ATOM 3381 C C . ASN B 1 46 ? -10.445 -21.094 -31.719 1 94.56 46 ASN B C 1
ATOM 3383 O O . ASN B 1 46 ? -10.07 -20.625 -32.812 1 94.56 46 ASN B O 1
ATOM 3387 N N . GLY B 1 47 ? -9.641 -21.453 -30.781 1 95.5 47 GLY B N 1
ATOM 3388 C CA . GLY B 1 47 ? -8.234 -21.703 -31.062 1 95.5 47 GLY B CA 1
ATOM 3389 C C . GLY B 1 47 ? -7.383 -20.453 -31.031 1 95.5 47 GLY B C 1
ATOM 3390 O O . GLY B 1 47 ? -6.207 -20.484 -31.406 1 95.5 47 GLY B O 1
ATOM 3391 N N . ARG B 1 48 ? -8.016 -19.328 -30.547 1 97.62 48 ARG B N 1
ATOM 3392 C CA . ARG B 1 48 ? -7.285 -18.062 -30.547 1 97.62 48 ARG B CA 1
ATOM 3393 C C . ARG B 1 48 ? -7.492 -17.312 -29.234 1 97.62 48 ARG B C 1
ATOM 3395 O O . ARG B 1 48 ? -8.602 -17.266 -28.719 1 97.62 48 ARG B O 1
ATOM 3402 N N . TYR B 1 49 ? -6.352 -16.812 -28.75 1 97.75 49 TYR B N 1
ATOM 3403 C CA . TYR B 1 49 ? -6.484 -15.922 -27.609 1 97.75 49 TYR B CA 1
ATOM 3404 C C . TYR B 1 49 ? -7.027 -14.562 -28.031 1 97.75 49 TYR B C 1
ATOM 3406 O O . TYR B 1 49 ? -6.656 -14.039 -29.078 1 97.75 49 TYR B O 1
ATOM 3414 N N . GLU B 1 50 ? -7.945 -14.055 -27.234 1 96.5 50 GLU B N 1
ATOM 3415 C CA . GLU B 1 50 ? -8.305 -12.641 -27.312 1 96.5 50 GLU B CA 1
ATOM 3416 C C . GLU B 1 50 ? -7.512 -11.82 -26.297 1 96.5 50 GLU B C 1
ATOM 3418 O O . GLU B 1 50 ? -7 -12.359 -25.312 1 96.5 50 GLU B O 1
ATOM 3423 N N . ASP B 1 51 ? -7.371 -10.547 -26.609 1 97.69 51 ASP B N 1
ATOM 3424 C CA . ASP B 1 51 ? -6.637 -9.688 -25.688 1 97.69 51 ASP B CA 1
ATOM 3425 C C . ASP B 1 51 ? -7.473 -9.367 -24.453 1 97.69 51 ASP B C 1
ATOM 3427 O O . ASP B 1 51 ? -8.211 -8.383 -24.438 1 97.69 51 ASP B O 1
ATOM 3431 N N . TRP B 1 52 ? -7.281 -10.031 -23.453 1 96.88 52 TRP B N 1
ATOM 3432 C CA . TRP B 1 52 ? -8.039 -9.922 -22.203 1 96.88 52 TRP B CA 1
ATOM 3433 C C . TRP B 1 52 ? -7.715 -8.609 -21.484 1 96.88 52 TRP B C 1
ATOM 3435 O O . TRP B 1 52 ? -8.523 -8.117 -20.703 1 96.88 52 TRP B O 1
ATOM 3445 N N . GLY B 1 53 ? -6.559 -8.031 -21.734 1 96.62 53 GLY B N 1
ATOM 3446 C CA . GLY B 1 53 ? -6.172 -6.773 -21.125 1 96.62 53 GLY B CA 1
ATOM 3447 C C . GLY B 1 53 ? -7.074 -5.617 -21.516 1 96.62 53 GLY B C 1
ATOM 3448 O O . GLY B 1 53 ? -7.246 -4.672 -20.734 1 96.62 53 GLY B O 1
ATOM 3449 N N . VAL B 1 54 ? -7.598 -5.711 -22.703 1 97.06 54 VAL B N 1
ATOM 3450 C CA . VAL B 1 54 ? -8.531 -4.688 -23.156 1 97.06 54 VAL B CA 1
ATOM 3451 C C . VAL B 1 54 ? -9.844 -4.812 -22.375 1 97.06 54 VAL B C 1
ATOM 3453 O O . VAL B 1 54 ? -10.469 -3.807 -22.031 1 97.06 54 VAL B O 1
ATOM 3456 N N . ARG B 1 55 ? -10.203 -6.039 -22.109 1 95.75 55 ARG B N 1
ATOM 3457 C CA . ARG B 1 55 ? -11.453 -6.309 -21.391 1 95.75 55 ARG B CA 1
ATOM 3458 C C . ARG B 1 55 ? -11.312 -5.992 -19.906 1 95.75 55 ARG B C 1
ATOM 3460 O O . ARG B 1 55 ? -12.227 -5.426 -19.297 1 95.75 55 ARG B O 1
ATOM 3467 N N . ASP B 1 56 ? -10.258 -6.383 -19.328 1 98 56 ASP B N 1
ATOM 3468 C CA . ASP B 1 56 ? -10.047 -6.199 -17.891 1 98 56 ASP B CA 1
ATOM 3469 C C . ASP B 1 56 ? -8.555 -6.125 -17.562 1 98 56 ASP B C 1
ATOM 3471 O O . ASP B 1 56 ? -7.922 -7.148 -17.297 1 98 56 ASP B O 1
ATOM 3475 N N . ILE B 1 57 ? -8.023 -4.945 -17.406 1 98.38 57 ILE B N 1
ATOM 3476 C CA . ILE B 1 57 ? -6.598 -4.711 -17.188 1 98.38 57 ILE B CA 1
ATOM 3477 C C . ILE B 1 57 ? -6.219 -5.125 -15.773 1 98.38 57 ILE B C 1
ATOM 3479 O O . ILE B 1 57 ? -5.035 -5.25 -15.453 1 98.38 57 ILE B O 1
ATOM 3483 N N . TYR B 1 58 ? -7.242 -5.363 -14.914 1 98.31 58 TYR B N 1
ATOM 3484 C CA . TYR B 1 58 ? -7.004 -5.707 -13.516 1 98.31 58 TYR B CA 1
ATOM 3485 C C . TYR B 1 58 ? -7.062 -7.215 -13.305 1 98.31 58 TYR B C 1
ATOM 3487 O O . TYR B 1 58 ? -6.816 -7.703 -12.203 1 98.31 58 TYR B O 1
ATOM 3495 N N . TRP B 1 59 ? -7.332 -7.977 -14.297 1 98.31 59 TRP B N 1
ATOM 3496 C CA . TRP B 1 59 ? -7.547 -9.414 -14.125 1 98.31 59 TRP B CA 1
ATOM 3497 C C . TRP B 1 59 ? -6.293 -10.094 -13.594 1 98.31 59 TRP B C 1
ATOM 3499 O O . TRP B 1 59 ? -5.184 -9.828 -14.062 1 98.31 59 TRP B O 1
ATOM 3509 N N . TRP B 1 60 ? -6.473 -11.031 -12.664 1 98.12 60 TRP B N 1
ATOM 3510 C CA . TRP B 1 60 ? -5.387 -11.523 -11.828 1 98.12 60 TRP B CA 1
ATOM 3511 C C . TRP B 1 60 ? -4.402 -12.359 -12.648 1 98.12 60 TRP B C 1
ATOM 3513 O O . TRP B 1 60 ? -3.252 -12.539 -12.242 1 98.12 60 TRP B O 1
ATOM 3523 N N . THR B 1 61 ? -4.762 -12.867 -13.805 1 98.62 61 THR B N 1
ATOM 3524 C CA . THR B 1 61 ? -3.91 -13.773 -14.57 1 98.62 61 THR B CA 1
ATOM 3525 C C . THR B 1 61 ? -2.99 -12.984 -15.508 1 98.62 61 THR B C 1
ATOM 3527 O O . THR B 1 61 ? -2.16 -13.578 -16.203 1 98.62 61 THR B O 1
ATOM 3530 N N . ASN B 1 62 ? -3.072 -11.703 -15.508 1 98.75 62 ASN B N 1
ATOM 3531 C CA . ASN B 1 62 ? -2.455 -10.875 -16.531 1 98.75 62 ASN B CA 1
ATOM 3532 C C . ASN B 1 62 ? -0.932 -10.93 -16.469 1 98.75 62 ASN B C 1
ATOM 3534 O O . ASN B 1 62 ? -0.244 -10.469 -17.375 1 98.75 62 ASN B O 1
ATOM 3538 N N . GLY B 1 63 ? -0.423 -11.57 -15.477 1 98.69 63 GLY B N 1
ATOM 3539 C CA . GLY B 1 63 ? 1.023 -11.656 -15.352 1 98.69 63 GLY B CA 1
ATOM 3540 C C . GLY B 1 63 ? 1.588 -12.961 -15.891 1 98.69 63 GLY B C 1
ATOM 3541 O O . GLY B 1 63 ? 2.801 -13.086 -16.062 1 98.69 63 GLY B O 1
ATOM 3542 N N . PHE B 1 64 ? 0.783 -13.914 -16.25 1 98.88 64 PHE B N 1
ATOM 3543 C CA . PHE B 1 64 ? 1.282 -15.258 -16.516 1 98.88 64 PHE B CA 1
ATOM 3544 C C . PHE B 1 64 ? 1.896 -15.336 -17.922 1 98.88 64 PHE B C 1
ATOM 3546 O O . PHE B 1 64 ? 2.895 -16.031 -18.125 1 98.88 64 PHE B O 1
ATOM 3553 N N . TRP B 1 65 ? 1.309 -14.578 -18.922 1 98.88 65 TRP B N 1
ATOM 3554 C CA . TRP B 1 65 ? 1.88 -14.578 -20.266 1 98.88 65 TRP B CA 1
ATOM 3555 C C . TRP B 1 65 ? 3.293 -14 -20.25 1 98.88 65 TRP B C 1
ATOM 3557 O O . TRP B 1 65 ? 4.238 -14.656 -20.703 1 98.88 65 TRP B O 1
ATOM 3567 N N . PRO B 1 66 ? 3.508 -12.852 -19.688 1 98.88 66 PRO B N 1
ATOM 3568 C CA . PRO B 1 66 ? 4.895 -12.391 -19.609 1 98.88 66 PRO B CA 1
ATOM 3569 C C . PRO B 1 66 ? 5.797 -13.336 -18.828 1 98.88 66 PRO B C 1
ATOM 3571 O O . PRO B 1 66 ? 6.988 -13.453 -19.125 1 98.88 66 PRO B O 1
ATOM 3574 N N . GLY B 1 67 ? 5.246 -13.961 -17.766 1 98.81 67 GLY B N 1
ATOM 3575 C CA . GLY B 1 67 ? 6.023 -14.969 -17.047 1 98.81 67 GLY B CA 1
ATOM 3576 C C . GLY B 1 67 ? 6.531 -16.078 -17.953 1 98.81 67 GLY B C 1
ATOM 3577 O O . GLY B 1 67 ? 7.691 -16.484 -17.859 1 98.81 67 GLY B O 1
ATOM 3578 N N . MET B 1 68 ? 5.652 -16.547 -18.812 1 98.88 68 MET B N 1
ATOM 3579 C CA . MET B 1 68 ? 6.031 -17.547 -19.812 1 98.88 68 MET B CA 1
ATOM 3580 C C . MET B 1 68 ? 7.125 -17.016 -20.719 1 98.88 68 MET B C 1
ATOM 3582 O O . MET B 1 68 ? 8.094 -17.719 -21.016 1 98.88 68 MET B O 1
ATOM 3586 N N . LEU B 1 69 ? 6.938 -15.812 -21.141 1 98.88 69 LEU B N 1
ATOM 3587 C CA . LEU B 1 69 ? 7.875 -15.188 -22.062 1 98.88 69 LEU B CA 1
ATOM 3588 C C . LEU B 1 69 ? 9.25 -15.047 -21.422 1 98.88 69 LEU B C 1
ATOM 3590 O O . LEU B 1 69 ? 10.266 -15.359 -22.047 1 98.88 69 LEU B O 1
ATOM 3594 N N . TRP B 1 70 ? 9.305 -14.664 -20.203 1 98.81 70 TRP B N 1
ATOM 3595 C CA . TRP B 1 70 ? 10.586 -14.531 -19.516 1 98.81 70 TRP B CA 1
ATOM 3596 C C . TRP B 1 70 ? 11.25 -15.891 -19.344 1 98.81 70 TRP B C 1
ATOM 3598 O O . TRP B 1 70 ? 12.477 -16.016 -19.469 1 98.81 70 TRP B O 1
ATOM 3608 N N . GLN B 1 71 ? 10.453 -16.922 -18.969 1 98.69 71 GLN B N 1
ATOM 3609 C CA . GLN B 1 71 ? 10.992 -18.266 -18.875 1 98.69 71 GLN B CA 1
ATOM 3610 C C . GLN B 1 71 ? 11.633 -18.703 -20.203 1 98.69 71 GLN B C 1
ATOM 3612 O O . GLN B 1 71 ? 12.758 -19.219 -20.203 1 98.69 71 GLN B O 1
ATOM 3617 N N . MET B 1 72 ? 10.945 -18.438 -21.266 1 98.69 72 MET B N 1
ATOM 3618 C CA . MET B 1 72 ? 11.43 -18.859 -22.578 1 98.69 72 MET B CA 1
ATOM 3619 C C . MET B 1 72 ? 12.625 -18.031 -23.016 1 98.69 72 MET B C 1
ATOM 3621 O O . MET B 1 72 ? 13.539 -18.531 -23.672 1 98.69 72 MET B O 1
ATOM 3625 N N . HIS B 1 73 ? 12.57 -16.75 -22.703 1 98.5 73 HIS B N 1
ATOM 3626 C CA . HIS B 1 73 ? 13.727 -15.914 -22.969 1 98.5 73 HIS B CA 1
ATOM 3627 C C . HIS B 1 73 ? 14.977 -16.469 -22.297 1 98.5 73 HIS B C 1
ATOM 3629 O O . HIS B 1 73 ? 16.047 -16.547 -22.906 1 98.5 73 HIS B O 1
ATOM 3635 N N . LYS B 1 74 ? 14.836 -16.812 -21.078 1 97.44 74 LYS B N 1
ATOM 3636 C CA . LYS B 1 74 ? 15.969 -17.375 -20.344 1 97.44 74 LYS B CA 1
ATOM 3637 C C . LYS B 1 74 ? 16.438 -18.688 -20.969 1 97.44 74 LYS B C 1
ATOM 3639 O O . LYS B 1 74 ? 17.625 -18.906 -21.109 1 97.44 74 LYS B O 1
ATOM 3644 N N . ALA B 1 75 ? 15.508 -19.516 -21.359 1 97.06 75 ALA B N 1
ATOM 3645 C CA . ALA B 1 75 ? 15.805 -20.875 -21.828 1 97.06 75 ALA B CA 1
ATOM 3646 C C . ALA B 1 75 ? 16.406 -20.844 -23.234 1 97.06 75 ALA B C 1
ATOM 3648 O O . ALA B 1 75 ? 17.266 -21.656 -23.562 1 97.06 75 ALA B O 1
ATOM 3649 N N . THR B 1 76 ? 16 -19.828 -24.094 1 97.25 76 THR B N 1
ATOM 3650 C CA . THR B 1 76 ? 16.344 -19.891 -25.516 1 97.25 76 THR B CA 1
ATOM 3651 C C . THR B 1 76 ? 17.266 -18.734 -25.906 1 97.25 76 THR B C 1
ATOM 3653 O O . THR B 1 76 ? 17.922 -18.781 -26.938 1 97.25 76 THR B O 1
ATOM 3656 N N . GLY B 1 77 ? 17.172 -17.609 -25.141 1 96.69 77 GLY B N 1
ATOM 3657 C CA . GLY B 1 77 ? 17.953 -16.422 -25.469 1 96.69 77 GLY B CA 1
ATOM 3658 C C . GLY B 1 77 ? 17.281 -15.562 -26.531 1 96.69 77 GLY B C 1
ATOM 3659 O O . GLY B 1 77 ? 17.797 -14.5 -26.875 1 96.69 77 GLY B O 1
ATOM 3660 N N . GLU B 1 78 ? 16.156 -15.969 -27 1 97.38 78 GLU B N 1
ATOM 3661 C CA . GLU B 1 78 ? 15.5 -15.219 -28.062 1 97.38 78 GLU B CA 1
ATOM 3662 C C . GLU B 1 78 ? 14.992 -13.875 -27.562 1 97.38 78 GLU B C 1
ATOM 3664 O O . GLU B 1 78 ? 14.25 -13.812 -26.578 1 97.38 78 GLU B O 1
ATOM 3669 N N . THR B 1 79 ? 15.227 -12.828 -28.312 1 97.81 79 THR B N 1
ATOM 3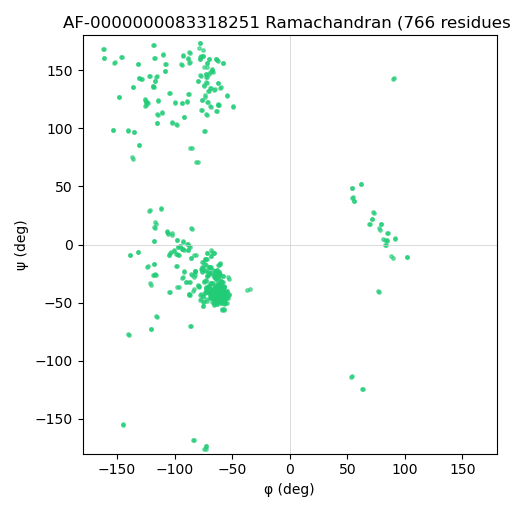670 C CA . THR B 1 79 ? 14.945 -11.469 -27.859 1 97.81 79 THR B CA 1
ATOM 3671 C C . THR B 1 79 ? 13.477 -11.125 -28.062 1 97.81 79 THR B C 1
ATOM 3673 O O . THR B 1 79 ? 12.953 -10.195 -27.438 1 97.81 79 THR B O 1
ATOM 3676 N N . ALA B 1 80 ? 12.836 -11.844 -29 1 98.44 80 ALA B N 1
ATOM 3677 C CA . ALA B 1 80 ? 11.414 -11.594 -29.25 1 98.44 80 ALA B CA 1
ATOM 3678 C C . ALA B 1 80 ? 10.594 -11.789 -27.969 1 98.44 80 ALA B C 1
ATOM 3680 O O . ALA B 1 80 ? 9.617 -11.078 -27.75 1 98.44 80 ALA B O 1
ATOM 3681 N N . TYR B 1 81 ? 10.961 -12.742 -27.156 1 98.75 81 TYR B N 1
ATOM 3682 C CA . TYR B 1 81 ? 10.266 -13 -25.891 1 98.75 81 TYR B CA 1
ATOM 3683 C C . TYR B 1 81 ? 10.406 -11.828 -24.938 1 98.75 81 TYR B C 1
ATOM 3685 O O . TYR B 1 81 ? 9.422 -11.391 -24.328 1 98.75 81 TYR B O 1
ATOM 3693 N N . ARG B 1 82 ? 11.594 -11.305 -24.828 1 98.56 82 ARG B N 1
ATOM 3694 C CA . ARG B 1 82 ? 11.844 -10.164 -23.969 1 98.56 82 ARG B CA 1
ATOM 3695 C C . ARG B 1 82 ? 11.047 -8.945 -24.422 1 98.56 82 ARG B C 1
ATOM 3697 O O . ARG B 1 82 ? 10.414 -8.266 -23.594 1 98.56 82 ARG B O 1
ATOM 3704 N N . ALA B 1 83 ? 11.117 -8.695 -25.688 1 98.75 83 ALA B N 1
ATOM 3705 C CA . ALA B 1 83 ? 10.414 -7.531 -26.234 1 98.75 83 ALA B CA 1
ATOM 3706 C C . ALA B 1 83 ? 8.93 -7.59 -25.906 1 98.75 83 ALA B C 1
ATOM 3708 O O . ALA B 1 83 ? 8.344 -6.602 -25.453 1 98.75 83 ALA B O 1
ATOM 3709 N N . ALA B 1 84 ? 8.32 -8.727 -26.125 1 98.81 84 ALA B N 1
ATOM 3710 C CA . ALA B 1 84 ? 6.898 -8.906 -25.859 1 98.81 84 ALA B CA 1
ATOM 3711 C C . ALA B 1 84 ? 6.602 -8.766 -24.375 1 98.81 84 ALA B C 1
ATOM 3713 O O . ALA B 1 84 ? 5.625 -8.117 -23.984 1 98.81 84 ALA B O 1
ATOM 3714 N N . ALA B 1 85 ? 7.383 -9.375 -23.5 1 98.88 85 ALA B N 1
ATOM 3715 C CA . ALA B 1 85 ? 7.195 -9.32 -22.047 1 98.88 85 ALA B CA 1
ATOM 3716 C C . ALA B 1 85 ? 7.238 -7.883 -21.547 1 98.88 85 ALA B C 1
ATOM 3718 O O . ALA B 1 85 ? 6.402 -7.48 -20.734 1 98.88 85 ALA B O 1
ATOM 3719 N N . GLU B 1 86 ? 8.195 -7.098 -22.031 1 98.88 86 GLU B N 1
ATOM 3720 C CA . GLU B 1 86 ? 8.359 -5.711 -21.609 1 98.88 86 GLU B CA 1
ATOM 3721 C C . GLU B 1 86 ? 7.172 -4.855 -22.047 1 98.88 86 GLU B C 1
ATOM 3723 O O . GLU B 1 86 ? 6.734 -3.965 -21.328 1 98.88 86 GLU B O 1
ATOM 3728 N N . GLU B 1 87 ? 6.688 -5.137 -23.219 1 98.81 87 GLU B N 1
ATOM 3729 C CA . GLU B 1 87 ? 5.539 -4.383 -23.719 1 98.81 87 GLU B CA 1
ATOM 3730 C C . GLU B 1 87 ? 4.293 -4.672 -22.875 1 98.81 87 GLU B C 1
ATOM 3732 O O . GLU B 1 87 ? 3.504 -3.77 -22.594 1 98.81 87 GLU B O 1
ATOM 3737 N N . VAL B 1 88 ? 4.066 -5.938 -22.5 1 98.81 88 VAL B N 1
ATOM 3738 C CA . VAL B 1 88 ? 2.936 -6.277 -21.641 1 98.81 88 VAL B CA 1
ATOM 3739 C C . VAL B 1 88 ? 3.08 -5.574 -20.297 1 98.81 88 VAL B C 1
ATOM 3741 O O . VAL B 1 88 ? 2.102 -5.062 -19.75 1 98.81 88 VAL B O 1
ATOM 3744 N N . GLU B 1 89 ? 4.285 -5.598 -19.75 1 98.75 89 GLU B N 1
ATOM 3745 C CA . GLU B 1 89 ? 4.539 -4.91 -18.484 1 98.75 89 GLU B CA 1
ATOM 3746 C C . GLU B 1 89 ? 4.133 -3.441 -18.562 1 98.75 89 GLU B C 1
ATOM 3748 O O . GLU B 1 89 ? 3.512 -2.914 -17.641 1 98.75 89 GLU B O 1
ATOM 3753 N N . GLU B 1 90 ? 4.48 -2.771 -19.641 1 98.5 90 GLU B N 1
ATOM 3754 C CA . GLU B 1 90 ? 4.129 -1.368 -19.828 1 98.5 90 GLU B CA 1
ATOM 3755 C C . GLU B 1 90 ? 2.613 -1.178 -19.859 1 98.5 90 GLU B C 1
ATOM 3757 O O . GLU B 1 90 ? 2.098 -0.202 -19.312 1 98.5 90 GLU B O 1
ATOM 3762 N N . ARG B 1 91 ? 1.922 -2.084 -20.469 1 98.5 91 ARG B N 1
ATOM 3763 C CA . ARG B 1 91 ? 0.466 -2.01 -20.516 1 98.5 91 ARG B CA 1
ATOM 3764 C C . ARG B 1 91 ? -0.136 -2.084 -19.109 1 98.5 91 ARG B C 1
ATOM 3766 O O . ARG B 1 91 ? -1.152 -1.446 -18.828 1 98.5 91 ARG B O 1
ATOM 3773 N N . LEU B 1 92 ? 0.469 -2.842 -18.25 1 98.5 92 LEU B N 1
ATOM 3774 C CA . LEU B 1 92 ? -0.065 -3.062 -16.906 1 98.5 92 LEU B CA 1
ATOM 3775 C C . LEU B 1 92 ? 0.08 -1.809 -16.047 1 98.5 92 LEU B C 1
ATOM 3777 O O . LEU B 1 92 ? -0.484 -1.731 -14.953 1 98.5 92 LEU B O 1
ATOM 3781 N N . ASP B 1 93 ? 0.773 -0.743 -16.516 1 97.81 93 ASP B N 1
ATOM 3782 C CA . ASP B 1 93 ? 0.818 0.542 -15.82 1 97.81 93 ASP B CA 1
ATOM 3783 C C . ASP B 1 93 ? -0.584 1.119 -15.641 1 97.81 93 ASP B C 1
ATOM 3785 O O . ASP B 1 93 ? -0.859 1.803 -14.656 1 97.81 93 ASP B O 1
ATOM 3789 N N . GLU B 1 94 ? -1.385 0.793 -16.625 1 97.44 94 GLU B N 1
ATOM 3790 C CA . GLU B 1 94 ? -2.766 1.255 -16.531 1 97.44 94 GLU B CA 1
ATOM 3791 C C . GLU B 1 94 ? -3.434 0.748 -15.25 1 97.44 94 GLU B C 1
ATOM 3793 O O . GLU B 1 94 ? -4.184 1.479 -14.602 1 97.44 94 GLU B O 1
ATOM 3798 N N . ALA B 1 95 ? -3.197 -0.447 -14.883 1 98 95 ALA B N 1
ATOM 3799 C CA . ALA B 1 95 ? -3.768 -1.023 -13.664 1 98 95 ALA B CA 1
ATOM 3800 C C . ALA B 1 95 ? -3.184 -0.363 -12.422 1 98 95 ALA B C 1
ATOM 3802 O O . ALA B 1 95 ? -3.908 -0.08 -11.461 1 98 95 ALA B O 1
ATOM 3803 N N . LEU B 1 96 ? -1.882 -0.089 -12.383 1 97.19 96 LEU B N 1
ATOM 3804 C CA . LEU B 1 96 ? -1.241 0.541 -11.234 1 97.19 96 LEU B CA 1
ATOM 3805 C C . LEU B 1 96 ? -1.785 1.948 -11.016 1 97.19 96 LEU B C 1
ATOM 3807 O O . LEU B 1 96 ? -1.995 2.365 -9.875 1 97.19 96 LEU B O 1
ATOM 3811 N N . LEU B 1 97 ? -2 2.611 -12.062 1 94.31 97 LEU B N 1
ATOM 3812 C CA . LEU B 1 97 ? -2.508 3.975 -11.953 1 94.31 97 LEU B CA 1
ATOM 3813 C C . LEU B 1 97 ? -3.979 3.975 -11.547 1 94.31 97 LEU B C 1
ATOM 3815 O O . LEU B 1 97 ? -4.406 4.816 -10.75 1 94.31 97 LEU B O 1
ATOM 3819 N N . GLY B 1 98 ? -4.715 3.119 -12.086 1 95.69 98 GLY B N 1
ATOM 3820 C CA . GLY B 1 98 ? -6.129 3.047 -11.773 1 95.69 98 GLY B CA 1
ATOM 3821 C C . GLY B 1 98 ? -6.402 2.562 -10.359 1 95.69 98 GLY B C 1
ATOM 3822 O O . GLY B 1 98 ? -7.289 3.082 -9.68 1 95.69 98 GLY B O 1
ATOM 3823 N N . PHE B 1 99 ? -5.742 1.51 -9.906 1 96.88 99 PHE B N 1
ATOM 3824 C CA . PHE B 1 99 ? -5.688 1.019 -8.531 1 96.88 99 PHE B CA 1
ATOM 3825 C C . PHE B 1 99 ? -6.969 0.272 -8.18 1 96.88 99 PHE B C 1
ATOM 3827 O O . PHE B 1 99 ? -6.926 -0.743 -7.477 1 96.88 99 PHE B O 1
ATOM 3834 N N . ASP B 1 100 ? -8.203 0.669 -8.539 1 94.31 100 ASP B N 1
ATOM 3835 C CA . ASP B 1 100 ? -9.508 0.266 -8.016 1 94.31 100 ASP B CA 1
ATOM 3836 C C . ASP B 1 100 ? -9.727 -1.235 -8.18 1 94.31 100 ASP B C 1
ATOM 3838 O O . ASP B 1 100 ? -10.414 -1.862 -7.371 1 94.31 100 ASP B O 1
ATOM 3842 N N . GLY B 1 101 ? -9.172 -1.781 -9.211 1 96.94 101 GLY B N 1
ATOM 3843 C CA . GLY B 1 101 ? -9.398 -3.193 -9.469 1 96.94 101 GLY B CA 1
ATOM 3844 C C . GLY B 1 101 ? -8.32 -4.086 -8.875 1 96.94 101 GLY B C 1
ATOM 3845 O O . GLY B 1 101 ? -8.414 -5.312 -8.961 1 96.94 101 GLY B O 1
ATOM 3846 N N . LEU B 1 102 ? -7.305 -3.494 -8.297 1 97.94 102 LEU B N 1
ATOM 3847 C CA . LEU B 1 102 ? -6.188 -4.277 -7.777 1 97.94 102 LEU B CA 1
ATOM 3848 C C . LEU B 1 102 ? -6.539 -4.887 -6.422 1 97.94 102 LEU B C 1
ATOM 3850 O O . LEU B 1 102 ? -7.215 -4.25 -5.609 1 97.94 102 LEU B O 1
ATOM 3854 N N . HIS B 1 103 ? -6.141 -6.039 -6.195 1 98 103 HIS B N 1
ATOM 3855 C CA . HIS B 1 103 ? -6.301 -6.75 -4.934 1 98 103 HIS B CA 1
ATOM 3856 C C . HIS B 1 103 ? -5.098 -7.645 -4.648 1 98 103 HIS B C 1
ATOM 3858 O O . HIS B 1 103 ? -3.988 -7.367 -5.105 1 98 103 HIS B O 1
ATOM 3864 N N . HIS B 1 104 ? -5.238 -8.703 -3.877 1 98.38 104 HIS B N 1
ATOM 3865 C CA . HIS B 1 104 ? -4.129 -9.492 -3.355 1 98.38 104 HIS B CA 1
ATOM 3866 C C . HIS B 1 104 ? -3.316 -10.117 -4.484 1 98.38 104 HIS B C 1
ATOM 3868 O O . HIS B 1 104 ? -2.164 -10.508 -4.285 1 98.38 104 HIS B O 1
ATOM 3874 N N . ASP B 1 105 ? -3.816 -10.211 -5.668 1 98.56 105 ASP B N 1
ATOM 3875 C CA . ASP B 1 105 ? -3.199 -10.961 -6.754 1 98.56 105 ASP B CA 1
ATOM 3876 C C . ASP B 1 105 ? -2.17 -10.117 -7.496 1 98.56 105 ASP B C 1
ATOM 3878 O O . ASP B 1 105 ? -1.736 -10.469 -8.594 1 98.56 105 ASP B O 1
ATOM 3882 N N . VAL B 1 106 ? -1.782 -9 -6.918 1 98.75 106 VAL B N 1
ATOM 3883 C CA . VAL B 1 106 ? -0.704 -8.219 -7.512 1 98.75 106 VAL B CA 1
ATOM 3884 C C . VAL B 1 106 ? 0.577 -9.047 -7.555 1 98.75 106 VAL B C 1
ATOM 3886 O O . VAL B 1 106 ? 1.452 -8.805 -8.391 1 98.75 106 VAL B O 1
ATOM 3889 N N . GLY B 1 107 ? 0.721 -10.039 -6.707 1 98.5 107 GLY B N 1
ATOM 3890 C CA . GLY B 1 107 ? 1.855 -10.945 -6.785 1 98.5 107 GLY B CA 1
ATOM 3891 C C . GLY B 1 107 ? 1.927 -11.695 -8.102 1 98.5 107 GLY B C 1
ATOM 3892 O O . GLY B 1 107 ? 2.959 -11.68 -8.773 1 98.5 107 GLY B O 1
ATOM 3893 N N . PHE B 1 108 ? 0.782 -12.289 -8.516 1 98.69 108 PHE B N 1
ATOM 3894 C CA . PHE B 1 108 ? 0.705 -12.984 -9.797 1 98.69 108 PHE B CA 1
ATOM 3895 C C . PHE B 1 108 ? 1.021 -12.039 -10.945 1 98.69 108 PHE B C 1
ATOM 3897 O O . PHE B 1 108 ? 1.661 -12.438 -11.922 1 98.69 108 PHE B O 1
ATOM 3904 N N . MET B 1 109 ? 0.605 -10.852 -10.812 1 98.75 109 MET B N 1
ATOM 3905 C CA . MET B 1 109 ? 0.683 -9.906 -11.922 1 98.75 109 MET B CA 1
ATOM 3906 C C . MET B 1 109 ? 2.096 -9.352 -12.055 1 98.75 109 MET B C 1
ATOM 3908 O O . MET B 1 109 ? 2.604 -9.203 -13.172 1 98.75 109 MET B O 1
ATOM 3912 N N . TRP B 1 110 ? 2.785 -9.133 -10.93 1 98.88 110 TRP B N 1
ATOM 3913 C CA . TRP B 1 110 ? 3.992 -8.336 -11.125 1 98.88 110 TRP B CA 1
ATOM 3914 C C . TRP B 1 110 ? 5.238 -9.133 -10.75 1 98.88 110 TRP B C 1
ATOM 3916 O O . TRP B 1 110 ? 6.355 -8.75 -11.109 1 98.88 110 TRP B O 1
ATOM 3926 N N . LEU B 1 111 ? 5.168 -10.25 -10.008 1 98.75 111 LEU B N 1
ATOM 3927 C CA . LEU B 1 111 ? 6.324 -11.133 -9.891 1 98.75 111 LEU B CA 1
ATOM 3928 C C . LEU B 1 111 ? 6.781 -11.609 -11.266 1 98.75 111 LEU B C 1
ATOM 3930 O O . LEU B 1 111 ? 7.98 -11.641 -11.547 1 98.75 111 LEU B O 1
ATOM 3934 N N . HIS B 1 112 ? 5.781 -11.82 -12.102 1 98.62 112 HIS B N 1
ATOM 3935 C CA . HIS B 1 112 ? 6.043 -12.469 -13.383 1 98.62 112 HIS B CA 1
ATOM 3936 C C . HIS B 1 112 ? 6.246 -11.438 -14.492 1 98.62 112 HIS B C 1
ATOM 3938 O O . HIS B 1 112 ? 6.473 -11.805 -15.648 1 98.62 112 HIS B O 1
ATOM 3944 N N . THR B 1 113 ? 6.137 -10.156 -14.172 1 98.75 113 THR B N 1
ATOM 3945 C CA . THR B 1 113 ? 6.387 -9.094 -15.133 1 98.75 113 THR B CA 1
ATOM 3946 C C . THR B 1 113 ? 7.523 -8.188 -14.656 1 98.75 113 THR B C 1
ATOM 3948 O O . THR B 1 113 ? 8.688 -8.438 -14.969 1 98.75 113 THR B O 1
ATOM 3951 N N . ALA B 1 114 ? 7.238 -7.418 -13.688 1 98.88 114 ALA B N 1
ATOM 3952 C CA . ALA B 1 114 ? 8.164 -6.371 -13.266 1 98.88 114 ALA B CA 1
ATOM 3953 C C . ALA B 1 114 ? 9.352 -6.957 -12.5 1 98.88 114 ALA B C 1
ATOM 3955 O O . ALA B 1 114 ? 10.5 -6.629 -12.781 1 98.88 114 ALA B O 1
ATOM 3956 N N . VAL B 1 115 ? 9.109 -7.777 -11.547 1 98.88 115 VAL B N 1
ATOM 3957 C CA . VAL B 1 115 ? 10.188 -8.352 -10.75 1 98.88 115 VAL B CA 1
ATOM 3958 C C . VAL B 1 115 ? 11.055 -9.25 -11.625 1 98.88 115 VAL B C 1
ATOM 3960 O O . VAL B 1 115 ? 12.289 -9.219 -11.531 1 98.88 115 VAL B O 1
ATOM 3963 N N . ALA B 1 116 ? 10.367 -10.062 -12.461 1 98.81 116 ALA B N 1
ATOM 3964 C CA . ALA B 1 116 ? 11.125 -10.875 -13.406 1 98.81 116 ALA B CA 1
ATOM 3965 C C . ALA B 1 116 ? 12.016 -10.008 -14.289 1 98.81 116 ALA B C 1
ATOM 3967 O O . ALA B 1 116 ? 13.203 -10.289 -14.445 1 98.81 116 ALA B O 1
ATOM 3968 N N . ASN B 1 117 ? 11.43 -8.984 -14.898 1 98.81 117 ASN B N 1
ATOM 3969 C CA . ASN B 1 117 ? 12.188 -8.055 -15.734 1 98.81 117 ASN B CA 1
ATOM 3970 C C . ASN B 1 117 ? 13.375 -7.469 -14.984 1 98.81 117 ASN B C 1
ATOM 3972 O O . ASN B 1 117 ? 14.508 -7.523 -15.461 1 98.81 117 ASN B O 1
ATOM 3976 N N . TYR B 1 118 ? 13.188 -7.047 -13.812 1 98.69 118 TYR B N 1
ATOM 3977 C CA . TYR B 1 118 ? 14.25 -6.449 -13 1 98.69 118 TYR B CA 1
ATOM 3978 C C . TYR B 1 118 ? 15.359 -7.457 -12.727 1 98.69 118 TYR B C 1
ATOM 3980 O O . TYR B 1 118 ? 16.547 -7.141 -12.852 1 98.69 118 TYR B O 1
ATOM 3988 N N . ARG B 1 119 ? 14.984 -8.625 -12.336 1 97.75 119 ARG B N 1
ATOM 3989 C CA . ARG B 1 119 ? 15.961 -9.672 -12.039 1 97.75 119 ARG B CA 1
ATOM 3990 C C . ARG B 1 119 ? 16.797 -10 -13.273 1 97.75 119 ARG B C 1
ATOM 3992 O O . ARG B 1 119 ? 17.984 -10.312 -13.156 1 97.75 119 ARG B O 1
ATOM 3999 N N . LEU B 1 120 ? 16.188 -9.922 -14.406 1 97.25 120 LEU B N 1
ATOM 4000 C CA . LEU B 1 120 ? 16.859 -10.375 -15.617 1 97.25 120 LEU B CA 1
ATOM 4001 C C . LEU B 1 120 ? 17.578 -9.227 -16.312 1 97.25 120 LEU B C 1
ATOM 4003 O O . LEU B 1 120 ? 18.609 -9.445 -16.953 1 97.25 120 LEU B O 1
ATOM 4007 N N . THR B 1 121 ? 17.078 -7.973 -16.141 1 97.5 121 THR B N 1
ATOM 4008 C CA . THR B 1 121 ? 17.609 -6.898 -16.984 1 97.5 121 THR B CA 1
ATOM 4009 C C . THR B 1 121 ? 18.156 -5.77 -16.109 1 97.5 121 THR B C 1
ATOM 4011 O O . THR B 1 121 ? 18.891 -4.91 -16.594 1 97.5 121 THR B O 1
ATOM 4014 N N . GLY B 1 122 ? 17.766 -5.695 -14.859 1 97.94 122 GLY B N 1
ATOM 4015 C CA . GLY B 1 122 ? 18.188 -4.594 -14 1 97.94 122 GLY B CA 1
ATOM 4016 C C . GLY B 1 122 ? 17.391 -3.324 -14.234 1 97.94 122 GLY B C 1
ATOM 4017 O O . GLY B 1 122 ? 17.797 -2.246 -13.789 1 97.94 122 GLY B O 1
ATOM 4018 N N . SER B 1 123 ? 16.234 -3.428 -14.875 1 98.19 123 SER B N 1
ATOM 4019 C CA . SER B 1 123 ? 15.422 -2.256 -15.195 1 98.19 123 SER B CA 1
ATOM 4020 C C . SER B 1 123 ? 14.969 -1.533 -13.93 1 98.19 123 SER B C 1
ATOM 4022 O O . SER B 1 123 ? 14.195 -2.08 -13.141 1 98.19 123 SER B O 1
ATOM 4024 N N . ALA B 1 124 ? 15.359 -0.233 -13.805 1 97.81 124 ALA B N 1
ATOM 4025 C CA . ALA B 1 124 ? 14.992 0.564 -12.641 1 97.81 124 ALA B CA 1
ATOM 4026 C C . ALA B 1 124 ? 13.484 0.786 -12.586 1 97.81 124 ALA B C 1
ATOM 4028 O O . ALA B 1 124 ? 12.891 0.767 -11.5 1 97.81 124 ALA B O 1
ATOM 4029 N N . ARG B 1 125 ? 12.914 1.037 -13.719 1 97.75 125 ARG B N 1
ATOM 4030 C CA . ARG B 1 125 ? 11.469 1.239 -13.766 1 97.75 125 ARG B CA 1
ATOM 4031 C C . ARG B 1 125 ? 10.719 -0.024 -13.344 1 97.75 125 ARG B C 1
ATOM 4033 O O . ARG B 1 125 ? 9.703 0.05 -12.648 1 97.75 125 ARG B O 1
ATOM 4040 N N . SER B 1 126 ? 11.195 -1.179 -13.781 1 98.75 126 SER B N 1
ATOM 4041 C CA . SER B 1 126 ? 10.586 -2.443 -13.375 1 98.75 126 SER B CA 1
ATOM 4042 C C . SER B 1 126 ? 10.711 -2.666 -11.875 1 98.75 126 SER B C 1
ATOM 4044 O O . SER B 1 126 ? 9.781 -3.156 -11.234 1 98.75 126 SER B O 1
ATOM 4046 N N . ARG B 1 127 ? 11.875 -2.324 -11.344 1 98.56 127 ARG B N 1
ATOM 4047 C CA . ARG B 1 127 ? 12.047 -2.385 -9.898 1 98.56 127 ARG B CA 1
ATOM 4048 C C . ARG B 1 127 ? 10.984 -1.55 -9.188 1 98.56 127 ARG B C 1
ATOM 4050 O O . ARG B 1 127 ? 10.367 -2.006 -8.219 1 98.56 127 ARG B O 1
ATOM 4057 N N . SER B 1 128 ? 10.789 -0.371 -9.688 1 98.12 128 SER B N 1
ATOM 4058 C CA . SER B 1 128 ? 9.805 0.541 -9.109 1 98.12 128 SER B CA 1
ATOM 4059 C C . SER B 1 128 ? 8.398 -0.041 -9.195 1 98.12 128 SER B C 1
ATOM 4061 O O . SER B 1 128 ? 7.633 0.038 -8.227 1 98.12 128 SER B O 1
ATOM 4063 N N . ARG B 1 129 ? 8.047 -0.623 -10.344 1 98.62 129 ARG B N 1
ATOM 4064 C CA . ARG B 1 129 ? 6.746 -1.261 -10.508 1 98.62 129 ARG B CA 1
ATOM 4065 C C . ARG B 1 129 ? 6.547 -2.369 -9.484 1 98.62 129 ARG B C 1
ATOM 4067 O O . ARG B 1 129 ? 5.477 -2.477 -8.875 1 98.62 129 ARG B O 1
ATOM 4074 N N . GLY B 1 130 ? 7.609 -3.203 -9.359 1 98.81 130 GLY B N 1
ATOM 4075 C CA . GLY B 1 130 ? 7.547 -4.293 -8.398 1 98.81 130 GLY B CA 1
ATOM 4076 C C . GLY B 1 130 ? 7.344 -3.822 -6.973 1 98.81 130 GLY B C 1
ATOM 4077 O O . GLY B 1 130 ? 6.527 -4.383 -6.238 1 98.81 130 GLY B O 1
ATOM 4078 N N . LEU B 1 131 ? 8.039 -2.791 -6.574 1 98.75 131 LEU B N 1
ATOM 4079 C CA . LEU B 1 131 ? 7.938 -2.26 -5.219 1 98.75 131 LEU B CA 1
ATOM 4080 C C . LEU B 1 131 ? 6.582 -1.594 -5 1 98.75 131 LEU B C 1
ATOM 4082 O O . LEU B 1 131 ? 6.031 -1.643 -3.896 1 98.75 131 LEU B O 1
ATOM 4086 N N . GLN B 1 132 ? 6.051 -0.941 -6.035 1 98.69 132 GLN B N 1
ATOM 4087 C CA . GLN B 1 132 ? 4.703 -0.391 -5.934 1 98.69 132 GLN B CA 1
ATOM 4088 C C . GLN B 1 132 ? 3.674 -1.493 -5.699 1 98.69 132 GLN B C 1
ATOM 4090 O O . GLN B 1 132 ? 2.795 -1.359 -4.844 1 98.69 132 GLN B O 1
ATOM 4095 N N . ALA B 1 133 ? 3.797 -2.557 -6.469 1 98.81 133 ALA B N 1
ATOM 4096 C CA . ALA B 1 133 ? 2.895 -3.691 -6.289 1 98.81 133 ALA B CA 1
ATOM 4097 C C . ALA B 1 133 ? 3.02 -4.277 -4.887 1 98.81 133 ALA B C 1
ATOM 4099 O O . ALA B 1 133 ? 2.016 -4.621 -4.258 1 98.81 133 ALA B O 1
ATOM 4100 N N . ALA B 1 134 ? 4.258 -4.41 -4.402 1 98.88 134 ALA B N 1
ATOM 4101 C CA . ALA B 1 134 ? 4.484 -4.918 -3.051 1 98.88 134 ALA B CA 1
ATOM 4102 C C . ALA B 1 134 ? 3.838 -4.012 -2.008 1 98.88 134 ALA B C 1
ATOM 4104 O O . ALA B 1 134 ? 3.281 -4.492 -1.019 1 98.88 134 ALA B O 1
ATOM 4105 N N . SER B 1 135 ? 3.926 -2.738 -2.232 1 98.62 135 SER B N 1
ATOM 4106 C CA . SER B 1 135 ? 3.287 -1.775 -1.342 1 98.62 135 SER B CA 1
ATOM 4107 C C . SER B 1 135 ? 1.773 -1.955 -1.328 1 98.62 135 SER B C 1
ATOM 4109 O O . SER B 1 135 ? 1.145 -1.887 -0.27 1 98.62 135 SER B O 1
ATOM 4111 N N . VAL B 1 136 ? 1.144 -2.123 -2.475 1 98.62 136 VAL B N 1
ATOM 4112 C CA . VAL B 1 136 ? -0.293 -2.359 -2.574 1 98.62 136 VAL B CA 1
ATOM 4113 C C . VAL B 1 136 ? -0.669 -3.605 -1.774 1 98.62 136 VAL B C 1
ATOM 4115 O O . VAL B 1 136 ? -1.645 -3.596 -1.02 1 98.62 136 VAL B O 1
ATOM 4118 N N . LEU B 1 137 ? 0.125 -4.652 -1.961 1 98.88 137 LEU B N 1
ATOM 4119 C CA . LEU B 1 137 ? -0.154 -5.898 -1.251 1 98.88 137 LEU B CA 1
ATOM 4120 C C . LEU B 1 137 ? -0.012 -5.707 0.256 1 98.88 137 LEU B C 1
ATOM 4122 O O . LEU B 1 137 ? -0.876 -6.137 1.024 1 98.88 137 LEU B O 1
ATOM 4126 N N . ALA B 1 138 ? 1.067 -5.07 0.678 1 98.88 138 ALA B N 1
ATOM 4127 C CA . ALA B 1 138 ? 1.29 -4.812 2.098 1 98.88 138 ALA B CA 1
ATOM 4128 C C . ALA B 1 138 ? 0.163 -3.967 2.686 1 98.88 138 ALA B C 1
ATOM 4130 O O . ALA B 1 138 ? -0.215 -4.148 3.846 1 98.88 138 ALA B O 1
ATOM 4131 N N . GLY B 1 139 ? -0.349 -3.061 1.885 1 98.69 139 GLY B N 1
ATOM 4132 C CA . GLY B 1 139 ? -1.431 -2.195 2.326 1 98.69 139 GLY B CA 1
ATOM 4133 C C . GLY B 1 139 ? -2.723 -2.943 2.596 1 98.69 139 GLY B C 1
ATOM 4134 O O . GLY B 1 139 ? -3.68 -2.371 3.119 1 98.69 139 GLY B O 1
ATOM 4135 N N . ARG B 1 140 ? -2.771 -4.227 2.266 1 98.75 140 ARG B N 1
ATOM 4136 C CA . ARG B 1 140 ? -3.975 -5.023 2.48 1 98.75 140 ARG B CA 1
ATOM 4137 C C . ARG B 1 140 ? -3.879 -5.824 3.773 1 98.75 140 ARG B C 1
ATOM 4139 O O . ARG B 1 140 ? -4.773 -6.609 4.094 1 98.75 140 ARG B O 1
ATOM 4146 N N . TYR B 1 141 ? -2.824 -5.645 4.539 1 98.88 141 TYR B N 1
ATOM 4147 C CA . TYR B 1 141 ? -2.588 -6.363 5.785 1 98.88 141 TYR B CA 1
ATOM 4148 C C . TYR B 1 141 ? -3.541 -5.887 6.875 1 98.88 141 TYR B C 1
ATOM 4150 O O . TYR B 1 141 ? -3.639 -4.688 7.145 1 98.88 141 TYR B O 1
ATOM 4158 N N . ASN B 1 142 ? -4.301 -6.805 7.43 1 98.81 142 ASN B N 1
ATOM 4159 C CA . ASN B 1 142 ? -5.113 -6.598 8.625 1 98.81 142 ASN B CA 1
ATOM 4160 C C . ASN B 1 142 ? -4.352 -6.973 9.891 1 98.81 142 ASN B C 1
ATOM 4162 O O . ASN B 1 142 ? -4.125 -8.156 10.156 1 98.81 142 ASN B O 1
ATOM 4166 N N . PRO B 1 143 ? -4 -5.969 10.664 1 98.38 143 PRO B N 1
ATOM 4167 C CA . PRO B 1 143 ? -3.152 -6.262 11.82 1 98.38 143 PRO B CA 1
ATOM 4168 C C . PRO B 1 143 ? -3.898 -7.012 12.922 1 98.38 143 PRO B C 1
ATOM 4170 O O . PRO B 1 143 ? -3.285 -7.758 13.695 1 98.38 143 PRO B O 1
ATOM 4173 N N . ALA B 1 144 ? -5.195 -6.895 13.062 1 97.5 144 ALA B N 1
ATOM 4174 C CA . ALA B 1 144 ? -5.969 -7.551 14.117 1 97.5 144 ALA B CA 1
ATOM 4175 C C . ALA B 1 144 ? -6.004 -9.062 13.906 1 97.5 144 ALA B C 1
ATOM 4177 O O . ALA B 1 144 ? -5.797 -9.828 14.852 1 97.5 144 ALA B O 1
ATOM 4178 N N . GLY B 1 145 ? -6.262 -9.445 12.68 1 98.19 145 GLY B N 1
ATOM 4179 C CA . GLY B 1 145 ? -6.348 -10.859 12.367 1 98.19 145 GLY B CA 1
ATOM 4180 C C . GLY B 1 145 ? -5.059 -11.43 11.805 1 98.19 145 GLY B C 1
ATOM 4181 O O . GLY B 1 145 ? -4.945 -12.641 11.594 1 98.19 145 GLY B O 1
ATOM 4182 N N . ARG B 1 146 ? -4.098 -10.586 11.492 1 98.56 146 ARG B N 1
ATOM 4183 C CA . ARG B 1 146 ? -2.781 -10.953 10.977 1 98.56 146 ARG B CA 1
ATOM 4184 C C . ARG B 1 146 ? -2.898 -11.68 9.641 1 98.56 146 ARG B C 1
ATOM 4186 O O . ARG B 1 146 ? -2.352 -12.773 9.477 1 98.56 146 ARG B O 1
ATOM 4193 N N . PHE B 1 147 ? -3.584 -11.109 8.727 1 98.81 147 PHE B N 1
ATOM 4194 C CA . PHE B 1 147 ? -3.771 -11.711 7.406 1 98.81 147 PHE B CA 1
ATOM 4195 C C . PHE B 1 147 ? -3.846 -10.633 6.328 1 98.81 147 PHE B C 1
ATOM 4197 O O . PHE B 1 147 ? -4.004 -9.445 6.637 1 98.81 147 PHE B O 1
ATOM 4204 N N . LEU B 1 148 ? -3.627 -11.023 5.047 1 98.88 148 LEU B N 1
ATOM 4205 C CA . LEU B 1 148 ? -3.816 -10.172 3.877 1 98.88 148 LEU B CA 1
ATOM 4206 C C . LEU B 1 148 ? -5.215 -10.352 3.295 1 98.88 148 LEU B C 1
ATOM 4208 O O . LEU B 1 148 ? -5.598 -11.461 2.918 1 98.88 148 LEU B O 1
ATOM 4212 N N . ARG B 1 149 ? -5.914 -9.242 3.238 1 98.69 149 ARG B N 1
ATOM 4213 C CA . ARG B 1 149 ? -7.234 -9.25 2.619 1 98.69 149 ARG B CA 1
ATOM 4214 C C . ARG B 1 149 ? -7.148 -9.664 1.155 1 98.69 149 ARG B C 1
ATOM 4216 O O . ARG B 1 149 ? -6.328 -9.148 0.4 1 98.69 149 ARG B O 1
ATOM 4223 N N . ALA B 1 150 ? -7.996 -10.531 0.689 1 98 150 ALA B N 1
ATOM 4224 C CA . ALA B 1 150 ? -7.871 -11.133 -0.638 1 98 150 ALA B CA 1
ATOM 4225 C C . ALA B 1 150 ? -8.523 -10.25 -1.699 1 98 150 ALA B C 1
ATOM 4227 O O . ALA B 1 150 ? -7.852 -9.758 -2.607 1 98 150 ALA B O 1
ATOM 4228 N N . TRP B 1 151 ? -9.828 -10.086 -1.776 1 97.81 151 TRP B N 1
ATOM 4229 C CA . TRP B 1 151 ? -10.617 -9.461 -2.832 1 97.81 151 TRP B CA 1
ATOM 4230 C C . TRP B 1 151 ? -11.203 -8.133 -2.361 1 97.81 151 TRP B C 1
ATOM 4232 O O . TRP B 1 151 ? -11.164 -7.816 -1.17 1 97.81 151 TRP B O 1
ATOM 4242 N N . ASN B 1 152 ? -11.609 -7.402 -3.342 1 98 152 ASN B N 1
ATOM 4243 C CA . ASN B 1 152 ? -12.352 -6.176 -3.059 1 98 152 ASN B CA 1
ATOM 4244 C C . ASN B 1 152 ? -13.805 -6.473 -2.719 1 98 152 ASN B C 1
ATOM 4246 O O . ASN B 1 152 ? -14.273 -7.602 -2.883 1 98 152 ASN B O 1
ATOM 4250 N N . ASP B 1 153 ? -14.5 -5.492 -2.234 1 97.19 153 ASP B N 1
ATOM 4251 C CA . ASP B 1 153 ? -15.914 -5.625 -1.9 1 97.19 153 ASP B CA 1
ATOM 4252 C C . ASP B 1 153 ? -16.766 -5.812 -3.156 1 97.19 153 ASP B C 1
ATOM 4254 O O . ASP B 1 153 ? -16.375 -5.391 -4.246 1 97.19 153 ASP B O 1
ATOM 4258 N N . GLU B 1 154 ? -17.812 -6.484 -3.004 1 94.19 154 GLU B N 1
ATOM 4259 C CA . GLU B 1 154 ? -18.922 -6.512 -3.965 1 94.19 154 GLU B CA 1
ATOM 4260 C C . GLU B 1 154 ? -20.125 -5.75 -3.436 1 94.19 154 GLU B C 1
ATOM 4262 O O . GLU B 1 154 ? -20.25 -5.52 -2.23 1 94.19 154 GLU B O 1
ATOM 4267 N N . PRO B 1 155 ? -20.938 -5.285 -4.375 1 92.5 155 PRO B N 1
ATOM 4268 C CA . PRO B 1 155 ? -22.125 -4.613 -3.865 1 92.5 155 PRO B CA 1
ATOM 4269 C C . PRO B 1 155 ? -22.859 -5.434 -2.811 1 92.5 155 PRO B C 1
ATOM 4271 O O . PRO B 1 155 ? -23.281 -6.562 -3.08 1 92.5 155 PRO B O 1
ATOM 4274 N N . GLY B 1 156 ? -22.969 -4.934 -1.701 1 92.06 156 GLY B N 1
ATOM 4275 C CA . GLY B 1 156 ? -23.688 -5.566 -0.616 1 92.06 156 GLY B CA 1
ATOM 4276 C C . GLY B 1 156 ? -22.891 -6.621 0.114 1 92.06 156 GLY B C 1
ATOM 4277 O O . GLY B 1 156 ? -23.406 -7.324 0.981 1 92.06 156 GLY B O 1
ATOM 4278 N N . ASN B 1 157 ? -21.688 -6.777 -0.224 1 95.12 157 ASN B N 1
ATOM 4279 C CA . ASN B 1 157 ? -20.828 -7.785 0.402 1 95.12 157 ASN B CA 1
ATOM 4280 C C . ASN B 1 157 ? -19.453 -7.219 0.733 1 95.12 157 ASN B C 1
ATOM 4282 O O . ASN B 1 157 ? -18.562 -7.195 -0.122 1 95.12 157 ASN B O 1
ATOM 4286 N N . ASN B 1 158 ? -19.328 -6.828 1.969 1 97.5 158 ASN B N 1
ATOM 4287 C CA . ASN B 1 158 ? -18.031 -6.379 2.455 1 97.5 158 ASN B CA 1
ATOM 4288 C C . ASN B 1 158 ? -17.094 -7.555 2.723 1 97.5 158 ASN B C 1
ATOM 4290 O O . ASN B 1 158 ? -17.422 -8.453 3.5 1 97.5 158 ASN B O 1
ATOM 4294 N N . ARG B 1 159 ? -15.93 -7.562 2.129 1 98.31 159 ARG B N 1
ATOM 4295 C CA . ARG B 1 159 ? -15.008 -8.695 2.191 1 98.31 159 ARG B CA 1
ATOM 4296 C C . ARG B 1 159 ? -13.758 -8.336 2.99 1 98.31 159 ARG B C 1
ATOM 4298 O O . ARG B 1 159 ? -12.672 -8.852 2.715 1 98.31 159 ARG B O 1
ATOM 4305 N N . ALA B 1 160 ? -13.906 -7.457 3.992 1 98.44 160 ALA B N 1
ATOM 4306 C CA . ALA B 1 160 ? -12.766 -6.977 4.766 1 98.44 160 ALA B CA 1
ATOM 4307 C C . ALA B 1 160 ? -12.078 -8.125 5.5 1 98.44 160 ALA B C 1
ATOM 4309 O O . ALA B 1 160 ? -10.875 -8.07 5.77 1 98.44 160 ALA B O 1
ATOM 4310 N N . GLY B 1 161 ? -12.789 -9.172 5.758 1 98.62 161 GLY B N 1
ATOM 4311 C CA . GLY B 1 161 ? -12.234 -10.273 6.531 1 98.62 161 GLY B CA 1
ATOM 4312 C C . GLY B 1 161 ? -11.922 -11.5 5.688 1 98.62 161 GLY B C 1
ATOM 4313 O O . GLY B 1 161 ? -11.617 -12.562 6.223 1 98.62 161 GLY B O 1
ATOM 4314 N N . TRP B 1 162 ? -11.961 -11.367 4.348 1 98.56 162 TRP B N 1
ATOM 4315 C CA . TRP B 1 162 ? -11.859 -12.539 3.48 1 98.56 162 TRP B CA 1
ATOM 4316 C C . TRP B 1 162 ? -10.398 -12.836 3.145 1 98.56 162 TRP B C 1
ATOM 4318 O O . TRP B 1 162 ? -9.688 -11.977 2.617 1 98.56 162 TRP B O 1
ATOM 4328 N N . MET B 1 163 ? -9.984 -13.992 3.441 1 98.19 163 MET B N 1
ATOM 4329 C CA . MET B 1 163 ? -8.695 -14.562 3.068 1 98.19 163 MET B CA 1
ATOM 4330 C C . MET B 1 163 ? -8.875 -15.773 2.166 1 98.19 163 MET B C 1
ATOM 4332 O O . MET B 1 163 ? -9.797 -16.562 2.357 1 98.19 163 MET B O 1
ATOM 4336 N N . ILE B 1 164 ? -8.023 -15.906 1.179 1 98.62 164 ILE B N 1
ATOM 4337 C CA . ILE B 1 164 ? -8.125 -17.109 0.351 1 98.62 164 ILE B CA 1
ATOM 4338 C C . ILE B 1 164 ? -6.746 -17.734 0.189 1 98.62 164 ILE B C 1
ATOM 4340 O O . ILE B 1 164 ? -5.727 -17.047 0.281 1 98.62 164 ILE B O 1
ATOM 4344 N N . VAL B 1 165 ? -6.723 -19.016 -0.067 1 98.69 165 VAL B N 1
ATOM 4345 C CA . VAL B 1 165 ? -5.512 -19.828 -0.075 1 98.69 165 VAL B CA 1
ATOM 4346 C C . VAL B 1 165 ? -4.59 -19.375 -1.205 1 98.69 165 VAL B C 1
ATOM 4348 O O . VAL B 1 165 ? -3.367 -19.484 -1.097 1 98.69 165 VAL B O 1
ATOM 4351 N N . ASP B 1 166 ? -5.129 -18.719 -2.258 1 98.5 166 ASP B N 1
ATOM 4352 C CA . ASP B 1 166 ? -4.383 -18.266 -3.424 1 98.5 166 ASP B CA 1
ATOM 4353 C C . ASP B 1 166 ? -3.32 -17.25 -3.029 1 98.5 166 ASP B C 1
ATOM 4355 O O . ASP B 1 166 ? -2.297 -17.109 -3.701 1 98.5 166 ASP B O 1
ATOM 4359 N N . CYS B 1 167 ? -3.572 -16.562 -1.909 1 98.5 167 CYS B N 1
ATOM 4360 C CA . CYS B 1 167 ? -2.678 -15.492 -1.485 1 98.5 167 CYS B CA 1
ATOM 4361 C C . CYS B 1 167 ? -1.288 -16.031 -1.171 1 98.5 167 CYS B C 1
ATOM 4363 O O . CYS B 1 167 ? -0.303 -15.297 -1.221 1 98.5 167 CYS B O 1
ATOM 4365 N N . LEU B 1 168 ? -1.197 -17.328 -0.888 1 98.81 168 LEU B N 1
ATOM 4366 C CA . LEU B 1 168 ? 0.089 -17.938 -0.595 1 98.81 168 LEU B CA 1
ATOM 4367 C C . LEU B 1 168 ? 1.041 -17.812 -1.778 1 98.81 168 LEU B C 1
ATOM 4369 O O . LEU B 1 168 ? 2.258 -17.734 -1.595 1 98.81 168 LEU B O 1
ATOM 4373 N N . MET B 1 169 ? 0.465 -17.688 -2.973 1 98.75 169 MET B N 1
ATOM 4374 C CA . MET B 1 169 ? 1.293 -17.562 -4.168 1 98.75 169 MET B CA 1
ATOM 4375 C C . MET B 1 169 ? 1.678 -16.109 -4.41 1 98.75 169 MET B C 1
ATOM 4377 O O . MET B 1 169 ? 2.559 -15.82 -5.223 1 98.75 169 MET B O 1
ATOM 4381 N N . ASN B 1 170 ? 1.062 -15.219 -3.713 1 98.75 170 ASN B N 1
ATOM 4382 C CA . ASN B 1 170 ? 1.323 -13.797 -3.91 1 98.75 170 ASN B CA 1
ATOM 4383 C C . ASN B 1 170 ? 2.309 -13.258 -2.877 1 98.75 170 ASN B C 1
ATOM 4385 O O . ASN B 1 170 ? 3.002 -12.273 -3.129 1 98.75 170 ASN B O 1
ATOM 4389 N N . VAL B 1 171 ? 2.488 -13.969 -1.776 1 98.44 171 VAL B N 1
ATOM 4390 C CA . VAL B 1 171 ? 3.268 -13.5 -0.636 1 98.44 171 VAL B CA 1
ATOM 4391 C C . VAL B 1 171 ? 4.746 -13.438 -1.01 1 98.44 171 VAL B C 1
ATOM 4393 O O . VAL B 1 171 ? 5.504 -12.641 -0.454 1 98.44 171 VAL B O 1
ATOM 4396 N N . PRO B 1 172 ? 5.23 -14.234 -2.02 1 98.88 172 PRO B N 1
ATOM 4397 C CA . PRO B 1 172 ? 6.637 -14.117 -2.4 1 98.88 172 PRO B CA 1
ATOM 4398 C C . PRO B 1 172 ? 7.012 -12.703 -2.838 1 98.88 172 PRO B C 1
ATOM 4400 O O . PRO B 1 172 ? 8.164 -12.297 -2.703 1 98.88 172 PRO B O 1
ATOM 4403 N N . LEU B 1 173 ? 6.051 -11.969 -3.332 1 98.94 173 LEU B N 1
ATOM 4404 C CA . LEU B 1 173 ? 6.301 -10.578 -3.689 1 98.94 173 LEU B CA 1
ATOM 4405 C C . LEU B 1 173 ? 6.801 -9.789 -2.484 1 98.94 173 LEU B C 1
ATOM 4407 O O . LEU B 1 173 ? 7.68 -8.93 -2.619 1 98.94 173 LEU B O 1
ATOM 4411 N N . LEU B 1 174 ? 6.242 -10.062 -1.337 1 98.94 174 LEU B N 1
ATOM 4412 C CA . LEU B 1 174 ? 6.645 -9.375 -0.113 1 98.94 174 LEU B CA 1
ATOM 4413 C C . LEU B 1 174 ? 8.023 -9.836 0.344 1 98.94 174 LEU B C 1
ATOM 4415 O O . LEU B 1 174 ? 8.828 -9.031 0.814 1 98.94 174 LEU B O 1
ATOM 4419 N N . TYR B 1 175 ? 8.32 -11.164 0.215 1 98.94 175 TYR B N 1
ATOM 4420 C CA . TYR B 1 175 ? 9.672 -11.625 0.531 1 98.94 175 TYR B CA 1
ATOM 4421 C C . TYR B 1 175 ? 10.703 -10.922 -0.343 1 98.94 175 TYR B C 1
ATOM 4423 O O . TYR B 1 175 ? 11.734 -10.469 0.151 1 98.94 175 TYR B O 1
ATOM 4431 N N . TRP B 1 176 ? 10.406 -10.82 -1.613 1 98.88 176 TRP B N 1
ATOM 4432 C CA . TRP B 1 176 ? 11.305 -10.125 -2.529 1 98.88 176 TRP B CA 1
ATOM 4433 C C . TRP B 1 176 ? 11.5 -8.672 -2.107 1 98.88 176 TRP B C 1
ATOM 4435 O O . TRP B 1 176 ? 12.625 -8.18 -2.049 1 98.88 176 TRP B O 1
ATOM 4445 N N . ALA B 1 177 ? 10.43 -8.008 -1.84 1 98.88 177 ALA B N 1
ATOM 4446 C CA . ALA B 1 177 ? 10.508 -6.598 -1.467 1 98.88 177 ALA B CA 1
ATOM 4447 C C . ALA B 1 177 ? 11.359 -6.406 -0.216 1 98.88 177 ALA B C 1
ATOM 4449 O O . ALA B 1 177 ? 12.125 -5.441 -0.119 1 98.88 177 ALA B O 1
ATOM 4450 N N . SER B 1 178 ? 11.172 -7.254 0.744 1 98.81 178 SER B N 1
ATOM 4451 C CA . SER B 1 178 ? 11.969 -7.184 1.965 1 98.81 178 SER B CA 1
ATOM 4452 C C . SER B 1 178 ? 13.461 -7.312 1.664 1 98.81 178 SER B C 1
ATOM 4454 O O . SER B 1 178 ? 14.266 -6.527 2.16 1 98.81 178 SER B O 1
ATOM 4456 N N . GLU B 1 179 ? 13.781 -8.281 0.87 1 98.44 179 GLU B N 1
ATOM 4457 C CA . GLU B 1 179 ? 15.18 -8.492 0.513 1 98.44 179 GLU B CA 1
ATOM 4458 C C . GLU B 1 179 ? 15.734 -7.309 -0.276 1 98.44 179 GLU B C 1
ATOM 4460 O O . GLU B 1 179 ? 16.844 -6.84 -0.003 1 98.44 179 GLU B O 1
ATOM 4465 N N . GLU B 1 180 ? 14.984 -6.84 -1.204 1 97.88 180 GLU B N 1
ATOM 4466 C CA . GLU B 1 180 ? 15.406 -5.777 -2.107 1 97.88 180 GLU B CA 1
ATOM 4467 C C . GLU B 1 180 ? 15.648 -4.473 -1.352 1 97.88 180 GLU B C 1
ATOM 4469 O O . GLU B 1 180 ? 16.578 -3.73 -1.66 1 97.88 180 GLU B O 1
ATOM 4474 N N . THR B 1 181 ? 14.82 -4.234 -0.34 1 97.62 181 THR B N 1
ATOM 4475 C CA . THR B 1 181 ? 14.859 -2.939 0.33 1 97.62 181 THR B CA 1
ATOM 4476 C C . THR B 1 181 ? 15.555 -3.055 1.686 1 97.62 181 THR B C 1
ATOM 4478 O O . THR B 1 181 ? 15.773 -2.047 2.363 1 97.62 181 THR B O 1
ATOM 4481 N N . GLN B 1 182 ? 15.836 -4.27 2.117 1 97.88 182 GLN B N 1
ATOM 4482 C CA . GLN B 1 182 ? 16.344 -4.516 3.461 1 97.88 182 GLN B CA 1
ATOM 4483 C C . GLN B 1 182 ? 15.43 -3.906 4.52 1 97.88 182 GLN B C 1
ATOM 4485 O O . GLN B 1 182 ? 15.898 -3.232 5.438 1 97.88 182 GLN B O 1
ATOM 4490 N N . ASP B 1 183 ? 14.195 -4.008 4.324 1 98.44 183 ASP B N 1
ATOM 4491 C CA . ASP B 1 183 ? 13.117 -3.598 5.223 1 98.44 183 ASP B CA 1
ATOM 4492 C C . ASP B 1 183 ? 12.32 -4.805 5.707 1 98.44 183 ASP B C 1
ATOM 4494 O O . ASP B 1 183 ? 11.594 -5.426 4.93 1 98.44 183 ASP B O 1
ATOM 4498 N N . PRO B 1 184 ? 12.383 -5.176 6.949 1 98.56 184 PRO B N 1
ATOM 4499 C CA . PRO B 1 184 ? 11.789 -6.426 7.426 1 98.56 184 PRO B CA 1
ATOM 4500 C C . PRO B 1 184 ? 10.258 -6.379 7.457 1 98.56 184 PRO B C 1
ATOM 4502 O O . PRO B 1 184 ? 9.609 -7.418 7.605 1 98.56 184 PRO B O 1
ATOM 4505 N N . ARG B 1 185 ? 9.656 -5.18 7.316 1 98.44 185 ARG B N 1
ATOM 4506 C CA . ARG B 1 185 ? 8.211 -5.098 7.457 1 98.44 185 ARG B CA 1
ATOM 4507 C C . ARG B 1 185 ? 7.508 -6.016 6.461 1 98.44 185 ARG B C 1
ATOM 4509 O O . ARG B 1 185 ? 6.504 -6.652 6.793 1 98.44 185 ARG B O 1
ATOM 4516 N N . TYR B 1 186 ? 8.031 -6.074 5.215 1 98.81 186 TYR B N 1
ATOM 4517 C CA . TYR B 1 186 ? 7.398 -6.891 4.18 1 98.81 186 TYR B CA 1
ATOM 4518 C C . TYR B 1 186 ? 7.438 -8.367 4.551 1 98.81 186 TYR B C 1
ATOM 4520 O O . TYR B 1 186 ? 6.43 -9.07 4.445 1 98.81 186 TYR B O 1
ATOM 4528 N N . ARG B 1 187 ? 8.57 -8.797 4.961 1 98.75 187 ARG B N 1
ATOM 4529 C CA . ARG B 1 187 ? 8.734 -10.188 5.383 1 98.75 187 ARG B CA 1
ATOM 4530 C C . ARG B 1 187 ? 7.855 -10.5 6.586 1 98.75 187 ARG B C 1
ATOM 4532 O O . ARG B 1 187 ? 7.258 -11.578 6.656 1 98.75 187 ARG B O 1
ATOM 4539 N N . ASP B 1 188 ? 7.793 -9.609 7.539 1 98.81 188 ASP B N 1
ATOM 4540 C CA . ASP B 1 188 ? 6.996 -9.82 8.742 1 98.81 188 ASP B CA 1
ATOM 4541 C C . ASP B 1 188 ? 5.512 -9.953 8.398 1 98.81 188 ASP B C 1
ATOM 4543 O O . ASP B 1 188 ? 4.809 -10.781 8.969 1 98.81 188 ASP B O 1
ATOM 4547 N N . ILE B 1 189 ? 5.051 -9.133 7.496 1 98.88 189 ILE B N 1
ATOM 4548 C CA . ILE B 1 189 ? 3.666 -9.211 7.043 1 98.88 189 ILE B CA 1
ATOM 4549 C C . ILE B 1 189 ? 3.426 -10.555 6.352 1 98.88 189 ILE B C 1
ATOM 4551 O O . ILE B 1 189 ? 2.412 -11.211 6.594 1 98.88 189 ILE B O 1
ATOM 4555 N N . ALA B 1 190 ? 4.344 -10.961 5.465 1 98.88 190 ALA B N 1
ATOM 4556 C CA . ALA B 1 190 ? 4.238 -12.242 4.781 1 98.88 190 ALA B CA 1
ATOM 4557 C C . ALA B 1 190 ? 4.141 -13.391 5.781 1 98.88 190 ALA B C 1
ATOM 4559 O O . ALA B 1 190 ? 3.24 -14.234 5.684 1 98.88 190 ALA B O 1
ATOM 4560 N N . ILE B 1 191 ? 5.004 -13.383 6.777 1 98.88 191 ILE B N 1
ATOM 4561 C CA . ILE B 1 191 ? 5.055 -14.453 7.777 1 98.88 191 ILE B CA 1
ATOM 4562 C C . ILE B 1 191 ? 3.762 -14.453 8.586 1 98.88 191 ILE B C 1
ATOM 4564 O O . ILE B 1 191 ? 3.195 -15.516 8.859 1 98.88 191 ILE B O 1
ATOM 4568 N N . ALA B 1 192 ? 3.311 -13.266 8.953 1 98.81 192 ALA B N 1
ATOM 4569 C CA . ALA B 1 192 ? 2.059 -13.172 9.695 1 98.81 192 ALA B CA 1
ATOM 4570 C C . ALA B 1 192 ? 0.913 -13.828 8.93 1 98.81 192 ALA B C 1
ATOM 4572 O O . ALA B 1 192 ? 0.139 -14.602 9.492 1 98.81 192 ALA B O 1
ATOM 4573 N N . HIS B 1 193 ? 0.813 -13.539 7.688 1 98.88 193 HIS B N 1
ATOM 4574 C CA . HIS B 1 193 ? -0.245 -14.109 6.859 1 98.88 193 HIS B CA 1
ATOM 4575 C C . HIS B 1 193 ? -0.121 -15.625 6.762 1 98.88 193 HIS B C 1
ATOM 4577 O O . HIS B 1 193 ? -1.105 -16.344 6.941 1 98.88 193 HIS B O 1
ATOM 4583 N N . VAL B 1 194 ? 1.045 -16.109 6.453 1 98.88 194 VAL B N 1
ATOM 4584 C CA . VAL B 1 194 ? 1.259 -17.531 6.25 1 98.88 194 VAL B CA 1
ATOM 4585 C C . VAL B 1 194 ? 0.98 -18.297 7.547 1 98.88 194 VAL B C 1
ATOM 4587 O O . VAL B 1 194 ? 0.396 -19.375 7.531 1 98.88 194 VAL B O 1
ATOM 4590 N N . ASP B 1 195 ? 1.364 -17.703 8.68 1 98.81 195 ASP B N 1
ATOM 4591 C CA . ASP B 1 195 ? 1.05 -18.297 9.977 1 98.81 195 ASP B CA 1
ATOM 4592 C C . ASP B 1 195 ? -0.46 -18.422 10.172 1 98.81 195 ASP B C 1
ATOM 4594 O O . ASP B 1 195 ? -0.946 -19.406 10.719 1 98.81 195 ASP B O 1
ATOM 4598 N N . THR B 1 196 ? -1.148 -17.422 9.758 1 98.81 196 THR B N 1
ATOM 4599 C CA . THR B 1 196 ? -2.602 -17.453 9.883 1 98.81 196 THR B CA 1
ATOM 4600 C C . THR B 1 196 ? -3.203 -18.516 8.977 1 98.81 196 THR B C 1
ATOM 4602 O O . THR B 1 196 ? -4.137 -19.219 9.375 1 98.81 196 THR B O 1
ATOM 4605 N N . VAL B 1 197 ? -2.686 -18.672 7.781 1 98.62 197 VAL B N 1
ATOM 4606 C CA . VAL B 1 197 ? -3.129 -19.719 6.871 1 98.62 197 VAL B CA 1
ATOM 4607 C C . VAL B 1 197 ? -2.906 -21.094 7.512 1 98.62 197 VAL B C 1
ATOM 4609 O O . VAL B 1 197 ? -3.795 -21.938 7.496 1 98.62 197 VAL B O 1
ATOM 4612 N N . LEU B 1 198 ? -1.774 -21.266 8.062 1 98.06 198 LEU B N 1
ATOM 4613 C CA . LEU B 1 198 ? -1.431 -22.531 8.711 1 98.06 198 LEU B CA 1
ATOM 4614 C C . LEU B 1 198 ? -2.438 -22.859 9.805 1 98.06 198 LEU B C 1
ATOM 4616 O O . LEU B 1 198 ? -2.846 -24.016 9.938 1 98.06 198 LEU B O 1
ATOM 4620 N N . ARG B 1 199 ? -2.887 -21.844 10.469 1 97.12 199 ARG B N 1
ATOM 4621 C CA . ARG B 1 199 ? -3.738 -22.047 11.633 1 97.12 199 ARG B CA 1
ATOM 4622 C C . ARG B 1 199 ? -5.199 -22.219 11.227 1 97.12 199 ARG B C 1
ATOM 4624 O O . ARG B 1 199 ? -5.977 -22.859 11.938 1 97.12 199 ARG B O 1
ATOM 4631 N N . THR B 1 200 ? -5.543 -21.672 10.109 1 98.31 200 THR B N 1
ATOM 4632 C CA . THR B 1 200 ? -6.98 -21.547 9.875 1 98.31 200 THR B CA 1
ATOM 4633 C C . THR B 1 200 ? -7.387 -22.297 8.602 1 98.31 200 THR B C 1
ATOM 4635 O O . THR B 1 200 ? -8.492 -22.828 8.523 1 98.31 200 THR B O 1
ATOM 4638 N N . THR B 1 201 ? -6.555 -22.328 7.605 1 98.44 201 THR B N 1
ATOM 4639 C CA . THR B 1 201 ? -6.926 -22.719 6.25 1 98.44 201 THR B CA 1
ATOM 4640 C C . THR B 1 201 ? -6.602 -24.188 6.004 1 98.44 201 THR B C 1
ATOM 4642 O O . THR B 1 201 ? -7.336 -24.891 5.305 1 98.44 201 THR B O 1
ATOM 4645 N N . LEU B 1 202 ? -5.504 -24.625 6.57 1 98 202 LEU B N 1
ATOM 4646 C CA . LEU B 1 202 ? -5.031 -25.984 6.367 1 98 202 LEU B CA 1
ATOM 4647 C C . LEU B 1 202 ? -5.641 -26.938 7.398 1 98 202 LEU B C 1
ATOM 4649 O O . LEU B 1 202 ? -5.641 -26.641 8.594 1 98 202 LEU B O 1
ATOM 4653 N N . ARG B 1 203 ? -6.18 -28.016 6.906 1 97.31 203 ARG B N 1
ATOM 4654 C CA . ARG B 1 203 ? -6.727 -29.047 7.789 1 97.31 203 ARG B CA 1
ATOM 4655 C C . ARG B 1 203 ? -5.648 -30.031 8.203 1 97.31 203 ARG B C 1
ATOM 4657 O O . ARG B 1 203 ? -4.598 -30.125 7.57 1 97.31 203 ARG B O 1
ATOM 4664 N N . ALA B 1 204 ? -5.922 -30.812 9.219 1 96 204 ALA B N 1
ATOM 4665 C CA . ALA B 1 204 ? -4.941 -31.734 9.797 1 96 204 ALA B CA 1
ATOM 4666 C C . ALA B 1 204 ? -4.559 -32.812 8.805 1 96 204 ALA B C 1
ATOM 4668 O O . ALA B 1 204 ? -3.438 -33.344 8.836 1 96 204 ALA B O 1
ATOM 4669 N N . ASP B 1 205 ? -5.418 -33.125 7.93 1 97.06 205 ASP B N 1
ATOM 4670 C CA . ASP B 1 205 ? -5.156 -34.25 7.016 1 97.06 205 ASP B CA 1
ATOM 4671 C C . ASP B 1 205 ? -4.387 -33.75 5.781 1 97.06 205 ASP B C 1
ATOM 4673 O O . ASP B 1 205 ? -4.125 -34.531 4.867 1 97.06 205 ASP B O 1
ATOM 4677 N N . GLY B 1 206 ? -4.102 -32.469 5.676 1 97.81 206 GLY B N 1
ATOM 4678 C CA . GLY B 1 206 ? -3.33 -31.922 4.57 1 97.81 206 GLY B CA 1
ATOM 4679 C C . GLY B 1 206 ? -4.188 -31.234 3.525 1 97.81 206 GLY B C 1
ATOM 4680 O O . GLY B 1 206 ? -3.666 -30.562 2.627 1 97.81 206 GLY B O 1
ATOM 4681 N N . SER B 1 207 ? -5.508 -31.406 3.633 1 98.44 207 SER B N 1
ATOM 4682 C CA . SER B 1 207 ? -6.395 -30.688 2.73 1 98.44 207 SER B CA 1
ATOM 4683 C C . SER B 1 207 ? -6.551 -29.234 3.156 1 98.44 207 SER B C 1
ATOM 4685 O O . SER B 1 207 ? -6.207 -28.875 4.285 1 98.44 207 SER B O 1
ATOM 4687 N N . ALA B 1 208 ? -7.012 -28.422 2.203 1 98.38 208 ALA B N 1
ATOM 4688 C CA . ALA B 1 208 ? -7.082 -27 2.488 1 98.38 208 ALA B CA 1
ATOM 4689 C C . ALA B 1 208 ? -8.445 -26.422 2.115 1 98.38 208 ALA B C 1
ATOM 4691 O O . ALA B 1 208 ? -9.07 -26.875 1.147 1 98.38 208 ALA B O 1
ATOM 4692 N N . ASN B 1 209 ? -8.922 -25.484 2.92 1 98.31 209 ASN B N 1
ATOM 4693 C CA . ASN B 1 209 ? -10.039 -24.641 2.521 1 98.31 209 ASN B CA 1
ATOM 4694 C C . ASN B 1 209 ? -9.625 -23.625 1.46 1 98.31 209 ASN B C 1
ATOM 4696 O O . ASN B 1 209 ? -8.484 -23.156 1.453 1 98.31 209 ASN B O 1
ATOM 4700 N N . HIS B 1 210 ? -10.555 -23.328 0.59 1 98.62 210 HIS B N 1
ATOM 4701 C CA . HIS B 1 210 ? -10.297 -22.266 -0.372 1 98.62 210 HIS B CA 1
ATOM 4702 C C . HIS B 1 210 ? -10.406 -20.891 0.286 1 98.62 210 HIS B C 1
ATOM 4704 O O . HIS B 1 210 ? -9.516 -20.047 0.128 1 98.62 210 HIS B O 1
ATOM 4710 N N . ILE B 1 211 ? -11.469 -20.609 0.946 1 98.69 211 ILE B N 1
ATOM 4711 C CA . ILE B 1 211 ? -11.789 -19.312 1.549 1 98.69 211 ILE B CA 1
ATOM 4712 C C . ILE B 1 211 ? -11.922 -19.469 3.062 1 98.69 211 ILE B C 1
ATOM 4714 O O . ILE B 1 211 ? -12.508 -20.438 3.543 1 98.69 211 ILE B O 1
ATOM 4718 N N . VAL B 1 212 ? -11.383 -18.594 3.82 1 98.75 212 VAL B N 1
ATOM 4719 C CA . VAL B 1 212 ? -11.633 -18.422 5.246 1 98.75 212 VAL B CA 1
ATOM 4720 C C . VAL B 1 212 ? -12.047 -16.969 5.52 1 98.75 212 VAL B C 1
ATOM 4722 O O . VAL B 1 212 ? -11.352 -16.031 5.125 1 98.75 212 VAL B O 1
ATOM 4725 N N . ILE B 1 213 ? -13.188 -16.828 6.129 1 98.69 213 ILE B N 1
ATOM 4726 C CA . ILE B 1 213 ? -13.664 -15.508 6.516 1 98.69 213 ILE B CA 1
ATOM 4727 C C . ILE B 1 213 ? -13.375 -15.266 7.996 1 98.69 213 ILE B C 1
ATOM 4729 O O . ILE B 1 213 ? -13.805 -16.047 8.852 1 98.69 213 ILE B O 1
ATOM 4733 N N . LEU B 1 214 ? -12.648 -14.234 8.266 1 98.75 214 LEU B N 1
ATOM 4734 C CA . LEU B 1 214 ? -12.336 -13.828 9.633 1 98.75 214 LEU B CA 1
ATOM 4735 C C . LEU B 1 214 ? -13.086 -12.547 10 1 98.75 214 LEU B C 1
ATOM 4737 O O . LEU B 1 214 ? -13.43 -11.75 9.125 1 98.75 214 LEU B O 1
ATOM 4741 N N . ASP B 1 215 ? -13.398 -12.43 11.258 1 98.62 215 ASP B N 1
ATOM 4742 C CA . ASP B 1 215 ? -13.805 -11.109 11.742 1 98.62 215 ASP B CA 1
ATOM 4743 C C . ASP B 1 215 ? -12.664 -10.102 11.617 1 98.62 215 ASP B C 1
ATOM 4745 O O . ASP B 1 215 ? -11.617 -10.258 12.25 1 98.62 215 ASP B O 1
ATOM 4749 N N . PRO B 1 216 ? -12.852 -9.133 10.797 1 98.25 216 PRO B N 1
ATOM 4750 C CA . PRO B 1 216 ? -11.734 -8.211 10.562 1 98.25 216 PRO B CA 1
ATOM 4751 C C . PRO B 1 216 ? -11.406 -7.367 11.789 1 98.25 216 PRO B C 1
ATOM 4753 O O . PRO B 1 216 ? -10.375 -6.691 11.82 1 98.25 216 PRO B O 1
ATOM 4756 N N . VAL B 1 217 ? -12.188 -7.348 12.82 1 98.06 217 VAL B N 1
ATOM 4757 C CA . VAL B 1 217 ? -11.984 -6.539 14.016 1 98.06 217 VAL B CA 1
ATOM 4758 C C . VAL B 1 217 ? -11.094 -7.289 15 1 98.06 217 VAL B C 1
ATOM 4760 O O . VAL B 1 217 ? -10.25 -6.684 15.672 1 98.06 217 VAL B O 1
ATOM 4763 N N . ASP B 1 218 ? -11.242 -8.703 14.969 1 97.5 218 ASP B N 1
ATOM 4764 C CA . ASP B 1 218 ? -10.5 -9.375 16.031 1 97.5 218 ASP B CA 1
ATOM 4765 C C . ASP B 1 218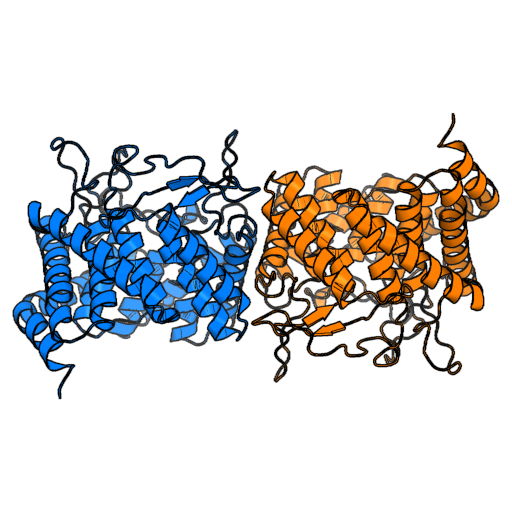 ? -9.82 -10.641 15.516 1 97.5 218 ASP B C 1
ATOM 4767 O O . ASP B 1 218 ? -9.078 -11.297 16.25 1 97.5 218 ASP B O 1
ATOM 4771 N N . GLY B 1 219 ? -10.094 -11.047 14.352 1 97.81 219 GLY B N 1
ATOM 4772 C CA . GLY B 1 219 ? -9.359 -12.125 13.711 1 97.81 219 GLY B CA 1
ATOM 4773 C C . GLY B 1 219 ? -9.977 -13.492 13.945 1 97.81 219 GLY B C 1
ATOM 4774 O O . GLY B 1 219 ? -9.43 -14.508 13.508 1 97.81 219 GLY B O 1
ATOM 4775 N N . THR B 1 220 ? -11.125 -13.539 14.586 1 98.5 220 THR B N 1
ATOM 4776 C CA . THR B 1 220 ? -11.758 -14.828 14.828 1 98.5 220 THR B CA 1
ATOM 4777 C C . THR B 1 220 ? -12.328 -15.406 13.531 1 98.5 220 THR B C 1
ATOM 4779 O O . THR B 1 220 ? -12.844 -14.664 12.688 1 98.5 220 THR B O 1
ATOM 4782 N N . VAL B 1 221 ? -12.266 -16.703 13.367 1 98.5 221 VAL B N 1
ATOM 4783 C CA . VAL B 1 221 ? -12.797 -17.344 12.172 1 98.5 221 VAL B CA 1
ATOM 4784 C C . VAL B 1 221 ? -14.32 -17.344 12.219 1 98.5 221 VAL B C 1
ATOM 4786 O O . VAL B 1 221 ? -14.914 -17.781 13.211 1 98.5 221 VAL B O 1
ATOM 4789 N N . LEU B 1 222 ? -14.883 -16.875 11.172 1 98.62 222 LEU B N 1
ATOM 4790 C CA . LEU B 1 222 ? -16.328 -16.766 11.109 1 98.62 222 LEU B CA 1
ATOM 4791 C C . LEU B 1 222 ? -16.922 -17.859 10.219 1 98.62 222 LEU B C 1
ATOM 4793 O O . LEU B 1 222 ? -17.984 -18.422 10.516 1 98.62 222 LEU B O 1
ATOM 4797 N N . ASP B 1 223 ? -16.312 -18.141 9.125 1 98.25 223 ASP B N 1
ATOM 4798 C CA . ASP B 1 223 ? -16.859 -19.062 8.141 1 98.25 223 ASP B CA 1
ATOM 4799 C C . ASP B 1 223 ? -15.781 -19.562 7.188 1 98.25 223 ASP B C 1
ATOM 4801 O O . ASP B 1 223 ? -14.688 -19.016 7.137 1 98.25 223 ASP B O 1
ATOM 4805 N N . LYS B 1 224 ? -16.016 -20.656 6.512 1 98.19 224 LYS B N 1
ATOM 4806 C CA . LYS B 1 224 ? -15.141 -21.234 5.504 1 98.19 224 LYS B CA 1
ATOM 4807 C C . LYS B 1 224 ? -15.93 -21.688 4.277 1 98.19 224 LYS B C 1
ATOM 4809 O O . LYS B 1 224 ? -16.047 -22.891 4.02 1 98.19 224 LYS B O 1
ATOM 4814 N N . PRO B 1 225 ? -16.375 -20.734 3.475 1 97.56 225 PRO B N 1
ATOM 4815 C CA . PRO B 1 225 ? -17.188 -21.078 2.303 1 97.56 225 PRO B CA 1
ATOM 4816 C C . PRO B 1 225 ? -16.406 -21.922 1.29 1 97.56 225 PRO B C 1
ATOM 4818 O O . PRO B 1 225 ? -15.18 -21.922 1.283 1 97.56 225 PRO B O 1
ATOM 4821 N N . GLY B 1 226 ? -17.188 -22.641 0.422 1 96.38 226 GLY B N 1
ATOM 4822 C CA . GLY B 1 226 ? -16.594 -23.594 -0.51 1 96.38 226 GLY B CA 1
ATOM 4823 C C . GLY B 1 226 ? -15.84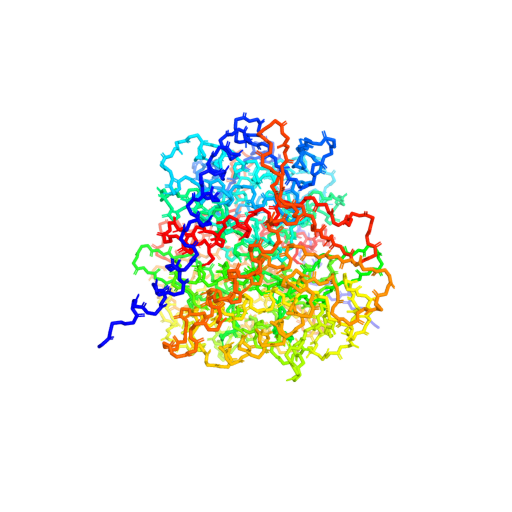4 -22.922 -1.644 1 96.38 226 GLY B C 1
ATOM 4824 O O . GLY B 1 226 ? -14.953 -23.531 -2.248 1 96.38 226 GLY B O 1
ATOM 4825 N N . GLY B 1 227 ? -16.281 -21.672 -1.97 1 96.81 227 GLY B N 1
ATOM 4826 C CA . GLY B 1 227 ? -15.602 -20.922 -3.012 1 96.81 227 GLY B CA 1
ATOM 4827 C C . GLY B 1 227 ? -15.672 -21.594 -4.371 1 96.81 227 GLY B C 1
ATOM 4828 O O . GLY B 1 227 ? -16.75 -21.953 -4.836 1 96.81 227 GLY B O 1
ATOM 4829 N N . GLN B 1 228 ? -14.461 -21.828 -4.953 1 97.56 228 GLN B N 1
ATOM 4830 C CA . GLN B 1 228 ? -14.375 -22.328 -6.32 1 97.56 228 GLN B CA 1
ATOM 4831 C C . GLN B 1 228 ? -14.406 -23.859 -6.336 1 97.56 228 GLN B C 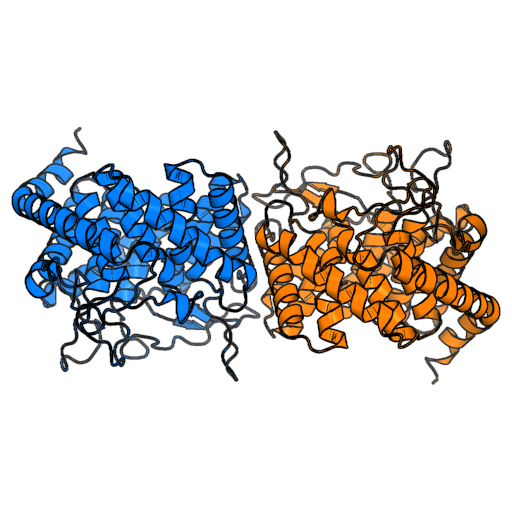1
ATOM 4833 O O . GLN B 1 228 ? -14.367 -24.469 -7.406 1 97.56 228 GLN B O 1
ATOM 4838 N N . GLY B 1 229 ? -14.406 -24.5 -5.215 1 98.19 229 GLY B N 1
ATOM 4839 C CA . GLY B 1 229 ? -14.539 -25.953 -5.113 1 98.19 229 GLY B CA 1
ATOM 4840 C C . GLY B 1 229 ? -15.977 -26.422 -5.145 1 98.19 229 GLY B C 1
ATOM 4841 O O . GLY B 1 229 ? -16.875 -25.672 -5.559 1 98.19 229 GLY B O 1
ATOM 4842 N N . PHE B 1 230 ? -16.172 -27.672 -4.816 1 98.19 230 PHE B N 1
ATOM 4843 C CA . PHE B 1 230 ? -17.484 -28.297 -4.922 1 98.19 230 PHE B CA 1
ATOM 4844 C C . PHE B 1 230 ? -18.422 -27.781 -3.838 1 98.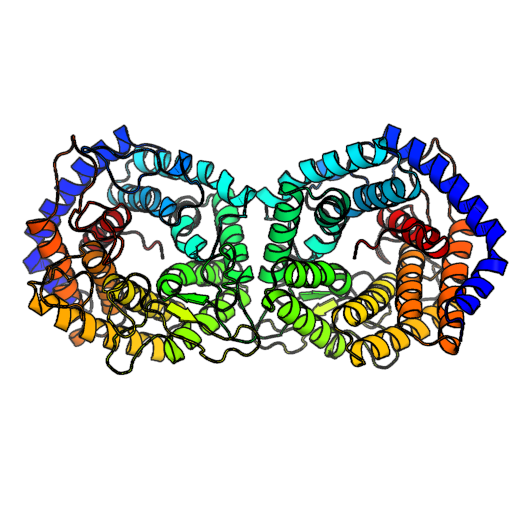19 230 PHE B C 1
ATOM 4846 O O . PHE B 1 230 ? -19.578 -27.484 -4.109 1 98.19 230 PHE B O 1
ATOM 4853 N N . ALA B 1 231 ? -17.922 -27.75 -2.619 1 97.56 231 ALA B N 1
ATOM 4854 C CA . ALA B 1 231 ? -18.766 -27.406 -1.486 1 97.56 231 ALA B CA 1
ATOM 4855 C C . ALA B 1 231 ? -17.938 -27 -0.274 1 97.56 231 ALA B C 1
ATOM 4857 O O . ALA B 1 231 ? -16.703 -27.094 -0.303 1 97.56 231 ALA B O 1
ATOM 4858 N N . GLU B 1 232 ? -18.656 -26.438 0.719 1 96.81 232 GLU B N 1
ATOM 4859 C CA . GLU B 1 232 ? -18.016 -26.25 2.014 1 96.81 232 GLU B CA 1
ATOM 4860 C C . GLU B 1 232 ? -17.438 -27.562 2.539 1 96.81 232 GLU B C 1
ATOM 4862 O O . GLU B 1 232 ? -18.109 -28.594 2.521 1 96.81 232 GLU B O 1
ATOM 4867 N N . GLY B 1 233 ? -16.172 -27.453 2.889 1 95.44 233 GLY B N 1
ATOM 4868 C CA . GLY B 1 233 ? -15.539 -28.656 3.418 1 95.44 233 GLY B CA 1
ATOM 4869 C C . GLY B 1 233 ? -14.906 -29.516 2.344 1 95.44 233 GLY B C 1
ATOM 4870 O O . GLY B 1 233 ? -14.156 -30.453 2.65 1 95.44 233 GLY B O 1
ATOM 4871 N N . SER B 1 234 ? -15.219 -29.188 1.095 1 97.56 234 SER B N 1
ATOM 4872 C CA . SER B 1 234 ? -14.594 -29.953 0.025 1 97.56 234 SER B CA 1
ATOM 4873 C C . SER B 1 234 ? -13.117 -29.594 -0.132 1 97.56 234 SER B C 1
ATOM 4875 O O . SER B 1 234 ? -12.531 -28.953 0.742 1 97.56 234 SER B O 1
ATOM 4877 N N . SER B 1 235 ? -12.469 -30.203 -1.186 1 98.38 235 SER B N 1
ATOM 4878 C CA . SER B 1 235 ? -11.039 -30 -1.408 1 98.38 235 SER B CA 1
ATOM 4879 C C . SER B 1 235 ? -10.75 -29.641 -2.863 1 98.38 235 SER B C 1
ATOM 4881 O O . SER B 1 235 ? -10.422 -30.516 -3.666 1 98.38 235 SER B O 1
ATOM 4883 N N . TRP B 1 236 ? -10.883 -28.328 -3.096 1 98.75 236 TRP B N 1
ATOM 4884 C CA . TRP B 1 236 ? -10.609 -27.766 -4.414 1 98.75 236 TRP B CA 1
ATOM 4885 C C . TRP B 1 236 ? -9.156 -27.984 -4.809 1 98.75 236 TRP B C 1
ATOM 4887 O O . TRP B 1 236 ? -8.242 -27.531 -4.117 1 98.75 236 TRP B O 1
ATOM 4897 N N . SER B 1 237 ? -8.914 -28.688 -5.926 1 98.81 237 SER B N 1
ATOM 4898 C CA . SER B 1 237 ? -7.586 -29.203 -6.242 1 98.81 237 SER B CA 1
ATOM 4899 C C . SER B 1 237 ? -6.602 -28.062 -6.516 1 98.81 237 SER B C 1
ATOM 4901 O O . SER B 1 237 ? -5.449 -28.125 -6.086 1 98.81 237 SER B O 1
ATOM 4903 N N . ARG B 1 238 ? -7 -27.078 -7.262 1 98.81 238 ARG B N 1
ATOM 4904 C CA . ARG B 1 238 ? -6.074 -25.984 -7.516 1 98.81 238 ARG B CA 1
ATOM 4905 C C . ARG B 1 238 ? -5.746 -25.234 -6.23 1 98.81 238 ARG B C 1
ATOM 4907 O O . ARG B 1 238 ? -4.621 -24.766 -6.047 1 98.81 238 ARG B O 1
ATOM 4914 N N . GLY B 1 239 ? -6.727 -25.016 -5.344 1 98.75 239 GLY B N 1
ATOM 4915 C CA . GLY B 1 239 ? -6.438 -24.469 -4.031 1 98.75 239 GLY B CA 1
ATOM 4916 C C . GLY B 1 239 ? -5.398 -25.266 -3.264 1 98.75 239 GLY B C 1
ATOM 4917 O O . GLY B 1 239 ? -4.539 -24.688 -2.594 1 98.75 239 GLY B O 1
ATOM 4918 N N . GLN B 1 240 ? -5.488 -26.562 -3.379 1 98.75 240 GLN B N 1
ATOM 4919 C CA . GLN B 1 240 ? -4.484 -27.438 -2.775 1 98.75 240 GLN B CA 1
ATOM 4920 C C . GLN B 1 240 ? -3.105 -27.203 -3.381 1 98.75 240 GLN B C 1
ATOM 4922 O O . GLN B 1 240 ? -2.102 -27.188 -2.666 1 98.75 240 GLN B O 1
ATOM 4927 N N . ALA B 1 241 ? -3.127 -27.047 -4.664 1 98.94 241 ALA B N 1
ATOM 4928 C CA . ALA B 1 241 ? -1.859 -26.797 -5.344 1 98.94 241 ALA B CA 1
ATOM 4929 C C . ALA B 1 241 ? -1.252 -25.469 -4.906 1 98.94 241 ALA B C 1
ATOM 4931 O O . ALA B 1 241 ? -0.044 -25.375 -4.672 1 98.94 241 ALA B O 1
ATOM 4932 N N . TRP B 1 242 ? -2.113 -24.391 -4.785 1 98.69 242 TRP B N 1
ATOM 4933 C CA . TRP B 1 242 ? -1.663 -23.109 -4.262 1 98.69 242 TRP B CA 1
ATOM 4934 C C . TRP B 1 242 ? -1.037 -23.266 -2.881 1 98.69 242 TRP B C 1
ATOM 4936 O O . TRP B 1 242 ? 0.015 -22.688 -2.598 1 98.69 242 TRP B O 1
ATOM 4946 N N . ALA B 1 243 ? -1.692 -24.031 -2.043 1 98.88 243 ALA B N 1
ATOM 4947 C CA . ALA B 1 243 ? -1.218 -24.25 -0.681 1 98.88 243 ALA B CA 1
ATOM 4948 C C . ALA B 1 243 ? 0.137 -24.953 -0.679 1 98.88 243 ALA B C 1
ATOM 4950 O O . ALA B 1 243 ? 1.047 -24.562 0.055 1 98.88 243 ALA B O 1
ATOM 4951 N N . LEU B 1 244 ? 0.234 -25.984 -1.48 1 98.94 244 LEU B N 1
ATOM 4952 C CA . LEU B 1 244 ? 1.47 -26.75 -1.576 1 98.94 244 LEU B CA 1
ATOM 4953 C C . LEU B 1 244 ? 2.631 -25.859 -2.012 1 98.94 244 LEU B C 1
ATOM 4955 O O . LEU B 1 244 ? 3.639 -25.766 -1.311 1 98.94 244 LEU B O 1
ATOM 4959 N N . TYR B 1 245 ? 2.422 -25.25 -3.135 1 98.94 245 TYR B N 1
ATOM 4960 C CA . TYR B 1 245 ? 3.496 -24.438 -3.695 1 98.94 245 TYR B CA 1
ATOM 4961 C C . TYR B 1 245 ? 3.803 -23.234 -2.797 1 98.94 245 TYR B C 1
ATOM 4963 O O . TYR B 1 245 ? 4.969 -22.953 -2.512 1 98.94 245 TYR B O 1
ATOM 4971 N N . GLY B 1 246 ? 2.764 -22.609 -2.324 1 98.81 246 GLY B N 1
ATOM 4972 C CA . GLY B 1 246 ? 2.936 -21.453 -1.466 1 98.81 246 GLY B CA 1
ATOM 4973 C C . GLY B 1 246 ? 3.676 -21.766 -0.179 1 98.81 246 GLY B C 1
ATOM 4974 O O . GLY B 1 246 ? 4.535 -20.984 0.252 1 98.81 246 GLY B O 1
ATOM 4975 N N . MET B 1 247 ? 3.367 -22.875 0.448 1 98.81 247 MET B N 1
ATOM 4976 C CA . MET B 1 247 ? 4.059 -23.266 1.675 1 98.81 247 MET B CA 1
ATOM 4977 C C . MET B 1 247 ? 5.52 -23.609 1.392 1 98.81 247 MET B C 1
ATOM 4979 O O . MET B 1 247 ? 6.406 -23.25 2.17 1 98.81 247 MET B O 1
ATOM 4983 N N . ALA B 1 248 ? 5.723 -24.281 0.333 1 98.88 248 ALA B 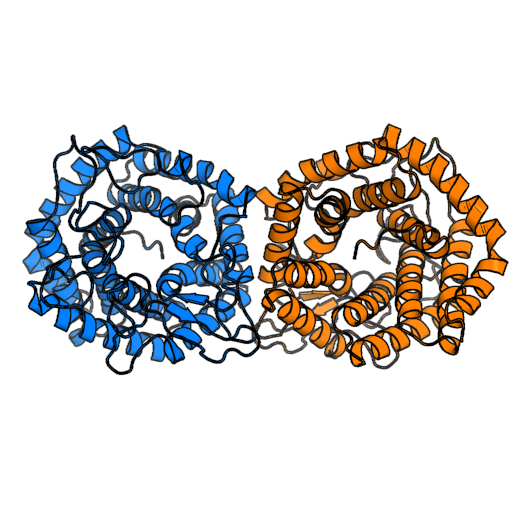N 1
ATOM 4984 C CA . ALA B 1 248 ? 7.098 -24.609 -0.04 1 98.88 248 ALA B CA 1
ATOM 4985 C C . ALA B 1 248 ? 7.914 -23.344 -0.29 1 98.88 248 ALA B C 1
ATOM 4987 O O . ALA B 1 248 ? 9.055 -23.234 0.167 1 98.88 248 ALA B O 1
ATOM 4988 N N . LEU B 1 249 ? 7.34 -22.391 -1.023 1 98.88 249 LEU B N 1
ATOM 4989 C CA . LEU B 1 249 ? 8.016 -21.125 -1.286 1 98.88 249 LEU B CA 1
ATOM 4990 C C . LEU B 1 249 ? 8.258 -20.359 0.01 1 98.88 249 LEU B C 1
ATOM 4992 O O . LEU B 1 249 ? 9.32 -19.766 0.187 1 98.88 249 LEU B O 1
ATOM 4996 N N . SER B 1 250 ? 7.254 -20.344 0.864 1 98.88 250 SER B N 1
ATOM 4997 C CA . SER B 1 250 ? 7.434 -19.656 2.139 1 98.88 250 SER B CA 1
ATOM 4998 C C . SER B 1 250 ? 8.57 -20.266 2.943 1 98.88 250 SER B C 1
ATOM 5000 O O . SER B 1 250 ? 9.336 -19.562 3.594 1 98.88 250 SER B O 1
ATOM 5002 N N . HIS B 1 251 ? 8.656 -21.578 2.902 1 98.81 251 HIS B N 1
ATOM 5003 C CA . HIS B 1 251 ? 9.797 -22.234 3.549 1 98.81 251 HIS B CA 1
ATOM 5004 C C . HIS B 1 251 ? 11.109 -21.766 2.936 1 98.81 251 HIS B C 1
ATOM 5006 O O . HIS B 1 251 ? 12.078 -21.516 3.654 1 98.81 251 HIS B O 1
ATOM 5012 N N . ARG B 1 252 ? 11.164 -21.75 1.679 1 98.56 252 ARG B N 1
ATOM 5013 C CA . ARG B 1 252 ? 12.391 -21.312 1.013 1 98.56 252 ARG B CA 1
ATOM 5014 C C . ARG B 1 252 ? 12.836 -19.938 1.528 1 98.56 252 ARG B C 1
ATOM 5016 O O . ARG B 1 252 ? 14.016 -19.734 1.804 1 98.56 252 ARG B O 1
ATOM 5023 N N . HIS B 1 253 ? 11.883 -19.031 1.696 1 98.44 253 HIS B N 1
ATOM 5024 C CA . HIS B 1 253 ? 12.195 -17.641 2.012 1 98.44 253 HIS B CA 1
ATOM 5025 C C . HIS B 1 253 ? 12.453 -17.469 3.504 1 98.44 253 HIS B C 1
ATOM 5027 O O . HIS B 1 253 ? 13.148 -16.531 3.908 1 98.44 253 HIS B O 1
ATOM 5033 N N . THR B 1 254 ? 11.938 -18.344 4.352 1 98.44 254 THR B N 1
ATOM 5034 C CA . THR B 1 254 ? 11.992 -18.078 5.785 1 98.44 254 THR B CA 1
ATOM 5035 C C . THR B 1 254 ? 12.812 -19.156 6.5 1 98.44 254 THR B C 1
ATOM 5037 O O . THR B 1 254 ? 13.234 -18.953 7.641 1 98.44 254 THR B O 1
ATOM 5040 N N . ARG B 1 255 ? 12.844 -20.344 5.875 1 98.19 255 ARG B N 1
ATOM 5041 C CA . ARG B 1 255 ? 13.508 -21.531 6.414 1 98.19 255 ARG B CA 1
ATOM 5042 C C . ARG B 1 255 ? 12.766 -22.062 7.633 1 98.19 255 ARG B C 1
ATOM 5044 O O . ARG B 1 255 ? 13.328 -22.828 8.422 1 98.19 255 ARG B O 1
ATOM 5051 N N . LYS B 1 256 ? 11.523 -21.656 7.797 1 98.31 256 LYS B N 1
ATOM 5052 C CA . LYS B 1 256 ? 10.719 -22.188 8.898 1 98.31 256 LYS B CA 1
ATOM 5053 C C . LYS B 1 256 ? 10.344 -23.641 8.656 1 98.31 256 LYS B C 1
ATOM 5055 O O . LYS B 1 256 ? 9.758 -23.969 7.621 1 98.31 256 LYS B O 1
ATOM 5060 N N . SER B 1 257 ? 10.555 -24.438 9.664 1 98.44 257 SER B N 1
ATOM 5061 C CA . SER B 1 257 ? 10.297 -25.875 9.531 1 98.44 257 SER B CA 1
ATOM 5062 C C . SER B 1 257 ? 8.805 -26.156 9.492 1 98.44 257 SER B C 1
ATOM 5064 O O . SER B 1 257 ? 8.367 -27.109 8.836 1 98.44 257 SER B O 1
ATOM 5066 N N . GLU B 1 258 ? 8.039 -25.344 10.156 1 98.5 258 GLU B N 1
ATOM 5067 C CA . GLU B 1 258 ? 6.59 -25.547 10.172 1 98.5 258 GLU B CA 1
ATOM 5068 C C . GLU B 1 258 ? 6.004 -25.438 8.773 1 98.5 258 GLU B C 1
ATOM 5070 O O . GLU B 1 258 ? 5.039 -26.125 8.438 1 98.5 258 GLU B O 1
ATOM 5075 N N . TYR B 1 259 ? 6.602 -24.578 7.984 1 98.75 259 TYR B N 1
ATOM 5076 C CA . TYR B 1 259 ? 6.133 -24.406 6.613 1 98.75 259 TYR B CA 1
ATOM 5077 C C . TYR B 1 259 ? 6.508 -25.625 5.766 1 98.75 259 TYR B C 1
ATOM 5079 O O . TYR B 1 259 ? 5.719 -26.078 4.938 1 98.75 259 TYR B O 1
ATOM 5087 N N . LEU B 1 260 ? 7.68 -26.125 5.945 1 98.69 260 LEU B N 1
ATOM 5088 C CA . LEU B 1 260 ? 8.125 -27.328 5.246 1 98.69 260 LEU B CA 1
ATOM 5089 C C . LEU B 1 260 ? 7.234 -28.516 5.594 1 98.69 260 LEU B C 1
ATOM 5091 O O . LEU B 1 260 ? 6.805 -29.25 4.703 1 98.69 260 LEU B O 1
ATOM 5095 N N . ASP B 1 261 ? 6.988 -28.672 6.879 1 98.69 261 ASP B N 1
ATOM 5096 C CA . ASP B 1 261 ? 6.145 -29.781 7.328 1 98.69 261 ASP B CA 1
ATOM 5097 C C . ASP B 1 261 ? 4.742 -29.672 6.734 1 98.69 261 ASP B C 1
ATOM 5099 O O . ASP B 1 261 ? 4.152 -30.672 6.332 1 98.69 261 ASP B O 1
ATOM 5103 N N . ALA B 1 262 ? 4.254 -28.484 6.715 1 98.75 262 ALA B N 1
ATOM 5104 C CA . ALA B 1 262 ? 2.939 -28.266 6.113 1 98.75 262 ALA B CA 1
ATOM 5105 C C . ALA B 1 262 ? 2.955 -28.609 4.629 1 98.75 262 ALA B C 1
ATOM 5107 O O . ALA B 1 262 ? 2.039 -29.266 4.133 1 98.75 262 ALA B O 1
ATOM 5108 N N . ALA B 1 263 ? 3.963 -28.156 3.9 1 98.81 263 ALA B N 1
ATOM 5109 C CA . ALA B 1 263 ? 4.09 -28.453 2.477 1 98.81 263 ALA B CA 1
ATOM 5110 C C . ALA B 1 263 ? 4.109 -29.969 2.238 1 98.81 263 ALA B C 1
ATOM 5112 O O . ALA B 1 263 ? 3.482 -30.453 1.301 1 98.81 263 ALA B O 1
ATOM 5113 N N . LYS B 1 264 ? 4.809 -30.688 3.09 1 98.75 264 LYS B N 1
ATOM 5114 C CA . LYS B 1 264 ? 4.875 -32.125 2.975 1 98.75 264 LYS B CA 1
ATOM 5115 C C . LYS B 1 264 ? 3.5 -32.75 3.164 1 98.75 264 LYS B C 1
ATOM 5117 O O . LYS B 1 264 ? 3.1 -33.625 2.393 1 98.75 264 LYS B O 1
ATOM 5122 N N . ARG B 1 265 ? 2.828 -32.312 4.188 1 98.75 265 ARG B N 1
ATOM 5123 C CA . ARG B 1 265 ? 1.501 -32.875 4.457 1 98.75 265 ARG B CA 1
ATOM 5124 C C . ARG B 1 265 ? 0.559 -32.625 3.285 1 98.75 265 ARG B C 1
ATOM 5126 O O . ARG B 1 265 ? -0.186 -33.5 2.881 1 98.75 265 ARG B O 1
ATOM 5133 N N . ILE B 1 266 ? 0.599 -31.438 2.768 1 98.88 266 ILE B N 1
ATOM 5134 C CA . ILE B 1 266 ? -0.25 -31.078 1.636 1 98.88 266 ILE B CA 1
ATOM 5135 C C . ILE B 1 266 ? 0.133 -31.906 0.417 1 98.88 266 ILE B C 1
ATOM 5137 O O . ILE B 1 266 ? -0.738 -32.406 -0.311 1 98.88 266 ILE B O 1
ATOM 5141 N N . ALA B 1 267 ? 1.414 -32.062 0.206 1 98.88 267 ALA B N 1
ATOM 5142 C CA . ALA B 1 267 ? 1.93 -32.812 -0.928 1 98.88 267 ALA B CA 1
ATOM 5143 C C . ALA B 1 267 ? 1.427 -34.25 -0.894 1 98.88 267 ALA B C 1
ATOM 5145 O O . ALA B 1 267 ? 0.962 -34.781 -1.908 1 98.88 267 ALA B O 1
ATOM 5146 N N . HIS B 1 268 ? 1.556 -34.875 0.242 1 98.88 268 HIS B N 1
ATOM 5147 C CA . HIS B 1 268 ? 1.139 -36.25 0.368 1 98.88 268 HIS B CA 1
ATOM 5148 C C . HIS B 1 268 ? -0.353 -36.406 0.089 1 98.88 268 HIS B C 1
ATOM 5150 O O . HIS B 1 268 ? -0.765 -37.344 -0.601 1 98.88 268 HIS B O 1
ATOM 5156 N N . TYR B 1 269 ? -1.132 -35.5 0.653 1 98.81 269 TYR B N 1
ATOM 5157 C CA . TYR B 1 269 ? -2.566 -35.5 0.389 1 98.81 269 TYR B CA 1
ATOM 5158 C C . TYR B 1 269 ? -2.848 -35.375 -1.103 1 98.81 269 TYR B C 1
ATOM 5160 O O . TYR B 1 269 ? -3.662 -36.094 -1.661 1 98.81 269 TYR B O 1
ATOM 5168 N N . PHE B 1 270 ? -2.184 -34.406 -1.728 1 98.94 270 PHE B N 1
ATOM 5169 C CA . PHE B 1 270 ? -2.393 -34.125 -3.143 1 98.94 270 PHE B CA 1
ATOM 5170 C C . PHE B 1 270 ? -2.004 -35.344 -4 1 98.94 270 PHE B C 1
ATOM 5172 O O . PHE B 1 270 ? -2.766 -35.75 -4.875 1 98.94 270 PHE B O 1
ATOM 5179 N N . ILE B 1 271 ? -0.825 -35.938 -3.762 1 98.88 271 ILE B N 1
ATOM 5180 C CA . ILE B 1 271 ? -0.3 -37.062 -4.531 1 98.88 271 ILE B CA 1
ATOM 5181 C C . ILE B 1 271 ? -1.247 -38.25 -4.414 1 98.88 271 ILE B C 1
ATOM 5183 O O . ILE B 1 271 ? -1.561 -38.906 -5.414 1 98.88 271 ILE B O 1
ATOM 5187 N N . ALA B 1 272 ? -1.681 -38.5 -3.23 1 98.75 272 ALA B N 1
ATOM 5188 C CA . ALA B 1 272 ? -2.58 -39.656 -3.006 1 98.75 272 ALA B CA 1
ATOM 5189 C C . ALA B 1 272 ? -3.85 -39.5 -3.842 1 98.75 272 ALA B C 1
ATOM 5191 O O . ALA B 1 272 ? -4.328 -40.5 -4.418 1 98.75 272 ALA B O 1
ATOM 5192 N N . ASN B 1 273 ? -4.402 -38.312 -3.848 1 98.62 273 ASN B N 1
ATOM 5193 C CA . ASN B 1 273 ? -5.629 -38.094 -4.605 1 98.62 273 ASN B CA 1
ATOM 5194 C C . ASN B 1 273 ? -5.375 -38.156 -6.109 1 98.62 273 ASN B C 1
ATOM 5196 O O . ASN B 1 273 ? -6.16 -38.719 -6.863 1 98.62 273 ASN B O 1
ATOM 5200 N N . ALA B 1 274 ? -4.289 -37.531 -6.586 1 98.5 274 ALA B N 1
ATOM 5201 C CA . ALA B 1 274 ? -3.965 -37.469 -8.008 1 98.5 274 ALA B CA 1
ATOM 5202 C C . ALA B 1 274 ? -3.68 -38.875 -8.547 1 98.5 274 ALA B C 1
ATOM 5204 O O . ALA B 1 274 ? -4.008 -39.188 -9.695 1 98.5 274 ALA B O 1
ATOM 5205 N N . ALA B 1 275 ? -3.064 -39.719 -7.766 1 98.06 275 ALA B N 1
ATOM 5206 C CA . ALA B 1 275 ? -2.709 -41.062 -8.172 1 98.06 275 ALA B CA 1
ATOM 5207 C C . ALA B 1 275 ? -3.953 -41.875 -8.5 1 98.06 275 ALA B C 1
ATOM 5209 O O . ALA B 1 275 ? -3.912 -42.781 -9.359 1 98.06 275 ALA B O 1
ATOM 5210 N N . MET B 1 276 ? -5.051 -41.562 -7.906 1 96.94 276 MET B N 1
ATOM 5211 C CA . MET B 1 276 ? -6.289 -42.312 -8.102 1 96.94 276 MET B CA 1
ATOM 5212 C C . MET B 1 276 ? -6.844 -42.094 -9.5 1 96.94 276 MET B C 1
ATOM 5214 O O . MET B 1 276 ? -7.664 -42.906 -9.977 1 96.94 276 MET B O 1
ATOM 5218 N N . THR B 1 277 ? -6.41 -41.031 -10.148 1 97.25 277 THR B N 1
ATOM 5219 C CA . THR B 1 277 ? -6.941 -40.688 -11.461 1 97.25 277 THR B CA 1
ATOM 5220 C C . THR B 1 277 ? -5.82 -40.625 -12.5 1 97.25 277 THR B C 1
ATOM 5222 O O . THR B 1 277 ? -5.855 -39.781 -13.398 1 97.25 277 THR B O 1
ATOM 5225 N N . GLY B 1 278 ? -4.742 -41.406 -12.289 1 97.62 278 GLY B N 1
ATOM 5226 C CA . GLY B 1 278 ? -3.646 -41.438 -13.242 1 97.62 278 GLY B CA 1
ATOM 5227 C C . GLY B 1 278 ? -2.816 -40.188 -13.266 1 97.62 278 GLY B C 1
ATOM 5228 O O . GLY B 1 278 ? -2.297 -39.781 -14.312 1 97.62 278 GLY B O 1
ATOM 5229 N N . TYR B 1 279 ? -2.834 -39.375 -12.172 1 98.31 279 TYR B N 1
ATOM 5230 C CA . TYR B 1 279 ? -2.004 -38.188 -11.922 1 98.31 279 TYR B CA 1
ATOM 5231 C C . TYR B 1 279 ? -2.508 -37 -12.703 1 98.31 279 TYR B C 1
ATOM 5233 O O . TYR B 1 279 ? -1.779 -36 -12.883 1 98.31 279 TYR B O 1
ATOM 5241 N N . VAL B 1 280 ? -3.684 -37.031 -13.242 1 98.44 280 VAL B N 1
ATOM 5242 C CA . VAL B 1 280 ? -4.449 -35.875 -13.633 1 98.44 280 VAL B CA 1
ATOM 5243 C C . VAL B 1 280 ? -5.531 -35.594 -12.586 1 98.44 280 VAL B C 1
ATOM 5245 O O . VAL B 1 280 ? -6.59 -36.219 -12.602 1 98.44 280 VAL B O 1
ATOM 5248 N N . PRO B 1 281 ? -5.34 -34.594 -11.758 1 98.62 281 PRO B N 1
ATOM 5249 C CA . PRO B 1 281 ? -6.254 -34.406 -10.633 1 98.62 281 PRO B CA 1
ATOM 5250 C C . PRO B 1 281 ? -7.66 -34 -11.078 1 98.62 281 PRO B C 1
ATOM 5252 O O . PRO B 1 281 ? -7.828 -33.375 -12.125 1 98.62 281 PRO B O 1
ATOM 5255 N N . LEU B 1 282 ? -8.641 -34.438 -10.25 1 98.56 282 LEU B N 1
ATOM 5256 C CA . LEU B 1 282 ? -9.992 -33.906 -10.383 1 98.56 282 LEU B CA 1
ATOM 5257 C C . LEU B 1 282 ? -10.07 -32.469 -9.93 1 98.56 282 LEU B C 1
ATOM 5259 O O . LEU B 1 282 ? -9.211 -32 -9.188 1 98.56 282 LEU B O 1
ATOM 5263 N N . ALA B 1 283 ? -11.117 -31.781 -10.406 1 98.69 283 ALA B N 1
ATOM 5264 C CA . ALA B 1 283 ? -11.266 -30.375 -10.078 1 98.69 283 ALA B CA 1
ATOM 5265 C C . ALA B 1 283 ? -11.5 -30.188 -8.578 1 98.69 283 ALA B C 1
ATOM 5267 O O . ALA B 1 283 ? -11.188 -29.125 -8.031 1 98.69 283 ALA B O 1
ATOM 5268 N N . ASP B 1 284 ? -12.008 -31.141 -7.973 1 98.81 284 ASP B N 1
ATOM 5269 C CA . ASP B 1 284 ? -12.203 -31.203 -6.527 1 98.81 284 ASP B CA 1
ATOM 5270 C C . ASP B 1 284 ? -12.094 -32.625 -6.02 1 98.81 284 ASP B C 1
ATOM 5272 O O . ASP B 1 284 ? -12.812 -33.531 -6.48 1 98.81 284 ASP B O 1
ATOM 5276 N N . PHE B 1 285 ? -11.242 -32.844 -5.027 1 98.62 285 PHE B N 1
ATOM 5277 C CA . PHE B 1 285 ? -10.922 -34.188 -4.57 1 98.62 285 PHE B CA 1
ATOM 5278 C C . PHE B 1 285 ? -12.055 -34.781 -3.732 1 98.62 285 PHE B C 1
ATOM 5280 O O . PHE B 1 285 ? -12.086 -36 -3.477 1 98.62 285 PHE B O 1
ATOM 5287 N N . ARG B 1 286 ? -12.961 -33.938 -3.299 1 98.06 286 ARG B N 1
ATOM 5288 C CA . ARG B 1 286 ? -14.055 -34.406 -2.453 1 98.06 286 ARG B CA 1
ATOM 5289 C C . ARG B 1 286 ? -15.398 -34.188 -3.135 1 98.06 286 ARG B C 1
ATOM 5291 O O . ARG B 1 286 ? -16.438 -34.125 -2.471 1 98.06 286 ARG B O 1
ATOM 5298 N N . ALA B 1 287 ? -15.383 -33.938 -4.395 1 97.88 287 ALA B N 1
ATOM 5299 C CA . ALA B 1 287 ? -16.609 -33.844 -5.176 1 97.88 287 ALA B CA 1
ATOM 5300 C C . ALA B 1 287 ? -17.188 -35.219 -5.445 1 97.88 287 ALA B C 1
ATOM 5302 O O . ALA B 1 287 ? -16.484 -36.25 -5.312 1 97.88 287 ALA B O 1
ATOM 5303 N N . PRO B 1 288 ? -18.5 -35.281 -5.832 1 97 288 PRO B N 1
ATOM 5304 C CA . PRO B 1 288 ? -19.062 -36.562 -6.27 1 97 288 PRO B CA 1
ATOM 5305 C C . PRO B 1 288 ? -18.297 -37.156 -7.453 1 97 288 PRO B C 1
ATOM 5307 O O . PRO B 1 288 ? -17.656 -36.438 -8.219 1 97 288 PRO B O 1
ATOM 5310 N N . ALA B 1 289 ? -18.406 -38.5 -7.59 1 95.75 289 ALA B N 1
ATOM 5311 C CA . ALA B 1 289 ? -17.656 -39.219 -8.617 1 95.75 289 ALA B CA 1
ATOM 5312 C C . ALA B 1 289 ? -18.047 -38.75 -10.016 1 95.75 289 ALA B C 1
ATOM 5314 O O . ALA B 1 289 ? -17.234 -38.781 -10.938 1 95.75 289 ALA B O 1
ATOM 5315 N N . GLU B 1 290 ? -19.391 -38.406 -10.117 1 95.81 290 GLU B N 1
ATOM 5316 C CA . GLU B 1 290 ? -19.875 -37.875 -11.398 1 95.81 290 GLU B CA 1
ATOM 5317 C C . GLU B 1 290 ? -20.469 -36.5 -11.25 1 95.81 290 GLU B C 1
ATOM 5319 O O . GLU B 1 290 ? -21.125 -36.188 -10.25 1 95.81 290 GLU B O 1
ATOM 5324 N N . PRO B 1 291 ? -20.312 -35.656 -12.195 1 96.31 291 PRO B N 1
ATOM 5325 C CA . PRO B 1 291 ? -19.5 -35.875 -13.383 1 96.31 291 PRO B CA 1
ATOM 5326 C C . PRO B 1 291 ? -18 -35.781 -13.086 1 96.31 291 PRO B C 1
ATOM 5328 O O . PRO B 1 291 ? -17.594 -35.156 -12.109 1 96.31 291 PRO B O 1
ATOM 5331 N N . VAL B 1 292 ? -17.203 -36.469 -13.875 1 96.19 292 VAL B N 1
ATOM 5332 C CA . VAL B 1 292 ? -15.75 -36.406 -13.781 1 96.19 292 VAL B CA 1
ATOM 5333 C C . VAL B 1 292 ? -15.266 -35.094 -14.414 1 96.19 292 VAL B C 1
ATOM 5335 O O . VAL B 1 292 ? -15.492 -34.844 -15.602 1 96.19 292 VAL B O 1
ATOM 5338 N N . VAL B 1 293 ? -14.703 -34.281 -13.633 1 97.06 293 VAL B N 1
ATOM 5339 C CA . VAL B 1 293 ? -14.141 -33.031 -14.094 1 97.06 293 VAL B CA 1
ATOM 5340 C C . VAL B 1 293 ? -12.68 -32.938 -13.672 1 97.06 293 VAL B C 1
ATOM 5342 O O . VAL B 1 293 ? -12.367 -32.906 -12.477 1 97.06 293 VAL B O 1
ATOM 5345 N N . HIS B 1 294 ? -11.773 -32.812 -14.664 1 98.12 294 HIS B N 1
ATOM 5346 C CA . HIS B 1 294 ? -10.344 -32.719 -14.383 1 98.12 294 HIS B CA 1
ATOM 5347 C C . HIS B 1 294 ? -9.906 -31.266 -14.258 1 98.12 294 HIS B C 1
ATOM 5349 O O . HIS B 1 294 ? -10.648 -30.359 -14.641 1 98.12 294 HIS B O 1
ATOM 5355 N N . ASP B 1 295 ? -8.75 -31.047 -13.664 1 98.75 295 ASP B N 1
ATOM 5356 C CA . ASP B 1 295 ? -8.102 -29.734 -13.664 1 98.75 295 ASP B CA 1
ATOM 5357 C C . ASP B 1 295 ? -6.594 -29.859 -13.836 1 98.75 295 ASP B C 1
ATOM 5359 O O . ASP B 1 295 ? -5.859 -30 -12.852 1 98.75 295 ASP B O 1
ATOM 5363 N N . THR B 1 296 ? -6.113 -29.688 -15.055 1 98.88 296 THR B N 1
ATOM 5364 C CA . THR B 1 296 ? -4.691 -29.812 -15.352 1 98.88 296 THR B CA 1
ATOM 5365 C C . THR B 1 296 ? -3.92 -28.609 -14.805 1 98.88 296 THR B C 1
ATOM 5367 O O . THR B 1 296 ? -2.699 -28.672 -14.648 1 98.88 296 THR B O 1
ATOM 5370 N N . THR B 1 297 ? -4.625 -27.422 -14.57 1 98.81 297 THR B N 1
ATOM 5371 C CA . THR B 1 297 ? -3.938 -26.297 -13.945 1 98.81 297 THR B CA 1
ATOM 5372 C C . THR B 1 297 ? -3.498 -26.656 -12.531 1 98.81 297 THR B C 1
ATOM 5374 O O . THR B 1 297 ? -2.426 -26.234 -12.086 1 98.81 297 THR B O 1
ATOM 5377 N N . ALA B 1 298 ? -4.301 -27.422 -11.828 1 98.88 298 ALA B N 1
ATOM 5378 C CA . ALA B 1 298 ? -3.924 -27.906 -10.5 1 98.88 298 ALA B CA 1
ATOM 5379 C C . ALA B 1 298 ? -2.717 -28.844 -10.586 1 98.88 298 ALA B C 1
ATOM 5381 O O . ALA B 1 298 ? -1.794 -28.734 -9.773 1 98.88 298 ALA B O 1
ATOM 5382 N N . ALA B 1 299 ? -2.738 -29.734 -11.57 1 98.88 299 ALA B N 1
ATOM 5383 C CA . ALA B 1 299 ? -1.64 -30.688 -11.758 1 98.88 299 ALA B CA 1
ATOM 5384 C C . ALA B 1 299 ? -0.324 -29.953 -12.008 1 98.88 299 ALA B C 1
ATOM 5386 O O . ALA B 1 299 ? 0.692 -30.266 -11.383 1 98.88 299 ALA B O 1
ATOM 5387 N N . ALA B 1 300 ? -0.364 -29.031 -12.945 1 98.94 300 ALA B N 1
ATOM 5388 C CA . ALA B 1 300 ? 0.848 -28.312 -13.328 1 98.94 300 ALA B CA 1
ATOM 5389 C C . ALA B 1 300 ? 1.381 -27.484 -12.164 1 98.94 300 ALA B C 1
ATOM 5391 O O . ALA B 1 300 ? 2.588 -27.469 -11.906 1 98.94 300 ALA B O 1
ATOM 5392 N N . CYS B 1 301 ? 0.492 -26.766 -11.484 1 98.94 301 CYS B N 1
ATOM 5393 C CA . CYS B 1 301 ? 0.897 -25.969 -10.336 1 98.94 301 CYS B CA 1
ATOM 5394 C C . CYS B 1 301 ? 1.449 -26.844 -9.219 1 98.94 301 CYS B C 1
ATOM 5396 O O . CYS B 1 301 ? 2.494 -26.547 -8.641 1 98.94 301 CYS B O 1
ATOM 5398 N N . ALA B 1 302 ? 0.756 -27.906 -8.914 1 98.94 302 ALA B N 1
ATOM 5399 C CA . ALA B 1 302 ? 1.224 -28.828 -7.883 1 98.94 302 ALA B CA 1
ATOM 5400 C C . ALA B 1 302 ? 2.588 -29.422 -8.242 1 98.94 302 ALA B C 1
ATOM 5402 O O . ALA B 1 302 ? 3.447 -29.578 -7.375 1 98.94 302 ALA B O 1
ATOM 5403 N N . ALA B 1 303 ? 2.732 -29.781 -9.5 1 98.94 303 ALA B N 1
ATOM 5404 C CA . ALA B 1 303 ? 4.023 -30.312 -9.938 1 98.94 303 ALA B CA 1
ATOM 5405 C C . ALA B 1 303 ? 5.148 -29.328 -9.617 1 98.94 303 ALA B C 1
ATOM 5407 O O . ALA B 1 303 ? 6.207 -29.734 -9.125 1 98.94 303 ALA B O 1
ATOM 5408 N N . CYS B 1 304 ? 4.922 -28.062 -9.891 1 98.88 304 CYS B N 1
ATOM 5409 C CA . CYS B 1 304 ? 5.922 -27.047 -9.562 1 98.88 304 CYS B CA 1
ATOM 5410 C C . CYS B 1 304 ? 6.145 -26.969 -8.062 1 98.88 304 CYS B C 1
ATOM 5412 O O . CYS B 1 304 ? 7.277 -26.828 -7.602 1 98.88 304 CYS B O 1
ATOM 5414 N N . GLY B 1 305 ? 5.051 -27.047 -7.281 1 98.94 305 GLY B N 1
ATOM 5415 C CA . GLY B 1 305 ? 5.18 -27.078 -5.836 1 98.94 305 GLY B CA 1
ATOM 5416 C C . GLY B 1 305 ? 5.973 -28.281 -5.336 1 98.94 305 GLY B C 1
ATOM 5417 O O . GLY B 1 305 ? 6.781 -28.156 -4.418 1 98.94 305 GLY B O 1
ATOM 5418 N N . LEU B 1 306 ? 5.727 -29.406 -5.934 1 98.88 306 LEU B N 1
ATOM 5419 C CA . LEU B 1 306 ? 6.453 -30.609 -5.578 1 98.88 306 LEU B CA 1
ATOM 5420 C C . LEU B 1 306 ? 7.938 -30.484 -5.914 1 98.88 306 LEU B C 1
ATOM 5422 O O . LEU B 1 306 ? 8.797 -30.922 -5.148 1 98.88 306 LEU B O 1
ATOM 5426 N N . LEU B 1 307 ? 8.211 -29.922 -7.039 1 98.75 307 LEU B N 1
ATOM 5427 C CA . LEU B 1 307 ? 9.609 -29.703 -7.402 1 98.75 307 LEU B CA 1
ATOM 5428 C C . LEU B 1 307 ? 10.273 -28.734 -6.43 1 98.75 307 LEU B C 1
ATOM 5430 O O . LEU B 1 307 ? 11.445 -28.906 -6.078 1 98.75 307 LEU B O 1
ATOM 5434 N N . GLU B 1 308 ? 9.539 -27.688 -6.02 1 98.75 308 GLU B N 1
ATOM 5435 C CA . GLU B 1 308 ? 10.055 -26.781 -5.004 1 98.75 308 GLU B CA 1
ATOM 5436 C C . GLU B 1 308 ? 10.336 -27.516 -3.697 1 98.75 308 GLU B C 1
ATOM 5438 O O . GLU B 1 308 ? 11.391 -27.312 -3.084 1 98.75 308 GLU B O 1
ATOM 5443 N N . LEU B 1 309 ? 9.422 -28.312 -3.297 1 98.62 309 LEU B N 1
ATOM 5444 C CA . LEU B 1 309 ? 9.562 -29.109 -2.082 1 98.62 309 LEU B CA 1
ATOM 5445 C C . LEU B 1 309 ? 10.758 -30.047 -2.178 1 98.62 309 LEU B C 1
ATOM 5447 O O . LEU B 1 309 ? 11.492 -30.219 -1.202 1 98.62 309 LEU B O 1
ATOM 5451 N N . ALA B 1 310 ? 10.961 -30.609 -3.318 1 98.19 310 ALA B N 1
ATOM 5452 C CA . ALA B 1 310 ? 12.055 -31.547 -3.549 1 98.19 310 ALA B CA 1
ATOM 5453 C C . ALA B 1 310 ? 13.406 -30.891 -3.295 1 98.19 310 ALA B C 1
ATOM 5455 O O . ALA B 1 310 ? 14.359 -31.547 -2.857 1 98.19 310 ALA B O 1
ATOM 5456 N N . GLU B 1 311 ? 13.484 -29.625 -3.553 1 97.12 311 GLU B N 1
ATOM 5457 C CA . GLU B 1 311 ? 14.734 -28.891 -3.342 1 97.12 311 GLU B CA 1
ATOM 5458 C C . GLU B 1 311 ? 15 -28.672 -1.855 1 97.12 311 GLU B C 1
ATOM 5460 O O . GLU B 1 311 ? 16.125 -28.359 -1.461 1 97.12 311 GLU B O 1
ATOM 5465 N N . ALA B 1 312 ? 13.977 -28.828 -1.026 1 97.62 312 ALA B N 1
ATOM 5466 C CA . ALA B 1 312 ? 14.086 -28.469 0.385 1 97.62 312 ALA B CA 1
ATOM 5467 C C . ALA B 1 312 ? 14.32 -29.703 1.252 1 97.62 312 ALA B C 1
ATOM 5469 O O . ALA B 1 312 ? 14.562 -29.594 2.455 1 97.62 312 ALA B O 1
ATOM 5470 N N . VAL B 1 313 ? 14.281 -30.906 0.621 1 97.25 313 VAL B N 1
ATOM 5471 C CA . VAL B 1 313 ? 14.328 -32.125 1.433 1 97.25 313 VAL B CA 1
ATOM 5472 C C . VAL B 1 313 ? 15.57 -32.938 1.074 1 97.25 313 VAL B C 1
ATOM 5474 O O . VAL B 1 313 ? 16.266 -32.625 0.111 1 97.25 313 VAL B O 1
ATOM 5477 N N . ASP B 1 314 ? 15.812 -33.969 1.865 1 93.81 314 ASP B N 1
ATOM 5478 C CA . ASP B 1 314 ? 17 -34.781 1.663 1 93.81 314 ASP B CA 1
ATOM 5479 C C . ASP B 1 314 ? 16.828 -35.75 0.481 1 93.81 314 ASP B C 1
ATOM 5481 O O . ASP B 1 314 ? 15.711 -35.906 -0.021 1 93.81 314 ASP B O 1
ATOM 5485 N N . GLU B 1 315 ? 17.859 -36.375 0.172 1 89.69 315 GLU B N 1
ATOM 5486 C CA . GLU B 1 315 ? 17.953 -37.188 -1.037 1 89.69 315 GLU B CA 1
ATOM 5487 C C . GLU B 1 315 ? 16.922 -38.312 -1.029 1 89.69 315 GLU B C 1
ATOM 5489 O O . GLU B 1 315 ? 16.328 -38.625 -2.061 1 89.69 315 GLU B O 1
ATOM 5494 N N . HIS B 1 316 ? 16.672 -38.906 0.041 1 90.94 316 HIS B N 1
ATOM 5495 C CA . HIS B 1 316 ? 15.82 -40.062 0.104 1 90.94 316 HIS B CA 1
ATOM 5496 C C . HIS B 1 316 ? 14.352 -39.688 -0.004 1 90.94 316 HIS B C 1
ATOM 5498 O O . HIS B 1 316 ? 13.516 -40.531 -0.354 1 90.94 316 HIS B O 1
ATOM 5504 N N . GLU B 1 317 ? 14.008 -38.406 0.305 1 93.56 317 GLU B N 1
ATOM 5505 C CA . GLU B 1 317 ? 12.633 -37.938 0.162 1 93.56 317 GLU B CA 1
ATOM 5506 C C . GLU B 1 317 ? 12.406 -37.312 -1.218 1 93.56 317 GLU B C 1
ATOM 5508 O O . GLU B 1 317 ? 11.273 -37.281 -1.706 1 93.56 317 GLU B O 1
ATOM 5513 N N . ARG B 1 318 ? 13.414 -36.906 -1.781 1 96.19 318 ARG B N 1
ATOM 5514 C CA . ARG B 1 318 ? 13.375 -36.094 -2.998 1 96.19 318 ARG B CA 1
ATOM 5515 C C . ARG B 1 318 ? 12.727 -36.875 -4.145 1 96.19 318 ARG B C 1
ATOM 5517 O O . ARG B 1 318 ? 11.938 -36.312 -4.906 1 96.19 318 ARG B O 1
ATOM 5524 N N . ARG B 1 319 ? 13.031 -38.125 -4.324 1 94.75 319 ARG B N 1
ATOM 5525 C CA . ARG B 1 319 ? 12.586 -38.938 -5.457 1 94.75 319 ARG B CA 1
ATOM 5526 C C . ARG B 1 319 ? 11.07 -38.969 -5.551 1 94.75 319 ARG B C 1
ATOM 5528 O O . ARG B 1 319 ? 10.508 -38.875 -6.645 1 94.75 319 ARG B O 1
ATOM 5535 N N . LEU B 1 320 ? 10.414 -39.094 -4.43 1 96.5 320 LEU B N 1
ATOM 5536 C CA . LEU B 1 320 ? 8.961 -39.156 -4.398 1 96.5 320 LEU B CA 1
ATOM 5537 C C . LEU B 1 320 ? 8.352 -37.938 -5.066 1 96.5 320 LEU B C 1
ATOM 5539 O O . LEU B 1 320 ? 7.457 -38.062 -5.902 1 96.5 320 LEU B O 1
ATOM 5543 N N . TYR B 1 321 ? 8.844 -36.781 -4.633 1 98.5 321 TYR B N 1
ATOM 5544 C CA . TYR B 1 321 ? 8.273 -35.531 -5.09 1 98.5 321 TYR B CA 1
ATOM 5545 C C . TYR B 1 321 ? 8.578 -35.281 -6.562 1 98.5 321 TYR B C 1
ATOM 5547 O O . TYR B 1 321 ? 7.699 -34.906 -7.328 1 98.5 321 TYR B O 1
ATOM 5555 N N . VAL B 1 322 ? 9.797 -35.562 -7.004 1 97.88 322 VAL B N 1
ATOM 5556 C CA . VAL B 1 322 ? 10.195 -35.375 -8.391 1 97.88 322 VAL B CA 1
ATOM 5557 C C . VAL B 1 322 ? 9.398 -36.312 -9.297 1 97.88 322 VAL B C 1
ATOM 5559 O O . VAL B 1 322 ? 8.867 -35.875 -10.328 1 97.88 322 VAL B O 1
ATOM 5562 N N . GLU B 1 323 ? 9.273 -37.562 -8.914 1 97.12 323 GLU B N 1
ATOM 5563 C CA . GLU B 1 323 ? 8.547 -38.531 -9.719 1 97.12 323 GLU B CA 1
ATOM 5564 C C . GLU B 1 323 ? 7.066 -38.188 -9.836 1 97.12 323 GLU B C 1
ATOM 5566 O O . GLU B 1 323 ? 6.477 -38.281 -10.906 1 97.12 323 GLU B O 1
ATOM 5571 N N . ALA B 1 324 ? 6.516 -37.781 -8.742 1 98.44 324 ALA B N 1
ATOM 5572 C CA . ALA B 1 324 ? 5.113 -37.375 -8.773 1 98.44 324 ALA B CA 1
ATOM 5573 C C . ALA B 1 324 ? 4.906 -36.188 -9.688 1 98.44 324 ALA B C 1
ATOM 5575 O O . ALA B 1 324 ? 3.926 -36.125 -10.43 1 98.44 324 ALA B O 1
ATOM 5576 N N . ALA B 1 325 ? 5.828 -35.219 -9.57 1 98.75 325 ALA B N 1
ATOM 5577 C CA . ALA B 1 325 ? 5.754 -34.031 -10.438 1 98.75 325 ALA B CA 1
ATOM 5578 C C . ALA B 1 325 ? 5.797 -34.438 -11.906 1 98.75 325 ALA B C 1
ATOM 5580 O O . ALA B 1 325 ? 4.98 -33.969 -12.711 1 98.75 325 ALA B O 1
ATOM 5581 N N . ILE B 1 326 ? 6.711 -35.312 -12.266 1 98.56 326 ILE B N 1
ATOM 5582 C CA . ILE B 1 326 ? 6.879 -35.75 -13.641 1 98.56 326 ILE B CA 1
ATOM 5583 C C . ILE B 1 326 ? 5.621 -36.469 -14.109 1 98.56 326 ILE B C 1
ATOM 5585 O O . ILE B 1 326 ? 5.121 -36.219 -15.211 1 98.56 326 ILE B O 1
ATOM 5589 N N . ARG B 1 327 ? 5.109 -37.344 -13.297 1 98.44 327 ARG B N 1
ATOM 5590 C CA . ARG B 1 327 ? 3.922 -38.094 -13.672 1 98.44 327 ARG B CA 1
ATOM 5591 C C . ARG B 1 327 ? 2.732 -37.188 -13.914 1 98.44 327 ARG B C 1
ATOM 5593 O O . ARG B 1 327 ? 1.951 -37.406 -14.844 1 98.44 327 ARG B O 1
ATOM 5600 N N . MET B 1 328 ? 2.59 -36.188 -13.117 1 98.81 328 MET B N 1
ATOM 5601 C CA . MET B 1 328 ? 1.483 -35.219 -13.273 1 98.81 328 MET B CA 1
ATOM 5602 C C . MET B 1 328 ? 1.618 -34.438 -14.578 1 98.81 328 MET B C 1
ATOM 5604 O O . MET B 1 328 ? 0.647 -34.312 -15.32 1 98.81 328 MET B O 1
ATOM 5608 N N . LEU B 1 329 ? 2.826 -33.938 -14.828 1 98.81 329 LEU B N 1
ATOM 5609 C CA . LEU B 1 329 ? 3.057 -33.156 -16.047 1 98.81 329 LEU B CA 1
ATOM 5610 C C . LEU B 1 329 ? 2.869 -34.031 -17.281 1 98.81 329 LEU B C 1
ATOM 5612 O O . LEU B 1 329 ? 2.211 -33.625 -18.234 1 98.81 329 LEU B O 1
ATOM 5616 N N . ARG B 1 330 ? 3.379 -35.219 -17.25 1 98.31 330 ARG B N 1
ATOM 5617 C CA . ARG B 1 330 ? 3.311 -36.125 -18.391 1 98.31 330 ARG B CA 1
ATOM 5618 C C . ARG B 1 330 ? 1.874 -36.594 -18.656 1 98.31 330 ARG B C 1
ATOM 5620 O O . ARG B 1 330 ? 1.421 -36.594 -19.797 1 98.31 330 ARG B O 1
ATOM 5627 N N . ALA B 1 331 ? 1.223 -36.938 -17.609 1 98.62 331 ALA B N 1
ATOM 5628 C CA . ALA B 1 331 ? -0.162 -37.375 -17.75 1 98.62 331 ALA B CA 1
ATOM 5629 C C . ALA B 1 331 ? -1.038 -36.281 -18.312 1 98.62 331 ALA B C 1
ATOM 5631 O O . ALA B 1 331 ? -1.875 -36.5 -19.188 1 98.62 331 ALA B O 1
ATOM 5632 N N . SER B 1 332 ? -0.884 -35.062 -17.781 1 98.75 332 SER B N 1
ATOM 5633 C CA . SER B 1 332 ? -1.647 -33.906 -18.266 1 98.75 332 SER B CA 1
ATOM 5634 C C . SER B 1 332 ? -1.34 -33.625 -19.734 1 98.75 332 SER B C 1
ATOM 5636 O O . SER B 1 332 ? -2.246 -33.312 -20.516 1 98.75 332 SER B O 1
ATOM 5638 N N . GLU B 1 333 ? -0.069 -33.656 -20.109 1 98.62 333 GLU B N 1
ATOM 5639 C CA . GLU B 1 333 ? 0.353 -33.406 -21.484 1 98.62 333 GLU B CA 1
ATOM 5640 C C . GLU B 1 333 ? -0.225 -34.438 -22.438 1 98.62 333 GLU B C 1
ATOM 5642 O O . GLU B 1 333 ? -0.771 -34.094 -23.484 1 98.62 333 GLU B O 1
ATOM 5647 N N . GLN B 1 334 ? -0.076 -35.719 -22.062 1 97.88 334 GLN B N 1
ATOM 5648 C CA . GLN B 1 334 ? -0.519 -36.812 -22.922 1 97.88 334 GLN B CA 1
ATOM 5649 C C . GLN B 1 334 ? -2.014 -36.719 -23.203 1 97.88 334 GLN B C 1
ATOM 5651 O O . GLN B 1 334 ? -2.449 -36.969 -24.328 1 97.88 334 GLN B O 1
ATOM 5656 N N . LYS B 1 335 ? -2.715 -36.312 -22.266 1 98 335 LYS B N 1
ATOM 5657 C CA . LYS B 1 335 ? -4.172 -36.344 -22.375 1 98 335 LYS B CA 1
ATOM 5658 C C . LYS B 1 335 ? -4.711 -35.062 -22.969 1 98 335 LYS B C 1
ATOM 5660 O O . LYS B 1 335 ? -5.727 -35.062 -23.672 1 98 335 LYS B O 1
ATOM 5665 N N . PHE B 1 336 ? -4.027 -33.906 -22.703 1 98.44 336 PHE B N 1
ATOM 5666 C CA . PHE B 1 336 ? -4.77 -32.656 -22.938 1 98.44 336 PHE B CA 1
ATOM 5667 C C . PHE B 1 336 ? -3.936 -31.688 -23.75 1 98.44 336 PHE B C 1
ATOM 5669 O O . PHE B 1 336 ? -4.434 -30.625 -24.141 1 98.44 336 PHE B O 1
ATOM 5676 N N . ALA B 1 337 ? -2.693 -31.922 -24.047 1 98.56 337 ALA B N 1
ATOM 5677 C CA . ALA B 1 337 ? -1.844 -30.906 -24.688 1 98.56 337 ALA B CA 1
ATOM 5678 C C . ALA B 1 337 ? -2.223 -30.719 -26.156 1 98.56 337 ALA B C 1
ATOM 5680 O O . ALA B 1 337 ? -2.58 -31.688 -26.828 1 98.56 337 ALA B O 1
ATOM 5681 N N . ASN B 1 338 ? -2.234 -29.578 -26.594 1 98.38 338 ASN B N 1
ATOM 5682 C CA . ASN B 1 338 ? -2.357 -29.188 -28 1 98.38 338 ASN B CA 1
ATOM 5683 C C . ASN B 1 338 ? -1.058 -28.578 -28.516 1 98.38 338 ASN B C 1
ATOM 5685 O O . ASN B 1 338 ? -0.704 -27.453 -28.172 1 98.38 338 ASN B O 1
ATOM 5689 N N . TRP B 1 339 ? -0.371 -29.25 -29.469 1 98.38 339 TRP B N 1
ATOM 5690 C CA . TRP B 1 339 ? 0.942 -28.812 -29.938 1 98.38 339 TRP B CA 1
ATOM 5691 C C . TRP B 1 339 ? 0.847 -28.188 -31.312 1 98.38 339 TRP B C 1
ATOM 5693 O O . TRP B 1 339 ? 1.867 -27.875 -31.938 1 98.38 339 TRP B O 1
ATOM 5703 N N . ALA B 1 340 ? -0.429 -27.953 -31.766 1 98.06 340 ALA B N 1
ATOM 5704 C CA . ALA B 1 340 ? -0.597 -27.312 -33.062 1 98.06 340 ALA B CA 1
ATOM 5705 C C . ALA B 1 340 ? -0.148 -25.844 -33 1 98.06 340 ALA B C 1
ATOM 5707 O O . ALA B 1 340 ? -0.755 -25.031 -32.312 1 98.06 340 ALA B O 1
ATOM 5708 N N . PRO B 1 341 ? 0.853 -25.5 -33.812 1 96.88 341 PRO B N 1
ATOM 5709 C CA . PRO B 1 341 ? 1.36 -24.125 -33.719 1 96.88 341 PRO B CA 1
ATOM 5710 C C . PRO B 1 341 ? 0.343 -23.094 -34.219 1 96.88 341 PRO B C 1
ATOM 5712 O O . PRO B 1 341 ? 0.413 -21.922 -33.812 1 96.88 341 PRO B O 1
ATOM 5715 N N . GLY B 1 342 ? -0.62 -23.531 -35 1 97.12 342 GLY B N 1
ATOM 5716 C CA . GLY B 1 342 ? -1.607 -22.609 -35.562 1 97.12 342 GLY B CA 1
ATOM 5717 C C . GLY B 1 342 ? -2.738 -22.312 -34.594 1 97.12 342 GLY B C 1
ATOM 5718 O O . GLY B 1 342 ? -3.555 -21.422 -34.844 1 97.12 342 GLY B O 1
ATOM 5719 N N . GLU B 1 343 ? -2.797 -23.031 -33.469 1 98.06 343 GLU B N 1
ATOM 5720 C CA . GLU B 1 343 ? -3.809 -22.844 -32.438 1 98.06 343 GLU B CA 1
ATOM 5721 C C . GLU B 1 343 ? -3.178 -22.375 -31.125 1 98.06 343 GLU B C 1
ATOM 5723 O O . GLU B 1 343 ? -2.057 -22.766 -30.797 1 98.06 343 GLU B O 1
ATOM 5728 N N . ASP B 1 344 ? -3.912 -21.516 -30.438 1 98.25 344 ASP B N 1
ATOM 5729 C CA . ASP B 1 344 ? -3.389 -21 -29.188 1 98.25 344 ASP B CA 1
ATOM 5730 C C . ASP B 1 344 ? -3.74 -21.922 -28.016 1 98.25 344 ASP B C 1
ATOM 5732 O O . ASP B 1 344 ? -4.73 -22.656 -28.078 1 98.25 344 ASP B O 1
ATOM 5736 N N . GLY B 1 345 ? -2.893 -21.797 -26.969 1 98.44 345 GLY B N 1
ATOM 5737 C CA . GLY B 1 345 ? -3.061 -22.656 -25.812 1 98.44 345 GLY B CA 1
ATOM 5738 C C . GLY B 1 345 ? -2.273 -23.953 -25.891 1 98.44 345 GLY B C 1
ATOM 5739 O O . GLY B 1 345 ? -2.172 -24.547 -26.969 1 98.44 345 GLY B O 1
ATOM 5740 N N . ILE B 1 346 ? -1.754 -24.406 -24.812 1 98.69 346 ILE B N 1
ATOM 5741 C CA . ILE B 1 346 ? -0.903 -25.594 -24.812 1 98.69 346 ILE B CA 1
ATOM 5742 C C . ILE B 1 346 ? -1.567 -26.703 -24 1 98.69 346 ILE B C 1
ATOM 5744 O O . ILE B 1 346 ? -1.879 -27.766 -24.531 1 98.69 346 ILE B O 1
ATOM 5748 N N . LEU B 1 347 ? -1.763 -26.406 -22.766 1 98.62 347 LEU B N 1
ATOM 5749 C CA . LEU B 1 347 ? -2.322 -27.406 -21.859 1 98.62 347 LEU B CA 1
ATOM 5750 C C . LEU B 1 347 ? -3.824 -27.219 -21.688 1 98.62 347 LEU B C 1
ATOM 5752 O O . LEU B 1 347 ? -4.254 -26.281 -21 1 98.62 347 LEU B O 1
ATOM 5756 N N . GLY B 1 348 ? -4.637 -28.047 -22.344 1 98.19 348 GLY B N 1
ATOM 5757 C CA . GLY B 1 348 ? -6.062 -28.078 -22.062 1 98.19 348 GLY B CA 1
ATOM 5758 C C . GLY B 1 348 ? -6.391 -28.734 -20.734 1 98.19 348 GLY B C 1
ATOM 5759 O O . GLY B 1 348 ? -5.5 -28.953 -19.906 1 98.19 348 GLY B O 1
ATOM 5760 N N . GLY B 1 349 ? -7.637 -28.922 -20.484 1 98.31 349 GLY B N 1
ATOM 5761 C CA . GLY B 1 349 ? -8.055 -29.688 -19.328 1 98.31 349 GLY B CA 1
ATOM 5762 C C . GLY B 1 349 ? -8.125 -28.859 -18.062 1 98.31 349 GLY B C 1
ATOM 5763 O O . GLY B 1 349 ? -8.32 -29.391 -16.969 1 98.31 349 GLY B O 1
ATOM 5764 N N . GLY B 1 350 ? -7.863 -27.547 -18.156 1 98.62 350 GLY B N 1
ATOM 5765 C CA . GLY B 1 350 ? -7.988 -26.688 -16.984 1 98.62 350 GLY B CA 1
ATOM 5766 C C . GLY B 1 350 ? -9.422 -26.328 -16.656 1 98.62 350 GLY B C 1
ATOM 5767 O O . GLY B 1 350 ? -10.25 -26.156 -17.547 1 98.62 350 GLY B O 1
ATOM 5768 N N . THR B 1 351 ? -9.711 -26.203 -15.398 1 98.69 351 THR B N 1
ATOM 5769 C CA . THR B 1 351 ? -11.047 -25.859 -14.938 1 98.69 351 THR B CA 1
ATOM 5770 C C . THR B 1 351 ? -11 -24.609 -14.047 1 98.69 351 THR B C 1
ATOM 5772 O O . THR B 1 351 ? -10.305 -24.594 -13.023 1 98.69 351 THR B O 1
ATOM 5775 N N . VAL B 1 352 ? -11.758 -23.547 -14.422 1 98.31 352 VAL B N 1
ATOM 5776 C CA . VAL B 1 352 ? -11.742 -22.281 -13.711 1 98.31 352 VAL B CA 1
ATOM 5777 C C . VAL B 1 352 ? -12.305 -22.453 -12.305 1 98.31 352 VAL B C 1
ATOM 5779 O O . VAL B 1 352 ? -11.727 -21.969 -11.328 1 98.31 352 VAL B O 1
ATOM 5782 N N . ALA B 1 353 ? -13.453 -23.047 -12.156 1 98.06 353 ALA B N 1
ATOM 5783 C CA . ALA B 1 353 ? -14.148 -23.422 -10.93 1 98.06 353 ALA B CA 1
ATOM 5784 C C . ALA B 1 353 ? -15.055 -24.625 -11.156 1 98.06 353 ALA B C 1
ATOM 5786 O O . ALA B 1 353 ? -15.461 -24.906 -12.289 1 98.06 353 ALA B O 1
ATOM 5787 N N . TYR B 1 354 ? -15.32 -25.297 -10.125 1 98 354 TYR B N 1
ATOM 5788 C CA . TYR B 1 354 ? -16.047 -26.547 -10.25 1 98 354 TYR B CA 1
ATOM 5789 C C . TYR B 1 354 ? -17.359 -26.359 -10.984 1 98 354 TYR B C 1
ATOM 5791 O O . TYR B 1 354 ? -17.734 -27.172 -11.828 1 98 354 TYR B O 1
ATOM 5799 N N . PHE B 1 355 ? -18.109 -25.281 -10.727 1 97.31 355 PHE B N 1
ATOM 5800 C CA . PHE B 1 355 ? -19.422 -25.078 -11.312 1 97.31 355 PHE B CA 1
ATOM 5801 C C . PHE B 1 355 ? -19.375 -24.094 -12.461 1 97.31 355 PHE B C 1
ATOM 5803 O O . PHE B 1 355 ? -20.406 -23.594 -12.922 1 97.31 355 PHE B O 1
ATOM 5810 N N . SER B 1 356 ? -18.203 -23.719 -12.859 1 96.69 356 SER B N 1
ATOM 5811 C CA . SER B 1 356 ? -18.047 -22.812 -13.992 1 96.69 356 SER B CA 1
ATOM 5812 C C . SER B 1 356 ? -18.375 -23.516 -15.305 1 96.69 356 SER B C 1
ATOM 5814 O O . SER B 1 356 ? -18.328 -24.734 -15.406 1 96.69 356 SER B O 1
ATOM 5816 N N . GLU B 1 357 ? -18.75 -22.703 -16.297 1 95.88 357 GLU B N 1
ATOM 5817 C CA . GLU B 1 357 ? -18.922 -23.234 -17.641 1 95.88 357 GLU B CA 1
ATOM 5818 C C . GLU B 1 357 ? -17.578 -23.484 -18.328 1 95.88 357 GLU B C 1
ATOM 5820 O O . GLU B 1 357 ? -17.5 -24.297 -19.25 1 95.88 357 GLU B O 1
ATOM 5825 N N . GLU B 1 358 ? -16.594 -22.828 -17.891 1 95.88 358 GLU B N 1
ATOM 5826 C CA . GLU B 1 358 ? -15.25 -23 -18.438 1 95.88 358 GLU B CA 1
ATOM 5827 C C . GLU B 1 358 ? -14.523 -24.156 -17.734 1 95.88 358 GLU B C 1
ATOM 5829 O O . GLU B 1 358 ? -13.688 -23.938 -16.859 1 95.88 358 GLU B O 1
ATOM 5834 N N . ARG B 1 359 ? -14.836 -25.344 -18.25 1 96.56 359 ARG B N 1
ATOM 5835 C CA . ARG B 1 359 ? -14.281 -26.578 -17.703 1 96.56 359 ARG B CA 1
ATOM 5836 C C . ARG B 1 359 ? -13.453 -27.312 -18.766 1 96.56 359 ARG B C 1
ATOM 5838 O O . ARG B 1 359 ? -13.844 -27.375 -19.938 1 96.56 359 ARG B O 1
ATOM 5845 N N . GLU B 1 360 ? -12.328 -27.734 -18.25 1 97.06 360 GLU B N 1
ATOM 5846 C CA . GLU B 1 360 ? -11.414 -28.547 -19.062 1 97.06 360 GLU B CA 1
ATOM 5847 C C . GLU B 1 360 ? -11.07 -27.844 -20.375 1 97.06 360 GLU B C 1
ATOM 5849 O O . GLU B 1 360 ? -11.188 -28.438 -21.453 1 97.06 360 GLU B O 1
ATOM 5854 N N . VAL B 1 361 ? -10.727 -26.641 -20.234 1 98 361 VAL B N 1
ATOM 5855 C CA . VAL B 1 361 ? -10.289 -25.797 -21.344 1 98 361 VAL B CA 1
ATOM 5856 C C . VAL B 1 361 ? -8.844 -25.344 -21.109 1 98 361 VAL B C 1
ATOM 5858 O O . VAL B 1 361 ? -8.32 -25.453 -20 1 98 361 VAL B O 1
ATOM 5861 N N . PRO B 1 362 ? -8.18 -24.922 -22.234 1 98.25 362 PRO B N 1
ATOM 5862 C CA . PRO B 1 362 ? -6.875 -24.312 -21.984 1 98.25 362 PRO B CA 1
ATOM 5863 C C . PRO B 1 362 ? -6.973 -23 -21.203 1 98.25 362 PRO B C 1
ATOM 5865 O O . PRO B 1 362 ? -7.879 -22.203 -21.438 1 98.25 362 PRO B O 1
ATOM 5868 N N . ILE B 1 363 ? -6.164 -22.844 -20.203 1 98.56 363 ILE B N 1
ATOM 5869 C CA . ILE B 1 363 ? -6.09 -21.625 -19.406 1 98.56 363 ILE B CA 1
ATOM 5870 C C . ILE B 1 363 ? -4.641 -21.156 -19.312 1 98.56 363 ILE B C 1
ATOM 5872 O O . ILE B 1 363 ? -3.734 -21.969 -19.109 1 98.56 363 ILE B O 1
ATOM 5876 N N . ILE B 1 364 ? -4.352 -19.906 -19.344 1 98.88 364 ILE B N 1
ATOM 5877 C CA . ILE B 1 364 ? -3.023 -19.328 -19.516 1 98.88 364 ILE B CA 1
ATOM 5878 C C . ILE B 1 364 ? -2.123 -19.75 -18.359 1 98.88 364 ILE B C 1
ATOM 5880 O O . ILE B 1 364 ? -0.932 -20 -18.547 1 98.88 364 ILE B O 1
ATOM 5884 N N . TYR B 1 365 ? -2.637 -19.797 -17.125 1 98.75 365 TYR B N 1
ATOM 5885 C CA . TYR B 1 365 ? -1.767 -20.141 -16.016 1 98.75 365 TYR B CA 1
ATOM 5886 C C . TYR B 1 365 ? -1.478 -21.625 -15.984 1 98.75 365 TYR B C 1
ATOM 5888 O O . TYR B 1 365 ? -0.494 -22.062 -15.375 1 98.75 365 TYR B O 1
ATOM 5896 N N . GLY B 1 366 ? -2.307 -22.484 -16.609 1 98.81 366 GLY B N 1
ATOM 5897 C CA . GLY B 1 366 ? -1.914 -23.859 -16.844 1 98.81 366 GLY B CA 1
ATOM 5898 C C . GLY B 1 366 ? -0.669 -23.984 -17.703 1 98.81 366 GLY B C 1
ATOM 5899 O O . GLY B 1 366 ? 0.237 -24.75 -17.375 1 98.81 366 GLY B O 1
ATOM 5900 N N . ASP B 1 367 ? -0.681 -23.203 -18.781 1 98.88 367 ASP B N 1
ATOM 5901 C CA . ASP B 1 367 ? 0.49 -23.172 -19.656 1 98.88 367 ASP B CA 1
ATOM 5902 C C . ASP B 1 367 ? 1.725 -22.688 -18.906 1 98.88 367 ASP B C 1
ATOM 5904 O O . ASP B 1 367 ? 2.812 -23.25 -19.062 1 98.88 367 ASP B O 1
ATOM 5908 N N . TYR B 1 368 ? 1.582 -21.672 -18.125 1 98.88 368 TYR B N 1
ATOM 5909 C CA . TYR B 1 368 ? 2.719 -21.141 -17.375 1 98.88 368 TYR B CA 1
ATOM 5910 C C . TYR B 1 368 ? 3.342 -22.203 -16.5 1 98.88 368 TYR B C 1
ATOM 5912 O O . TYR B 1 368 ? 4.551 -22.438 -16.562 1 98.88 368 TYR B O 1
ATOM 5920 N N . PHE B 1 369 ? 2.578 -22.828 -15.641 1 98.94 369 PHE B N 1
ATOM 5921 C CA . PHE B 1 369 ? 3.123 -23.781 -14.68 1 98.94 369 PHE B CA 1
ATOM 5922 C C . PHE B 1 369 ? 3.652 -25.016 -15.391 1 98.94 369 PHE B C 1
ATOM 5924 O O . PHE B 1 369 ? 4.633 -25.625 -14.945 1 98.94 369 PHE B O 1
ATOM 5931 N N . PHE B 1 370 ? 2.988 -25.391 -16.516 1 98.88 370 PHE B N 1
ATOM 5932 C CA . PHE B 1 370 ? 3.512 -26.5 -17.312 1 98.88 370 PHE B CA 1
ATOM 5933 C C . PHE B 1 370 ? 4.906 -26.188 -17.828 1 98.88 370 PHE B C 1
ATOM 5935 O O . PHE B 1 370 ? 5.828 -26.984 -17.688 1 98.88 370 PHE B O 1
ATOM 5942 N N . ILE B 1 371 ? 5.043 -25.031 -18.375 1 98.88 371 ILE B N 1
ATOM 5943 C CA . ILE B 1 371 ? 6.332 -24.578 -18.906 1 98.88 371 ILE B CA 1
ATOM 5944 C C . ILE B 1 371 ? 7.352 -24.5 -17.781 1 98.88 371 ILE B C 1
ATOM 5946 O O . ILE B 1 371 ? 8.477 -25 -17.906 1 98.88 371 ILE B O 1
ATOM 5950 N N . GLU B 1 372 ? 6.969 -23.891 -16.656 1 98.75 372 GLU B N 1
ATOM 5951 C CA . GLU B 1 372 ? 7.867 -23.812 -15.508 1 98.75 372 GLU B CA 1
ATOM 5952 C C . GLU B 1 372 ? 8.336 -25.188 -15.07 1 98.75 372 GLU B C 1
ATOM 5954 O O . GLU B 1 372 ? 9.531 -25.406 -14.852 1 98.75 372 GLU B O 1
ATOM 5959 N N . GLY B 1 373 ? 7.383 -26.109 -14.969 1 98.75 373 GLY B N 1
ATOM 5960 C CA . GLY B 1 373 ? 7.727 -27.469 -14.547 1 98.75 373 GLY B CA 1
ATOM 5961 C C . GLY B 1 373 ? 8.711 -28.156 -15.469 1 98.75 373 GLY B C 1
ATOM 5962 O O . GLY B 1 373 ? 9.703 -28.719 -15.016 1 98.75 373 GLY B O 1
ATOM 5963 N N . VAL B 1 374 ? 8.453 -28.094 -16.75 1 98.62 374 VAL B N 1
ATOM 5964 C CA . VAL B 1 374 ? 9.297 -28.734 -17.734 1 98.62 374 VAL B CA 1
ATOM 5965 C C . VAL B 1 374 ? 10.688 -28.109 -17.719 1 98.62 374 VAL B C 1
ATOM 5967 O O . VAL B 1 374 ? 11.703 -28.812 -17.734 1 98.62 374 VAL B O 1
ATOM 5970 N N . LEU B 1 375 ? 10.719 -26.812 -17.656 1 98.38 375 LEU B N 1
ATOM 5971 C CA . LEU B 1 375 ? 12.008 -26.125 -17.656 1 98.38 375 LEU B CA 1
ATOM 5972 C C . LEU B 1 375 ? 12.789 -26.406 -16.375 1 98.38 375 LEU B C 1
ATOM 5974 O O . LEU B 1 375 ? 14.016 -26.531 -16.406 1 98.38 375 LEU B O 1
ATOM 5978 N N . ARG B 1 376 ? 12.102 -26.469 -15.266 1 97.94 376 ARG B N 1
ATOM 5979 C CA . ARG B 1 376 ? 12.758 -26.797 -14.008 1 97.94 376 ARG B CA 1
ATOM 5980 C C . ARG B 1 376 ? 13.383 -28.188 -14.07 1 97.94 376 ARG B C 1
ATOM 5982 O O . ARG B 1 376 ? 14.516 -28.391 -13.617 1 97.94 376 ARG B O 1
ATOM 5989 N N . LEU B 1 377 ? 12.664 -29.109 -14.625 1 97.75 377 LEU B N 1
ATOM 5990 C CA . LEU B 1 377 ? 13.148 -30.484 -14.742 1 97.75 377 LEU B CA 1
ATOM 5991 C C . LEU B 1 377 ? 14.367 -30.547 -15.664 1 97.75 377 LEU B C 1
ATOM 5993 O O . LEU B 1 377 ? 15.242 -31.391 -15.484 1 97.75 377 LEU B O 1
ATOM 5997 N N . SER B 1 378 ? 14.43 -29.641 -16.594 1 95.75 378 SER B N 1
ATOM 5998 C CA . SER B 1 378 ? 15.531 -29.625 -17.547 1 95.75 378 SER B CA 1
ATOM 5999 C C . SER B 1 378 ? 16.656 -28.719 -17.062 1 95.75 378 SER B C 1
ATOM 6001 O O . SER B 1 378 ? 17.688 -28.594 -17.734 1 95.75 378 SER B O 1
ATOM 6003 N N . GLY B 1 379 ? 16.5 -28 -15.898 1 94.75 379 GLY B N 1
ATOM 6004 C CA . GLY B 1 379 ? 17.5 -27.125 -15.352 1 94.75 379 GLY B CA 1
ATOM 6005 C C . GLY B 1 379 ? 17.672 -25.844 -16.141 1 94.75 379 GLY B C 1
ATOM 6006 O O . GLY B 1 379 ? 18.766 -25.25 -16.172 1 94.75 379 GLY B O 1
ATOM 6007 N N . GLN B 1 380 ? 16.609 -25.422 -16.797 1 95.19 380 GLN B N 1
ATOM 6008 C CA . GLN B 1 380 ? 16.719 -24.266 -17.688 1 95.19 380 GLN B CA 1
ATOM 6009 C C . GLN B 1 380 ? 15.828 -23.125 -17.219 1 95.19 380 GLN B C 1
ATOM 6011 O O . GLN B 1 380 ? 15.781 -22.062 -17.844 1 95.19 380 GLN B O 1
ATOM 6016 N N . ASP B 1 381 ? 15.156 -23.328 -16.078 1 94.5 381 ASP B N 1
ATOM 6017 C CA . ASP B 1 381 ? 14.18 -22.344 -15.625 1 94.5 381 ASP B CA 1
ATOM 6018 C C . ASP B 1 381 ? 14.859 -21.141 -14.984 1 94.5 381 ASP B C 1
ATOM 6020 O O . ASP B 1 381 ? 16.047 -21.188 -14.656 1 94.5 381 ASP B O 1
ATOM 6024 N N . ARG B 1 382 ? 14.133 -20.062 -14.938 1 93.75 382 ARG B N 1
ATOM 6025 C CA . ARG B 1 382 ? 14.422 -18.953 -14.023 1 93.75 382 ARG B CA 1
ATOM 6026 C C . ARG B 1 382 ? 13.438 -18.953 -12.852 1 93.75 382 ARG B C 1
ATOM 6028 O O . ARG B 1 382 ? 12.227 -19.078 -13.047 1 93.75 382 ARG B O 1
ATOM 6035 N N . HIS B 1 383 ? 13.945 -18.875 -11.672 1 95.19 383 HIS B N 1
ATOM 6036 C CA . HIS B 1 383 ? 13.07 -18.781 -10.508 1 95.19 383 HIS B CA 1
ATOM 6037 C C . HIS B 1 383 ? 12.406 -17.422 -10.422 1 95.19 383 HIS B C 1
ATOM 6039 O O . HIS B 1 383 ? 13.047 -16.438 -10.062 1 95.19 383 HIS B O 1
ATOM 6045 N N . LEU B 1 384 ? 11.125 -17.359 -10.625 1 96.44 384 LEU B N 1
ATOM 6046 C CA . LEU B 1 384 ? 10.438 -16.078 -10.719 1 96.44 384 LEU B CA 1
ATOM 6047 C C . LEU B 1 384 ? 9.672 -15.766 -9.438 1 96.44 384 LEU B C 1
ATOM 6049 O O . LEU B 1 384 ? 9.156 -14.656 -9.266 1 96.44 384 LEU B O 1
ATOM 6053 N N . TRP B 1 385 ? 9.664 -16.797 -8.516 1 97.31 385 TRP B N 1
ATOM 6054 C CA . TRP B 1 385 ? 8.883 -16.641 -7.293 1 97.31 385 TRP B CA 1
ATOM 6055 C C . TRP B 1 385 ? 9.758 -16.172 -6.141 1 97.31 385 TRP B C 1
ATOM 6057 O O . TRP B 1 385 ? 10.883 -16.656 -5.965 1 97.31 385 TRP B O 1
#

Foldseek 3Di:
DCLPVLLVVLLVVCVVVLVVVVVLCLLQLVLCLVVQQQAFFWFDDPQHGDRCCVVPLQDLQRLLQLLLLLFVCLQPVDCSSVNSLQSNLVSSVVCLVVVPFHFLSLQNRLLSRLVSCCVVPVDPVSVVSLLSSLVSQLVQAQPQQLAGQGGCADVVGHRNQKDFLLSLSRLVSLLVNCVVVVPCSSVSSSVSHLVSLLVFFADPQLAGQGMWGADSNHNHTDDGFRPQEDTVVWGFLLSLLSLLQSLLVNCVSPVDVSSLVSNVSSLVVNLVQCVVVQLFHFRISRDDPPPTFTALLSSLSNLNSLCSSLVVDGSVPNSVSNNSSVRNLVVQQVVAADSPSSGDAGGFRHDPGPPDPPTRGGTSSSVSSSSQNSCVSVVSGDDSD/DCLPVLLVVLLVVCVVVLVVVVVLCLLQLVLCLVVQQQAFFWFDDPQHGDRCCVVPLQDLQRLLQLLLLLFVCLQPVDCSSVNSLQSNLVSSVVCLVVVPFHFLSLQNRLLSRLVSCCVVPVDPVSVVSLLSSLVSQLVQAQPQQLAGQGGCADVVGHRNQKDFLLSLSRLVSLLVNCVVVVPCSSVSSSVSHLVSLLVFFADPQLAGQGMWGADSNHNHTDDGFRPQEDTVVWGFLLSLLSLLQSLLVNCVSPVDVSSLVSNVSSLVVNLVQCVVVQLFHFRISRDDPPPTFTALLSSLSNLNSLCSSLVVDGSVPNSVSNNSSVRNLVVQQVVAADSPSSGDAGGFRHDPGPPDPRTRGGTSSSVSSSSQNSCVSVVSGDDSD

Nearest PDB structures (foldseek):
  2fv0-assembly2_B  TM=9.264E-01  e=1.154E-26  Bacillus sp. GL1
  1vd5-assembly1_A  TM=9.249E-01  e=3.096E-26  Bacillus sp. GL1
  2zzr-assembly1_A  TM=9.016E-01  e=6.898E-23  Streptococcus agalactiae
  3wiw-assembly1_A  TM=9.098E-01  e=1.851E-22  Pedobacter heparinus DSM 2366
  3ank-assembly1_A  TM=8.918E-01  e=6.007E-19  Streptococcus agalactiae serogroup III

pLDDT: mean 96.62, std 8.12, range [26.36, 98.94]

InterPro domains:
  IPR008928 Six-hairpin glycosidase superfamily [SSF48208] (19-379)
  IPR010905 Glycosyl hydrolase, family 88 [PF07470] (54-248)
  IPR012341 Six-hairpin glycosidase-like superfamily [G3DSA:1.50.10.10] (2-385)
  IPR052369 Unsaturated Glycosaminoglycan Hydrolases [PTHR36845] (51-378)

Sequence (770 aa):
MQPSNDKHAAIGEHRDWLDSTLDKLKVKMSAECARIGSGIPYIPANGRYEDWGVRDIYWWTNGFWPGMLWQMHKATGETAYRAAAEEVEERLDEALLGFDGLHHDVGFMWLHTAVANYRLTGSARSRSRGLQAASVLAGRYNPAGRFLRAWNDEPGNNRAGWMIVDCLMNVPLLYWASEETQDPRYRDIAIAHVDTVLRTTLRADGSANHIVILDPVDGTVLDKPGGQGFAEGSSWSRGQAWALYGMALSHRHTRKSEYLDAAKRIAHYFIANAAMTGYVPLADFRAPAEPVVHDTTAAACAACGLLELAEAVDEHERRLYVEAAIRMLRASEQKFANWAPGEDGILGGGTVAYFSEEREVPIIYGDYFFIEGVLRLSGQDRHLWMQPSNDKHAAIGEHRDWLDSTLDKLKVKMSAECARIGSGIPYIPANGRYEDWGVRDIYWWTNGFWPGMLWQMHKATGETAYRAAAEEVEERLDEALLGFDGLHHDVGFMWLHTAVANYRLTGSARSRSRGLQAASVLAGRYNPAGRFLRAWNDEPGNNRAGWMIVDCLMNVPLLYWASEETQDPRYRDIAIAHVDTVLRTTLRADGSANHIVILDPVDGTVLDKPGGQGFAEGSSWSRGQAWALYGMALSHRHTRKSEYLDAAKRIAHYFIANAAMTGYVPLADFRAPAEPVVHDTTAAACAACGLLELAEAVDEHERRLYVEAAIRMLRASEQKFANWAPGEDGILGGGTVAYFSEEREVPIIYGDYFFIEGVLRLSGQDRHLW